Protein AF-0000000079325611 (afdb_homodimer)

InterPro domains:
  IPR036866 Ribonuclease Z/Hydroxyacylglutathione hydrolase-like [G3DSA:3.60.15.10] (3-268)
  IPR036866 Ribonuclease Z/Hydroxyacylglutathione hydrolase-like [SSF56281] (3-267)

Nearest PDB structures (foldseek):
  2fk6-assembly1_A-2  TM=8.334E-01  e=1.530E-16  Bacillus subtilis
  4gcw-assembly1_A  TM=8.464E-01  e=8.561E-16  Bacillus subtilis subsp. subtilis str. 168
  9ey0-assembly1_E  TM=7.560E-01  e=2.455E-13  Homo sapiens
  8z0p-assembly1_A  TM=7.859E-01  e=1.805E-13  Homo sapiens
  9ey2-assembly1_E  TM=7.520E-01  e=1.554E-12  Homo sapiens

Solvent-accessible surface area (backbone atoms only — not comparable to full-atom values): 26649 Å² total; per-residue (Å²): 105,43,33,37,43,29,50,14,28,16,29,74,83,35,54,81,55,40,23,30,20,34,27,54,27,51,71,80,39,32,36,32,37,33,26,6,33,12,46,61,48,58,25,40,31,52,77,67,71,48,57,68,64,34,47,40,36,36,35,40,44,38,45,44,45,32,27,35,48,10,42,56,49,54,51,49,53,44,38,53,29,42,76,68,72,62,40,76,81,47,37,37,37,38,26,37,62,70,45,51,52,40,53,54,53,44,41,66,56,27,48,60,67,80,53,58,68,33,57,74,73,42,38,34,78,41,74,46,52,70,68,37,68,48,76,57,94,92,17,56,34,35,29,31,59,62,72,52,89,86,52,77,33,32,26,37,31,34,40,45,96,89,67,46,32,38,23,39,54,46,80,38,57,89,54,78,92,51,40,90,62,47,49,62,25,48,32,35,41,37,30,21,33,40,49,61,92,42,36,88,78,68,38,34,65,86,70,52,32,24,22,26,38,53,38,23,36,49,35,44,75,29,52,37,47,28,40,38,41,33,36,18,66,47,91,53,59,93,51,40,45,60,54,42,44,57,49,16,52,75,54,22,90,55,49,71,43,52,67,52,61,69,36,72,47,77,64,128,105,41,33,36,43,30,50,13,29,17,29,75,84,35,53,80,55,39,24,31,20,34,27,54,28,51,69,80,38,31,36,32,39,32,27,6,33,13,46,60,49,59,26,40,31,52,76,68,70,48,58,68,63,33,46,41,36,34,35,40,44,37,45,43,44,31,26,37,49,10,42,55,49,53,51,49,52,44,39,52,29,42,78,67,72,61,40,76,80,50,37,37,36,39,26,38,63,70,43,51,52,40,52,54,52,46,40,65,56,27,48,62,67,80,52,58,68,33,55,74,74,43,37,35,78,41,75,46,50,69,69,36,69,48,75,56,94,90,18,57,32,34,28,32,58,63,73,51,91,85,53,76,34,34,24,37,31,34,40,47,96,88,66,48,33,37,22,38,53,46,80,38,56,90,53,77,90,50,41,89,62,48,49,61,25,46,32,35,40,37,30,21,33,42,48,59,93,42,34,88,78,69,39,34,64,86,68,50,34,25,21,26,37,52,36,23,38,49,37,45,75,29,53,35,47,28,38,39,40,33,35,16,67,47,90,54,57,93,50,40,42,61,55,41,43,56,49,15,52,76,55,21,88,56,49,70,44,51,66,54,62,70,37,72,46,78,64,127

pLDDT: mean 97.75, std 2.52, range [76.88, 98.94]

Radius of gyration: 23.73 Å; Cα contacts (8 Å, |Δi|>4): 1294; chains: 2; bounding box: 51×71×49 Å

Structure (mmCIF, N/CA/C/O backbone):
data_AF-0000000079325611-model_v1
#
loop_
_entity.id
_entity.type
_entity.pdbx_description
1 polymer 'MBL fold metallo-hydrolase'
#
loop_
_atom_site.group_PDB
_atom_site.id
_atom_site.type_symbol
_atom_site.label_atom_id
_atom_site.label_alt_id
_atom_site.label_comp_id
_atom_site.label_asym_id
_atom_site.label_entity_id
_atom_site.label_seq_id
_atom_site.pdbx_PDB_ins_code
_atom_site.Cartn_x
_atom_site.Cartn_y
_atom_site.Cartn_z
_atom_site.occupancy
_atom_site.B_iso_or_equiv
_atom_site.auth_seq_id
_atom_site.auth_comp_id
_atom_site.auth_asym_id
_atom_site.auth_atom_id
_atom_site.pdbx_PDB_model_num
ATOM 1 N N . MET A 1 1 ? 19.828 -23.766 -4.605 1 86.31 1 MET A N 1
ATOM 2 C CA . MET A 1 1 ? 18.625 -24.141 -3.867 1 86.31 1 MET A CA 1
ATOM 3 C C . MET A 1 1 ? 17.438 -23.266 -4.281 1 86.31 1 MET A C 1
ATOM 5 O O . MET A 1 1 ? 17.578 -22.047 -4.453 1 86.31 1 MET A O 1
ATOM 9 N N . GLU A 1 2 ? 16.328 -23.953 -4.566 1 96 2 GLU A N 1
ATOM 10 C CA . GLU A 1 2 ? 15.141 -23.219 -5.008 1 96 2 GLU A CA 1
ATOM 11 C C . GLU A 1 2 ? 14.078 -23.172 -3.914 1 96 2 GLU A C 1
ATOM 13 O O . GLU A 1 2 ? 13.852 -24.156 -3.219 1 96 2 GLU A O 1
ATOM 18 N N . LYS A 1 3 ? 13.609 -21.969 -3.645 1 97.88 3 LYS A N 1
ATOM 19 C CA . LYS A 1 3 ? 12.648 -21.781 -2.561 1 97.88 3 LYS A CA 1
ATOM 20 C C . LYS A 1 3 ? 11.57 -20.766 -2.947 1 97.88 3 LYS A C 1
ATOM 22 O O . LYS A 1 3 ? 11.727 -20.031 -3.924 1 97.88 3 LYS A O 1
ATOM 27 N N . ILE A 1 4 ? 10.516 -20.828 -2.211 1 98.75 4 ILE A N 1
ATOM 28 C CA . ILE A 1 4 ? 9.461 -19.828 -2.242 1 98.75 4 ILE A CA 1
ATOM 29 C C . ILE A 1 4 ? 9.531 -18.969 -0.981 1 98.75 4 ILE A C 1
ATOM 31 O O . ILE A 1 4 ? 9.508 -19.484 0.136 1 98.75 4 ILE A O 1
ATOM 35 N N . ASN A 1 5 ? 9.734 -17.672 -1.148 1 98.88 5 ASN A N 1
ATOM 36 C CA . ASN A 1 5 ? 9.57 -16.734 -0.042 1 98.88 5 ASN A CA 1
ATOM 37 C C . ASN A 1 5 ? 8.195 -16.078 -0.052 1 98.88 5 ASN A C 1
ATOM 39 O O . ASN A 1 5 ? 7.836 -15.383 -1.002 1 98.88 5 ASN A O 1
ATOM 43 N N . ILE A 1 6 ? 7.449 -16.328 1.009 1 98.94 6 ILE A N 1
ATOM 44 C CA . ILE A 1 6 ? 6.094 -15.797 1.073 1 98.94 6 ILE A CA 1
ATOM 45 C C . ILE A 1 6 ? 6.121 -14.383 1.635 1 98.94 6 ILE A C 1
ATOM 47 O O . ILE A 1 6 ? 6.469 -14.172 2.801 1 98.94 6 ILE A O 1
ATOM 51 N N . LEU A 1 7 ? 5.738 -13.422 0.814 1 98.94 7 LEU A N 1
ATOM 52 C CA . LEU A 1 7 ? 5.703 -12.039 1.276 1 98.94 7 LEU A CA 1
ATOM 53 C C . LEU A 1 7 ? 4.328 -11.688 1.834 1 98.94 7 LEU A C 1
ATOM 55 O O . LEU A 1 7 ? 4.215 -10.875 2.754 1 98.94 7 LEU A O 1
ATOM 59 N N . GLY A 1 8 ? 3.334 -12.211 1.27 1 98.88 8 GLY A N 1
ATOM 60 C CA . GLY A 1 8 ? 1.959 -12.023 1.707 1 98.88 8 GLY A CA 1
ATOM 61 C C . GLY A 1 8 ? 1.037 -13.148 1.28 1 98.88 8 GLY A C 1
ATOM 62 O O . GLY A 1 8 ? 1.23 -13.75 0.22 1 98.88 8 GLY A O 1
ATOM 63 N N . THR A 1 9 ? -0.028 -13.383 2.053 1 98.81 9 THR A N 1
ATOM 64 C CA . THR A 1 9 ? -0.877 -14.539 1.811 1 98.81 9 THR A CA 1
ATOM 65 C C . THR A 1 9 ? -2.346 -14.133 1.745 1 98.81 9 THR A C 1
ATOM 67 O O . THR A 1 9 ? -3.215 -14.961 1.47 1 98.81 9 THR A O 1
ATOM 70 N N . GLY A 1 10 ? -2.629 -12.867 1.957 1 98.69 10 GLY A N 1
ATOM 71 C CA . GLY A 1 10 ? -4.008 -12.469 2.189 1 98.69 10 GLY A CA 1
ATOM 72 C C . GLY A 1 10 ? -4.707 -11.977 0.935 1 98.69 10 GLY A C 1
ATOM 73 O O . GLY A 1 10 ? -4.051 -11.617 -0.047 1 98.69 10 GLY A O 1
ATOM 74 N N . SER A 1 11 ? -6.008 -11.992 1.026 1 98.31 11 SER A N 1
ATOM 75 C CA . SER A 1 11 ? -6.844 -11.398 -0.011 1 98.31 11 SER A CA 1
ATOM 76 C C . SER A 1 11 ? -6.902 -9.883 0.127 1 98.31 11 SER A C 1
ATOM 78 O O . SER A 1 11 ? -6.172 -9.297 0.932 1 98.31 11 SER A O 1
ATOM 80 N N . ALA A 1 12 ? -7.695 -9.234 -0.611 1 97.44 12 ALA A N 1
ATOM 81 C CA . ALA A 1 12 ? -7.641 -7.793 -0.824 1 97.44 12 ALA A CA 1
ATOM 82 C C . ALA A 1 12 ? -7.914 -7.035 0.472 1 97.44 12 ALA A C 1
ATOM 84 O O . ALA A 1 12 ? -7.242 -6.051 0.777 1 97.44 12 ALA A O 1
ATOM 85 N N . MET A 1 13 ? -8.812 -7.484 1.308 1 96.94 13 MET A N 1
ATOM 86 C CA . MET A 1 13 ? -9.297 -6.629 2.385 1 96.94 13 MET A CA 1
ATOM 87 C C . MET A 1 13 ? -8.773 -7.105 3.736 1 96.94 13 MET A C 1
ATOM 89 O O . MET A 1 13 ? -9.289 -6.707 4.781 1 96.94 13 MET A O 1
ATOM 93 N N . VAL A 1 14 ? -7.773 -7.965 3.715 1 98.38 14 VAL A N 1
ATOM 94 C CA . VAL A 1 14 ? -7.195 -8.438 4.969 1 98.38 14 VAL A CA 1
ATOM 95 C C . VAL A 1 14 ? -6.488 -7.285 5.676 1 98.38 14 VAL A C 1
ATOM 97 O O . VAL A 1 14 ? -6.008 -6.352 5.031 1 98.38 14 VAL A O 1
ATOM 100 N N . THR A 1 15 ? -6.391 -7.375 6.996 1 98.44 15 THR A N 1
ATOM 101 C CA . THR A 1 15 ? -5.73 -6.332 7.781 1 98.44 15 THR A CA 1
ATOM 102 C C . THR A 1 15 ? -4.699 -6.938 8.727 1 98.44 15 THR A C 1
ATOM 104 O O . THR A 1 15 ? -3.922 -6.215 9.352 1 98.44 15 THR A O 1
ATOM 107 N N . LYS A 1 16 ? -4.641 -8.281 8.805 1 98.38 16 LYS A N 1
ATOM 108 C CA . LYS A 1 16 ? -3.768 -8.914 9.789 1 98.38 16 LYS A CA 1
ATOM 109 C C . LYS A 1 16 ? -2.572 -9.586 9.117 1 98.38 16 LYS A C 1
ATOM 111 O O . LYS A 1 16 ? -1.649 -10.047 9.789 1 98.38 16 LYS A O 1
ATOM 116 N N . CYS A 1 17 ? -2.561 -9.672 7.891 1 98.56 17 CYS A N 1
ATOM 117 C CA . CYS A 1 17 ? -1.457 -10.109 7.043 1 98.56 17 CYS A CA 1
ATOM 118 C C . CYS A 1 17 ? -1.394 -9.289 5.762 1 98.56 17 CYS A C 1
ATOM 120 O O . CYS A 1 17 ? -2.186 -8.367 5.57 1 98.56 17 CYS A O 1
ATOM 122 N N . TYR A 1 18 ? -0.375 -9.484 5 1 98.75 18 TYR A N 1
ATOM 123 C CA . TYR A 1 18 ? -0.217 -8.703 3.781 1 98.75 18 TYR A CA 1
ATOM 124 C C . TYR A 1 18 ? -0.906 -9.383 2.604 1 98.75 18 TYR A C 1
ATOM 126 O O . TYR A 1 18 ? -1.279 -10.555 2.684 1 98.75 18 TYR A O 1
ATOM 134 N N . ASN A 1 19 ? -1.18 -8.633 1.495 1 98.81 19 ASN A N 1
ATOM 135 C CA . ASN A 1 19 ? -1.819 -9.164 0.297 1 98.81 19 ASN A CA 1
ATOM 136 C C . ASN A 1 19 ? -0.891 -10.102 -0.463 1 98.81 19 ASN A C 1
ATOM 138 O O . ASN A 1 19 ? 0.329 -10.055 -0.293 1 98.81 19 ASN A O 1
ATOM 142 N N . THR A 1 20 ? -1.423 -10.852 -1.298 1 98.38 20 THR A N 1
ATOM 143 C CA . THR A 1 20 ? -0.756 -11.977 -1.952 1 98.38 20 THR A CA 1
ATOM 144 C C . THR A 1 20 ? 0.424 -11.484 -2.789 1 98.38 20 THR A C 1
ATOM 146 O O . THR A 1 20 ? 0.248 -10.695 -3.719 1 98.38 20 THR A O 1
ATOM 149 N N . CYS A 1 21 ? 1.603 -12 -2.5 1 98.81 21 CYS A N 1
ATOM 150 C CA . CYS A 1 21 ? 2.826 -11.875 -3.283 1 98.81 21 CYS A CA 1
ATOM 151 C C . CYS A 1 21 ? 3.92 -12.781 -2.74 1 98.81 21 CYS A C 1
ATOM 153 O O . CYS A 1 21 ? 3.957 -13.07 -1.543 1 98.81 21 CYS A O 1
ATOM 155 N N . PHE A 1 22 ? 4.801 -13.305 -3.604 1 98.88 22 PHE A N 1
ATOM 156 C CA . PHE A 1 22 ? 5.879 -14.203 -3.209 1 98.88 22 PHE A CA 1
ATOM 157 C C . PHE A 1 22 ? 7 -14.188 -4.238 1 98.88 22 PHE A C 1
ATOM 159 O O . PHE A 1 22 ? 6.836 -13.641 -5.332 1 98.88 22 PHE A O 1
ATOM 166 N N . THR A 1 23 ? 8.156 -14.703 -3.869 1 98.88 23 THR A N 1
ATOM 167 C CA . THR A 1 23 ? 9.227 -14.891 -4.844 1 98.88 23 THR A CA 1
ATOM 168 C C . THR A 1 23 ? 9.477 -16.375 -5.086 1 98.88 23 THR A C 1
ATOM 170 O O . THR A 1 23 ? 9.383 -17.188 -4.16 1 98.88 23 THR A O 1
ATOM 173 N N . LEU A 1 24 ? 9.633 -16.75 -6.305 1 98.69 24 LEU A N 1
ATOM 174 C CA . LEU A 1 24 ? 10.328 -17.984 -6.668 1 98.69 24 LEU A CA 1
ATOM 175 C C . LEU A 1 24 ? 11.82 -17.719 -6.855 1 98.69 24 LEU A C 1
ATOM 177 O O . LEU A 1 24 ? 12.227 -17.016 -7.785 1 98.69 24 LEU A O 1
ATOM 181 N N . SER A 1 25 ? 12.586 -18.297 -5.957 1 98.19 25 SER A N 1
ATOM 182 C CA . SER A 1 25 ? 13.984 -17.891 -5.895 1 98.19 25 SER A CA 1
ATOM 183 C C . SER A 1 25 ? 14.922 -19.047 -6.242 1 98.19 25 SER A C 1
ATOM 185 O O . SER A 1 25 ? 14.586 -20.203 -6.02 1 98.19 25 SER A O 1
ATOM 187 N N . LYS A 1 26 ? 15.969 -18.703 -6.84 1 96.69 26 LYS A N 1
ATOM 188 C CA . LYS A 1 26 ? 17.109 -19.578 -7.102 1 96.69 26 LYS A CA 1
ATOM 189 C C . LYS A 1 26 ? 18.406 -18.938 -6.641 1 96.69 26 LYS A C 1
ATOM 191 O O . LYS A 1 26 ? 18.859 -17.938 -7.223 1 96.69 26 LYS A O 1
ATOM 196 N N . ASP A 1 27 ? 18.984 -19.531 -5.602 1 93.69 27 ASP A N 1
ATOM 197 C CA . ASP A 1 27 ? 20.172 -18.938 -4.996 1 93.69 27 ASP A CA 1
ATOM 198 C C . ASP A 1 27 ? 19.906 -17.5 -4.551 1 93.69 27 ASP A C 1
ATOM 200 O O . ASP A 1 27 ? 19 -17.25 -3.756 1 93.69 27 ASP A O 1
ATOM 204 N N . GLU A 1 28 ? 20.578 -16.547 -5.176 1 93.81 28 GLU A N 1
ATOM 205 C CA . GLU A 1 28 ? 20.438 -15.18 -4.699 1 93.81 28 GLU A CA 1
ATOM 206 C C . GLU A 1 28 ? 19.531 -14.359 -5.609 1 93.81 28 GLU A C 1
ATOM 208 O O . GLU A 1 28 ? 19.344 -13.164 -5.387 1 93.81 28 GLU A O 1
ATOM 213 N N . GLU A 1 29 ? 18.922 -14.984 -6.617 1 96.62 29 GLU A N 1
ATOM 214 C CA . GLU A 1 29 ? 18.062 -14.266 -7.555 1 96.62 29 GLU A CA 1
ATOM 215 C C . GLU A 1 29 ? 16.594 -14.586 -7.312 1 96.62 29 GLU A C 1
ATOM 217 O O . GLU A 1 29 ? 16.25 -15.711 -6.957 1 96.62 29 GLU A O 1
ATOM 222 N N . HIS A 1 30 ? 15.766 -13.594 -7.586 1 98.5 30 HIS A N 1
ATOM 223 C CA . HIS A 1 30 ? 14.359 -13.719 -7.215 1 98.5 30 HIS A CA 1
ATOM 224 C C . HIS A 1 30 ? 13.445 -13.352 -8.375 1 98.5 30 HIS A C 1
ATOM 226 O O . HIS A 1 30 ? 13.727 -12.406 -9.117 1 98.5 30 HIS A O 1
ATOM 232 N N . PHE A 1 31 ? 12.484 -14.188 -8.641 1 98.88 31 PHE A N 1
ATOM 233 C CA . PHE A 1 31 ? 11.336 -13.914 -9.5 1 98.88 31 PHE A CA 1
ATOM 234 C C . PHE A 1 31 ? 10.109 -13.57 -8.672 1 98.88 31 PHE A C 1
ATOM 236 O O . PHE A 1 31 ? 9.547 -14.43 -7.992 1 98.88 31 PHE A O 1
ATOM 243 N N . LEU A 1 32 ? 9.719 -12.258 -8.711 1 98.94 32 LEU A N 1
ATOM 244 C CA . LEU A 1 32 ? 8.625 -11.758 -7.883 1 98.94 32 LEU A CA 1
ATOM 245 C C . LEU A 1 32 ? 7.285 -11.961 -8.578 1 98.94 32 LEU A C 1
ATOM 247 O O . LEU A 1 32 ? 7.105 -11.539 -9.727 1 98.94 32 LEU A O 1
ATOM 251 N N . ILE A 1 33 ? 6.352 -12.648 -7.902 1 98.94 33 ILE A N 1
ATOM 252 C CA . ILE A 1 33 ? 5.004 -12.867 -8.414 1 98.94 33 ILE A CA 1
ATOM 253 C C . ILE A 1 33 ? 4.012 -11.984 -7.664 1 98.94 33 ILE A C 1
ATOM 255 O O . ILE A 1 33 ? 3.891 -12.078 -6.441 1 98.94 33 ILE A O 1
ATOM 259 N N . ASP A 1 34 ? 3.277 -11.133 -8.422 1 98.81 34 ASP A N 1
ATOM 260 C CA . ASP A 1 34 ? 2.426 -10.086 -7.863 1 98.81 34 ASP A CA 1
ATOM 261 C C . ASP A 1 34 ? 3.178 -9.266 -6.824 1 98.81 34 ASP A C 1
ATOM 263 O O . ASP A 1 34 ? 4.359 -9.508 -6.566 1 98.81 34 ASP A O 1
ATOM 267 N N . ALA A 1 35 ? 2.482 -8.164 -6.336 1 98.62 35 ALA A N 1
ATOM 268 C CA . ALA A 1 35 ? 3.254 -7.238 -5.508 1 98.62 35 ALA A CA 1
ATOM 269 C C . ALA A 1 35 ? 2.459 -6.809 -4.277 1 98.62 35 ALA A C 1
ATOM 271 O O . ALA A 1 35 ? 2.875 -5.906 -3.547 1 98.62 35 ALA A O 1
ATOM 272 N N . GLY A 1 36 ? 1.318 -7.371 -4.098 1 98.06 36 GLY A N 1
ATOM 273 C CA . GLY A 1 36 ? 0.5 -6.973 -2.961 1 98.06 36 GLY A CA 1
ATOM 274 C C . GLY A 1 36 ? -0.084 -5.578 -3.107 1 98.06 36 GLY A C 1
ATOM 275 O O . GLY A 1 36 ? -0.266 -5.09 -4.223 1 98.06 36 GLY A O 1
ATOM 276 N N . GLY A 1 37 ? -0.413 -4.965 -1.927 1 98.25 37 GLY A N 1
ATOM 277 C CA . GLY A 1 37 ? -1.297 -3.812 -1.966 1 98.25 37 GLY A CA 1
ATOM 278 C C . GLY A 1 37 ? -0.591 -2.508 -1.643 1 98.25 37 GLY A C 1
ATOM 279 O O . GLY A 1 37 ? -1.219 -1.447 -1.615 1 98.25 37 GLY A O 1
ATOM 280 N N . GLY A 1 38 ? 0.768 -2.564 -1.395 1 98.25 38 GLY A N 1
ATOM 281 C CA . GLY A 1 38 ? 1.378 -1.301 -1.012 1 98.25 38 GLY A CA 1
ATOM 282 C C . GLY A 1 38 ? 2.816 -1.448 -0.553 1 98.25 38 GLY A C 1
ATOM 283 O O . GLY A 1 38 ? 3.521 -2.361 -0.987 1 98.25 38 GLY A O 1
ATOM 284 N N . ASN A 1 39 ? 3.277 -0.491 0.28 1 98.56 39 ASN A N 1
ATOM 285 C CA . ASN A 1 39 ? 4.691 -0.331 0.598 1 98.56 39 ASN A CA 1
ATOM 286 C C . ASN A 1 39 ? 5.18 -1.426 1.542 1 98.56 39 ASN A C 1
ATOM 288 O O . ASN A 1 39 ? 6.387 -1.624 1.698 1 98.56 39 ASN A O 1
ATOM 292 N N . THR A 1 40 ? 4.262 -2.17 2.115 1 98.69 40 THR A N 1
ATOM 293 C CA . THR A 1 40 ? 4.645 -3.268 2.996 1 98.69 40 THR A CA 1
ATOM 294 C C . THR A 1 40 ? 5.48 -4.297 2.244 1 98.69 40 THR A C 1
ATOM 296 O O . THR A 1 40 ? 6.23 -5.062 2.855 1 98.69 40 THR A O 1
ATOM 299 N N . ILE A 1 41 ? 5.398 -4.328 0.954 1 98.88 41 ILE A N 1
ATOM 300 C CA . ILE A 1 41 ? 6.219 -5.246 0.171 1 98.88 41 ILE A CA 1
ATOM 301 C C . ILE A 1 41 ? 7.699 -4.988 0.45 1 98.88 41 ILE A C 1
ATOM 303 O O . ILE A 1 41 ? 8.492 -5.926 0.556 1 98.88 41 ILE A O 1
ATOM 307 N N . LEU A 1 42 ? 8.109 -3.711 0.593 1 98.81 42 LEU A N 1
ATOM 308 C CA . LEU A 1 42 ? 9.5 -3.385 0.888 1 98.81 42 LEU A CA 1
ATOM 309 C C . LEU A 1 42 ? 9.891 -3.871 2.279 1 98.81 42 LEU A C 1
ATOM 311 O O . LEU A 1 42 ? 10.984 -4.395 2.471 1 98.81 42 LEU A O 1
ATOM 315 N N . SER A 1 43 ? 8.961 -3.717 3.213 1 98.75 43 SER A N 1
ATOM 316 C CA . SER A 1 43 ? 9.195 -4.195 4.574 1 98.75 43 SER A CA 1
ATOM 317 C C . SER A 1 43 ? 9.398 -5.703 4.602 1 98.75 43 SER A C 1
ATOM 319 O O . SER A 1 43 ? 10.328 -6.199 5.246 1 98.75 43 SER A O 1
ATOM 321 N N . ASN A 1 44 ? 8.531 -6.414 3.91 1 98.88 44 ASN A N 1
ATOM 322 C CA . ASN A 1 44 ? 8.586 -7.871 3.947 1 98.88 44 ASN A CA 1
ATOM 323 C C . ASN A 1 44 ? 9.797 -8.398 3.182 1 98.88 44 ASN A C 1
ATOM 325 O O . ASN A 1 44 ? 10.383 -9.414 3.562 1 98.88 44 ASN A O 1
ATOM 329 N N . LEU A 1 45 ? 10.195 -7.727 2.064 1 98.88 45 LEU A N 1
ATOM 330 C CA . LEU A 1 45 ? 11.453 -8.062 1.402 1 98.88 45 LEU A CA 1
ATOM 331 C C . LEU A 1 45 ? 12.625 -7.922 2.363 1 98.88 45 LEU A C 1
ATOM 333 O O . LEU A 1 45 ? 13.477 -8.812 2.447 1 98.88 45 LEU A O 1
ATOM 337 N N . GLU A 1 46 ? 12.641 -6.828 3.07 1 98.69 46 GLU A N 1
ATOM 338 C CA . GLU A 1 46 ? 13.711 -6.582 4.035 1 98.69 46 GLU A CA 1
ATOM 339 C C . GLU A 1 46 ? 13.727 -7.648 5.125 1 98.69 46 GLU A C 1
ATOM 341 O O . GLU A 1 46 ? 14.781 -8.172 5.48 1 98.69 46 GLU A O 1
ATOM 346 N N . LYS A 1 47 ? 12.578 -8.016 5.66 1 98.75 47 LYS A N 1
ATOM 347 C CA . LYS A 1 47 ? 12.469 -9 6.73 1 98.75 47 LYS A CA 1
ATOM 348 C C . LYS A 1 47 ? 12.953 -10.367 6.266 1 98.75 47 LYS A C 1
ATOM 350 O O . LYS A 1 47 ? 13.461 -11.164 7.07 1 98.75 47 LYS A O 1
ATOM 355 N N . LEU A 1 48 ? 12.844 -10.609 4.984 1 98.56 48 LEU A N 1
ATOM 356 C CA . LEU A 1 48 ? 13.281 -11.883 4.422 1 98.56 48 LEU A CA 1
ATOM 357 C C . LEU A 1 48 ? 14.703 -11.781 3.887 1 98.56 48 LEU A C 1
ATOM 359 O O . LEU A 1 48 ? 15.203 -12.719 3.258 1 98.56 48 LEU A O 1
ATOM 363 N N . ASN A 1 49 ? 15.344 -10.617 4.051 1 98.06 49 ASN A N 1
ATOM 364 C CA . ASN A 1 49 ? 16.703 -10.344 3.594 1 98.06 49 ASN A CA 1
ATOM 365 C C . ASN A 1 49 ? 16.828 -10.477 2.078 1 98.06 49 ASN A C 1
ATOM 367 O O . ASN A 1 49 ? 17.781 -11.062 1.575 1 98.06 49 ASN A O 1
ATOM 371 N N . ILE A 1 50 ? 15.805 -10.07 1.435 1 98.5 50 ILE A N 1
ATOM 372 C CA . ILE A 1 50 ? 15.828 -10.023 -0.024 1 98.5 50 ILE A CA 1
ATOM 373 C C . ILE A 1 50 ? 16.094 -8.594 -0.491 1 98.5 50 ILE A C 1
ATOM 375 O O . ILE A 1 50 ? 15.273 -7.699 -0.265 1 98.5 50 ILE A O 1
ATOM 379 N N . SER A 1 51 ? 17.172 -8.383 -1.154 1 98.12 51 SER A N 1
ATOM 380 C CA . SER A 1 51 ? 17.531 -7.066 -1.66 1 98.12 51 SER A CA 1
ATOM 381 C C . SER A 1 51 ? 16.812 -6.758 -2.969 1 98.12 51 SER A C 1
ATOM 383 O O . SER A 1 51 ? 16.656 -7.637 -3.818 1 98.12 51 SER A O 1
ATOM 385 N N . ILE A 1 52 ? 16.453 -5.547 -3.137 1 98.38 52 ILE A N 1
ATOM 386 C CA . ILE A 1 52 ? 15.852 -5.066 -4.375 1 98.38 52 ILE A CA 1
ATOM 387 C C . ILE A 1 52 ? 16.797 -5.344 -5.547 1 98.38 52 ILE A C 1
ATOM 389 O O . ILE A 1 52 ? 16.328 -5.629 -6.66 1 98.38 52 ILE A O 1
ATOM 393 N N . ALA A 1 53 ? 18.078 -5.309 -5.273 1 98.12 53 ALA A N 1
ATOM 394 C CA . ALA A 1 53 ? 19.109 -5.477 -6.305 1 98.12 53 ALA A CA 1
ATOM 395 C C . ALA A 1 53 ? 19.094 -6.895 -6.867 1 98.12 53 ALA A C 1
ATOM 397 O O . ALA A 1 53 ? 19.672 -7.152 -7.926 1 98.12 53 ALA A O 1
ATOM 398 N N . GLN A 1 54 ? 18.422 -7.801 -6.18 1 98.06 54 GLN A N 1
ATOM 399 C CA . GLN A 1 54 ? 18.422 -9.203 -6.574 1 98.06 54 GLN A CA 1
ATOM 400 C C . GLN A 1 54 ? 17.094 -9.578 -7.23 1 98.06 54 GLN A C 1
ATOM 402 O O . GLN A 1 54 ? 16.828 -10.758 -7.504 1 98.06 54 GLN A O 1
ATOM 407 N N . ILE A 1 55 ? 16.234 -8.664 -7.465 1 98.75 55 ILE A N 1
ATOM 408 C CA . ILE A 1 55 ? 14.961 -8.867 -8.164 1 98.75 55 ILE A CA 1
ATOM 409 C C . ILE A 1 55 ? 15.055 -8.289 -9.578 1 98.75 55 ILE A C 1
ATOM 411 O O . ILE A 1 55 ? 15.008 -7.074 -9.766 1 98.75 55 ILE A O 1
ATOM 415 N N . HIS A 1 56 ? 15.148 -9.188 -10.539 1 98.75 56 HIS A N 1
ATOM 416 C CA . HIS A 1 56 ? 15.312 -8.742 -11.914 1 98.75 56 HIS A CA 1
ATOM 417 C C . HIS A 1 56 ? 14.102 -9.117 -12.766 1 98.75 56 HIS A C 1
ATOM 419 O O . HIS A 1 56 ? 14.008 -8.734 -13.93 1 98.75 56 HIS A O 1
ATOM 425 N N . ASN A 1 57 ? 13.211 -9.906 -12.18 1 98.88 57 ASN A N 1
ATOM 426 C CA . ASN A 1 57 ? 12 -10.352 -12.867 1 98.88 57 ASN A CA 1
ATOM 427 C C . ASN A 1 57 ? 10.773 -10.242 -11.961 1 98.88 57 ASN A C 1
ATOM 429 O O . ASN A 1 57 ? 10.812 -10.648 -10.805 1 98.88 57 ASN A O 1
ATOM 433 N N . MET A 1 58 ? 9.766 -9.656 -12.469 1 98.94 58 MET A N 1
ATOM 434 C CA . MET A 1 58 ? 8.484 -9.523 -11.773 1 98.94 58 MET A CA 1
ATOM 435 C C . MET A 1 58 ? 7.328 -9.883 -12.703 1 98.94 58 MET A C 1
ATOM 437 O O . MET A 1 58 ? 7.348 -9.547 -13.891 1 98.94 58 MET A O 1
ATOM 441 N N . PHE A 1 59 ? 6.371 -10.609 -12.195 1 98.94 59 PHE A N 1
ATOM 442 C CA . PHE A 1 59 ? 5.145 -10.945 -12.906 1 98.94 59 PHE A CA 1
ATOM 443 C C . PHE A 1 59 ? 3.928 -10.375 -12.188 1 98.94 59 PHE A C 1
ATOM 445 O O . PHE A 1 59 ? 3.791 -10.523 -10.977 1 98.94 59 PHE A O 1
ATOM 452 N N . ILE A 1 60 ? 3.086 -9.648 -12.906 1 98.88 60 ILE A N 1
ATOM 453 C CA . ILE A 1 60 ? 1.805 -9.18 -12.391 1 98.88 60 ILE A CA 1
ATOM 454 C C . ILE A 1 60 ? 0.668 -9.961 -13.047 1 98.88 60 ILE A C 1
ATOM 456 O O . ILE A 1 60 ? 0.468 -9.867 -14.266 1 98.88 60 ILE A O 1
ATOM 460 N N . SER A 1 61 ? -0.069 -10.656 -12.25 1 98.44 61 SER A N 1
ATOM 461 C CA . SER A 1 61 ? -1.087 -11.562 -12.766 1 98.44 61 SER A CA 1
ATOM 462 C C . SER A 1 61 ? -2.281 -10.797 -13.32 1 98.44 61 SER A C 1
ATOM 464 O O . SER A 1 61 ? -2.867 -11.195 -14.328 1 98.44 61 SER A O 1
ATOM 466 N N . HIS A 1 62 ? -2.729 -9.711 -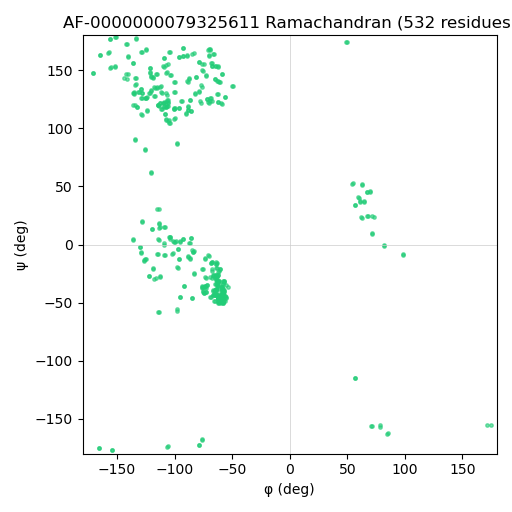12.633 1 97.81 62 HIS A N 1
ATOM 467 C CA . HIS A 1 62 ? -3.871 -8.922 -13.07 1 97.81 62 HIS A CA 1
ATOM 468 C C . HIS A 1 62 ? -3.934 -7.59 -12.32 1 97.81 62 HIS A C 1
ATOM 470 O O . HIS A 1 62 ? -3.064 -7.293 -11.5 1 97.81 62 HIS A O 1
ATOM 476 N N . ASN A 1 63 ? -4.984 -6.785 -12.539 1 97.75 63 ASN A N 1
ATOM 477 C CA . ASN A 1 63 ? -4.938 -5.363 -12.219 1 97.75 63 ASN A CA 1
ATOM 478 C C . ASN A 1 63 ? -5.562 -5.082 -10.852 1 97.75 63 ASN A C 1
ATOM 480 O O . ASN A 1 63 ? -5.488 -3.955 -10.352 1 97.75 63 ASN A O 1
ATOM 484 N N . HIS A 1 64 ? -6.109 -5.973 -10.133 1 97.94 64 HIS A N 1
ATOM 485 C CA . HIS A 1 64 ? -6.742 -5.652 -8.859 1 97.94 64 HIS A CA 1
ATOM 486 C C . HIS A 1 64 ? -5.746 -5.016 -7.895 1 97.94 64 HIS A C 1
ATOM 488 O O . HIS A 1 64 ? -4.566 -5.371 -7.891 1 97.94 64 HIS A O 1
ATOM 494 N N . ASN A 1 65 ? -6.258 -4.168 -7.133 1 98.56 65 ASN A N 1
ATOM 495 C CA . ASN A 1 65 ? -5.441 -3.314 -6.273 1 98.56 65 ASN A CA 1
ATOM 496 C C . ASN A 1 65 ? -4.543 -4.137 -5.355 1 98.56 65 ASN A C 1
ATOM 498 O O . ASN A 1 65 ? -3.432 -3.717 -5.027 1 98.56 65 ASN A O 1
ATOM 502 N N . ASP A 1 66 ? -4.949 -5.316 -4.93 1 98.44 66 ASP A N 1
ATOM 503 C CA . ASP A 1 66 ? -4.195 -6.125 -3.975 1 98.44 66 ASP A CA 1
ATOM 504 C C . ASP A 1 66 ? -3.143 -6.973 -4.684 1 98.44 66 ASP A C 1
ATOM 506 O O . ASP A 1 66 ? -2.457 -7.777 -4.051 1 98.44 66 ASP A O 1
ATOM 510 N N . HIS A 1 67 ? -2.932 -6.836 -5.969 1 98.62 67 HIS A N 1
ATOM 511 C CA . HIS A 1 67 ? -1.918 -7.57 -6.715 1 98.62 67 HIS A CA 1
ATOM 512 C C . HIS A 1 67 ? -0.952 -6.621 -7.414 1 98.62 67 HIS A C 1
ATOM 514 O O . HIS A 1 67 ? 0.204 -6.973 -7.66 1 98.62 67 HIS A O 1
ATOM 520 N N . ILE A 1 68 ? -1.41 -5.402 -7.738 1 98.81 68 ILE A N 1
ATOM 521 C CA . ILE A 1 68 ? -0.646 -4.617 -8.695 1 98.81 68 ILE A CA 1
ATOM 522 C C . ILE A 1 68 ? -0.047 -3.395 -8.008 1 98.81 68 ILE A C 1
ATOM 524 O O . ILE A 1 68 ? 1.012 -2.904 -8.406 1 98.81 68 ILE A O 1
ATOM 528 N N . LEU A 1 69 ? -0.612 -2.854 -6.949 1 98.88 69 LEU A N 1
ATOM 529 C CA . LEU A 1 69 ? -0.238 -1.534 -6.457 1 98.88 69 LEU A CA 1
ATOM 530 C C . LEU A 1 69 ? 1.127 -1.574 -5.777 1 98.88 69 LEU A C 1
ATOM 532 O O . LEU A 1 69 ? 1.846 -0.573 -5.758 1 98.88 69 LEU A O 1
ATOM 536 N N . GLY A 1 70 ? 1.45 -2.715 -5.25 1 98.81 70 GLY A N 1
ATOM 537 C CA . GLY A 1 70 ? 2.789 -2.852 -4.699 1 98.81 70 GLY A CA 1
ATOM 538 C C . GLY A 1 70 ? 3.879 -2.73 -5.75 1 98.81 70 GLY A C 1
ATOM 539 O O . GLY A 1 70 ? 5.039 -2.473 -5.422 1 98.81 70 GLY A O 1
ATOM 540 N N . SER A 1 71 ? 3.562 -2.918 -7.023 1 98.94 71 SER A N 1
ATOM 541 C CA . SER A 1 71 ? 4.559 -2.836 -8.086 1 98.94 71 SER A CA 1
ATOM 542 C C . SER A 1 71 ? 5.152 -1.435 -8.18 1 98.94 71 SER A C 1
ATOM 544 O O . SER A 1 71 ? 6.32 -1.273 -8.547 1 98.94 71 SER A O 1
ATOM 546 N N . VAL A 1 72 ? 4.371 -0.401 -7.855 1 98.94 72 VAL A N 1
ATOM 547 C CA . VAL A 1 72 ? 4.844 0.98 -7.879 1 98.94 72 VAL A CA 1
ATOM 548 C C . VAL A 1 72 ? 6.043 1.133 -6.949 1 98.94 72 VAL A C 1
ATOM 550 O O . VAL A 1 72 ? 7.016 1.81 -7.289 1 98.94 72 VAL A O 1
ATOM 553 N N . TRP A 1 73 ? 5.996 0.492 -5.879 1 98.88 73 TRP A N 1
ATOM 554 C CA . TRP A 1 73 ? 7.035 0.59 -4.859 1 98.88 73 TRP A CA 1
ATOM 555 C C . TRP A 1 73 ? 8.289 -0.167 -5.285 1 98.88 73 TRP A C 1
ATOM 557 O O . TRP A 1 73 ? 9.406 0.307 -5.078 1 98.88 73 TRP A O 1
ATOM 567 N N . VAL A 1 74 ? 8.086 -1.359 -5.867 1 98.94 74 VAL A N 1
ATOM 568 C CA . VAL A 1 74 ? 9.211 -2.133 -6.383 1 98.94 74 VAL A CA 1
ATOM 569 C C . VAL A 1 74 ? 9.906 -1.357 -7.496 1 98.94 74 VAL A C 1
ATOM 571 O O . VAL A 1 74 ? 11.133 -1.214 -7.492 1 98.94 74 VAL A O 1
ATOM 574 N N . ILE A 1 75 ? 9.125 -0.833 -8.375 1 98.94 75 ILE A N 1
ATOM 575 C CA . ILE A 1 75 ? 9.648 -0.074 -9.508 1 98.94 75 ILE A CA 1
ATOM 576 C C . ILE A 1 75 ? 10.43 1.135 -9 1 98.94 75 ILE A C 1
ATOM 578 O O . ILE A 1 75 ? 11.547 1.397 -9.453 1 98.94 75 ILE A O 1
ATOM 582 N N . ARG A 1 76 ? 9.852 1.862 -8.086 1 98.94 76 ARG A N 1
ATOM 583 C CA . ARG A 1 76 ? 10.531 3.033 -7.531 1 98.94 76 ARG A CA 1
ATOM 584 C C . ARG A 1 76 ? 11.852 2.645 -6.883 1 98.94 76 ARG A C 1
ATOM 586 O O . ARG A 1 76 ? 12.867 3.32 -7.07 1 98.94 76 ARG A O 1
ATOM 593 N N . ALA A 1 77 ? 11.828 1.593 -6.109 1 98.81 77 ALA A N 1
ATOM 594 C CA . ALA A 1 77 ? 13.031 1.144 -5.422 1 98.81 77 ALA A CA 1
ATOM 595 C C . ALA A 1 77 ? 14.117 0.747 -6.418 1 98.81 77 ALA A C 1
ATOM 597 O O . ALA A 1 77 ? 15.281 1.108 -6.25 1 98.81 77 ALA A O 1
ATOM 598 N N . VAL A 1 78 ? 13.758 0.018 -7.426 1 98.88 78 VAL A N 1
ATOM 599 C CA . VAL A 1 78 ? 14.695 -0.392 -8.469 1 98.88 78 VAL A CA 1
ATOM 600 C C . VAL A 1 78 ? 15.242 0.84 -9.18 1 98.88 78 VAL A C 1
ATOM 602 O O . VAL A 1 78 ? 16.453 0.972 -9.367 1 98.88 78 VAL A O 1
ATOM 605 N N . ALA A 1 79 ? 14.344 1.717 -9.586 1 98.88 79 ALA A N 1
ATOM 606 C CA . ALA A 1 79 ? 14.742 2.928 -10.297 1 98.88 79 ALA A CA 1
ATOM 607 C C . ALA A 1 79 ? 15.742 3.742 -9.477 1 98.88 79 ALA A C 1
ATOM 609 O O . ALA A 1 79 ? 16.75 4.203 -10.008 1 98.88 79 ALA A O 1
ATOM 610 N N . GLN A 1 80 ? 15.414 3.939 -8.234 1 98.25 80 GLN A N 1
ATOM 611 C CA . GLN A 1 80 ? 16.328 4.664 -7.352 1 98.25 80 GLN A CA 1
ATOM 612 C C . GLN A 1 80 ? 17.688 3.982 -7.285 1 98.25 80 GLN A C 1
ATOM 614 O O . GLN A 1 80 ? 18.719 4.652 -7.309 1 98.25 80 GLN A O 1
ATOM 619 N N . SER A 1 81 ? 17.688 2.66 -7.188 1 98.56 81 SER A N 1
ATOM 620 C CA . SER A 1 81 ? 18.938 1.898 -7.121 1 98.56 81 SER A CA 1
ATOM 621 C C . SER A 1 81 ? 19.734 2.031 -8.414 1 98.56 81 SER A C 1
ATOM 623 O O . SER A 1 81 ? 20.953 2.094 -8.383 1 98.56 81 SER A O 1
ATOM 625 N N . ILE A 1 82 ? 19.047 2.014 -9.523 1 98.75 82 ILE A N 1
ATOM 626 C CA . ILE A 1 82 ? 19.688 2.205 -10.812 1 98.75 82 ILE A CA 1
ATOM 627 C C . ILE A 1 82 ? 20.375 3.57 -10.852 1 98.75 82 ILE A C 1
ATOM 629 O O . ILE A 1 82 ? 21.562 3.672 -11.188 1 98.75 82 ILE A O 1
ATOM 633 N N . LEU A 1 83 ? 19.656 4.598 -10.484 1 98 83 LEU A N 1
ATOM 634 C CA . LEU A 1 83 ? 20.172 5.965 -10.539 1 98 83 LEU A CA 1
ATOM 635 C C . LEU A 1 83 ? 21.344 6.141 -9.578 1 98 83 LEU A C 1
ATOM 637 O O . LEU A 1 83 ? 22.219 6.98 -9.812 1 98 83 LEU A O 1
ATOM 641 N N . ASN A 1 84 ? 21.375 5.32 -8.523 1 97.19 84 ASN A N 1
ATOM 642 C CA . ASN A 1 84 ? 22.453 5.395 -7.543 1 97.19 84 ASN A CA 1
ATOM 643 C C . ASN A 1 84 ? 23.578 4.438 -7.891 1 97.19 84 ASN A C 1
ATOM 645 O O . ASN A 1 84 ? 24.484 4.223 -7.082 1 97.19 84 ASN A O 1
ATOM 649 N N . ASP A 1 85 ? 23.547 3.75 -8.984 1 97.88 85 ASP A N 1
ATOM 650 C CA . ASP A 1 85 ? 24.547 2.807 -9.469 1 97.88 85 ASP A CA 1
ATOM 651 C C . ASP A 1 85 ? 24.672 1.605 -8.539 1 97.88 85 ASP A C 1
ATOM 653 O O . ASP A 1 85 ? 25.766 1.129 -8.273 1 97.88 85 ASP A O 1
ATOM 657 N N . LYS A 1 86 ? 23.594 1.22 -8.039 1 98.12 86 LYS A N 1
ATOM 658 C CA . LYS A 1 86 ? 23.594 0.097 -7.102 1 98.12 86 LYS A CA 1
ATOM 659 C C . LYS A 1 86 ? 22.734 -1.052 -7.629 1 98.12 86 LYS A C 1
ATOM 661 O O . LYS A 1 86 ? 22.328 -1.936 -6.871 1 98.12 86 LYS A O 1
ATOM 666 N N . TYR A 1 87 ? 22.359 -1.037 -8.82 1 98.5 87 TYR A N 1
ATOM 667 C CA . TYR A 1 87 ? 21.547 -2.045 -9.492 1 98.5 87 TYR A CA 1
ATOM 668 C C . TYR A 1 87 ? 22.141 -2.436 -10.836 1 98.5 87 TYR A C 1
ATOM 670 O O . TYR A 1 87 ? 22.266 -1.6 -11.734 1 98.5 87 TYR A O 1
ATOM 678 N N . THR A 1 88 ? 22.484 -3.707 -10.906 1 97.94 88 THR A N 1
ATOM 679 C CA . THR A 1 88 ? 23.031 -4.23 -12.148 1 97.94 88 THR A CA 1
ATOM 680 C C . THR A 1 88 ? 21.969 -4.973 -12.953 1 97.94 88 THR A C 1
ATOM 682 O O . THR A 1 88 ? 21.188 -5.734 -12.391 1 97.94 88 THR A O 1
ATOM 685 N N . GLY A 1 89 ? 22.016 -4.777 -14.219 1 97.69 89 GLY A N 1
ATOM 686 C CA . GLY A 1 89 ? 21.016 -5.398 -15.078 1 97.69 89 GLY A CA 1
ATOM 687 C C . GLY A 1 89 ? 19.734 -4.598 -15.195 1 97.69 89 GLY A C 1
ATOM 688 O O . GLY A 1 89 ? 19.75 -3.373 -15.047 1 97.69 89 GLY A O 1
ATOM 689 N N . ASN A 1 90 ? 18.641 -5.258 -15.672 1 98.75 90 ASN A N 1
ATOM 690 C CA . ASN A 1 90 ? 17.344 -4.629 -15.891 1 98.75 90 ASN A CA 1
ATOM 691 C C . ASN A 1 90 ? 16.234 -5.305 -15.07 1 98.75 90 ASN A C 1
ATOM 693 O O . ASN A 1 90 ? 16.406 -6.441 -14.625 1 98.75 90 ASN A O 1
ATOM 697 N N . LEU A 1 91 ? 15.266 -4.574 -14.75 1 98.94 91 LEU A N 1
ATOM 698 C CA . LEU A 1 91 ? 14.031 -5.16 -14.227 1 98.94 91 LEU A CA 1
ATOM 699 C C . LEU A 1 91 ? 13.078 -5.516 -15.367 1 98.94 91 LEU A C 1
ATOM 701 O O . LEU A 1 91 ? 12.648 -4.641 -16.125 1 98.94 91 LEU A O 1
ATOM 705 N N . ASN A 1 92 ? 12.805 -6.797 -15.523 1 98.94 92 ASN A N 1
ATOM 706 C CA . ASN A 1 92 ? 11.805 -7.273 -16.469 1 98.94 92 ASN A CA 1
ATOM 707 C C . ASN A 1 92 ? 10.445 -7.461 -15.805 1 98.94 92 ASN A C 1
ATOM 709 O O . ASN A 1 92 ? 10.336 -8.18 -14.805 1 98.94 92 ASN A O 1
ATOM 713 N N . ILE A 1 93 ? 9.484 -6.805 -16.359 1 98.94 93 ILE A N 1
ATOM 714 C CA . ILE A 1 93 ? 8.117 -6.93 -15.844 1 98.94 93 ILE A CA 1
ATOM 715 C C . ILE A 1 93 ? 7.254 -7.664 -16.875 1 98.94 93 ILE A C 1
ATOM 717 O O . ILE A 1 93 ? 7.07 -7.184 -17.984 1 98.94 93 ILE A O 1
ATOM 721 N N . TYR A 1 94 ? 6.762 -8.812 -16.5 1 98.94 94 TYR A N 1
ATOM 722 C CA . TYR A 1 94 ? 5.891 -9.617 -17.344 1 98.94 94 TYR A CA 1
ATOM 723 C C . TYR A 1 94 ? 4.43 -9.438 -16.953 1 98.94 94 TYR A C 1
ATOM 725 O O . TYR A 1 94 ? 4.043 -9.742 -15.828 1 98.94 94 TYR A O 1
ATOM 733 N N . CYS A 1 95 ? 3.645 -8.953 -17.781 1 98.62 95 CYS A N 1
ATOM 734 C CA . CYS A 1 95 ? 2.219 -8.773 -17.531 1 98.62 95 CYS A CA 1
ATOM 735 C C . CYS A 1 95 ? 1.466 -8.516 -18.828 1 98.62 95 CYS A C 1
ATOM 737 O O . CYS A 1 95 ? 2.08 -8.297 -19.875 1 98.62 95 CYS A O 1
ATOM 739 N N . HIS A 1 96 ? 0.172 -8.672 -18.797 1 97.75 96 HIS A N 1
ATOM 740 C CA . HIS A 1 96 ? -0.652 -8.398 -19.969 1 97.75 96 HIS A CA 1
ATOM 741 C C . HIS A 1 96 ? -0.639 -6.914 -20.312 1 97.75 96 HIS A C 1
ATOM 743 O O . HIS A 1 96 ? -0.31 -6.078 -19.469 1 97.75 96 HIS A O 1
ATOM 749 N N . GLU A 1 97 ? -1.076 -6.559 -21.531 1 97.81 97 GLU A N 1
ATOM 750 C CA . GLU A 1 97 ? -1.033 -5.195 -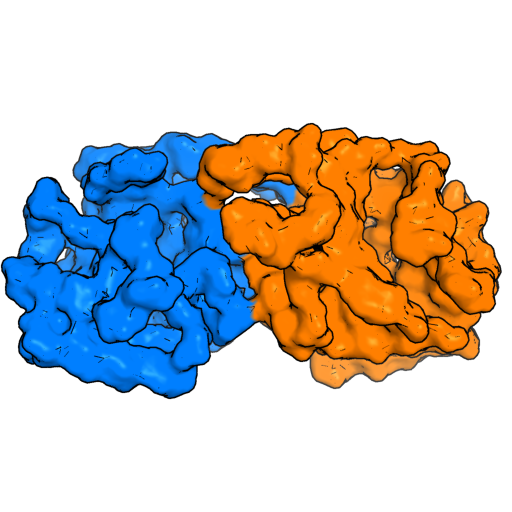22.047 1 97.81 97 GLU A CA 1
ATOM 751 C C . GLU A 1 97 ? -1.826 -4.242 -21.156 1 97.81 97 GLU A C 1
ATOM 753 O O . GLU A 1 97 ? -1.417 -3.1 -20.938 1 97.81 97 GLU A O 1
ATOM 758 N N . THR A 1 98 ? -2.963 -4.676 -20.656 1 97.25 98 THR A N 1
ATOM 759 C CA . THR A 1 98 ? -3.789 -3.814 -19.812 1 97.25 98 THR A CA 1
ATOM 760 C C . THR A 1 98 ? -3.068 -3.477 -18.516 1 97.25 98 THR A C 1
ATOM 762 O O . THR A 1 98 ? -3.229 -2.377 -17.984 1 97.25 98 THR A O 1
ATOM 765 N N . SER A 1 99 ? -2.266 -4.414 -17.984 1 98.44 99 SER A N 1
ATOM 766 C CA . SER A 1 99 ? -1.488 -4.164 -16.781 1 98.44 99 SER A CA 1
ATOM 767 C C . SER A 1 99 ? -0.31 -3.236 -17.062 1 98.44 99 SER A C 1
ATOM 769 O O . SER A 1 99 ? 0.076 -2.436 -16.219 1 98.44 99 SER A O 1
ATOM 771 N N . ILE A 1 100 ? 0.271 -3.391 -18.234 1 98.81 100 ILE A N 1
ATOM 772 C CA . ILE A 1 100 ? 1.328 -2.465 -18.641 1 98.81 100 ILE A CA 1
ATOM 773 C C . ILE A 1 100 ? 0.792 -1.036 -18.625 1 98.81 100 ILE A C 1
ATOM 775 O O . ILE A 1 100 ? 1.396 -0.14 -18.031 1 98.81 100 ILE A O 1
ATOM 779 N N . THR A 1 101 ? -0.362 -0.875 -19.25 1 98.81 101 THR A N 1
ATOM 780 C CA . THR A 1 101 ? -0.996 0.438 -19.297 1 98.81 101 THR A CA 1
ATOM 781 C C . THR A 1 101 ? -1.291 0.954 -17.891 1 98.81 101 THR A C 1
ATOM 783 O O . THR A 1 101 ? -1.034 2.121 -17.594 1 98.81 101 THR A O 1
ATOM 786 N N . ALA A 1 102 ? -1.8 0.085 -17.094 1 98.81 102 ALA A N 1
ATOM 787 C CA . ALA A 1 102 ? -2.131 0.467 -15.727 1 98.81 102 ALA A CA 1
ATOM 788 C C . ALA A 1 102 ? -0.886 0.911 -14.961 1 98.81 102 ALA A C 1
ATOM 790 O O . ALA A 1 102 ? -0.861 1.997 -14.383 1 98.81 102 ALA A O 1
ATOM 791 N N . ILE A 1 103 ? 0.166 0.088 -15 1 98.94 103 ILE A N 1
ATOM 792 C CA . ILE A 1 103 ? 1.384 0.37 -14.242 1 98.94 103 ILE A CA 1
ATOM 793 C C . ILE A 1 103 ? 2.002 1.678 -14.734 1 98.94 103 ILE A C 1
ATOM 795 O O . ILE A 1 103 ? 2.355 2.543 -13.93 1 98.94 103 ILE A O 1
ATOM 799 N N . ARG A 1 104 ? 2.102 1.862 -16.031 1 98.88 104 ARG A N 1
ATOM 800 C CA . ARG A 1 104 ? 2.672 3.082 -16.594 1 98.88 104 ARG A CA 1
ATOM 801 C C . ARG A 1 104 ? 1.874 4.309 -16.172 1 98.88 104 ARG A C 1
ATOM 803 O O . ARG A 1 104 ? 2.451 5.316 -15.758 1 98.88 104 ARG A O 1
ATOM 810 N N . SER A 1 105 ? 0.574 4.188 -16.281 1 98.88 105 SER A N 1
ATOM 811 C CA . SER A 1 105 ? -0.288 5.316 -15.945 1 98.88 105 SER A CA 1
ATOM 812 C C . SER A 1 105 ? -0.198 5.645 -14.453 1 98.88 105 SER A C 1
ATOM 814 O O . SER A 1 105 ? 0.013 6.801 -14.086 1 98.88 105 SER A O 1
ATOM 816 N N . ILE A 1 106 ? -0.321 4.656 -13.648 1 98.94 106 ILE A N 1
ATOM 817 C CA . ILE A 1 106 ? -0.274 4.879 -12.211 1 98.94 106 ILE A CA 1
ATOM 818 C C . ILE A 1 106 ? 1.059 5.52 -11.828 1 98.94 106 ILE A C 1
ATOM 820 O O . ILE A 1 106 ? 1.09 6.531 -11.125 1 98.94 106 ILE A O 1
ATOM 824 N N . CYS A 1 107 ? 2.135 4.938 -12.312 1 98.94 107 CYS A N 1
ATOM 825 C CA . CYS A 1 107 ? 3.457 5.469 -12.008 1 98.94 107 CYS A CA 1
ATOM 826 C C . CYS A 1 107 ? 3.592 6.914 -12.477 1 98.94 107 CYS A C 1
ATOM 828 O O . CYS A 1 107 ? 4.211 7.738 -11.805 1 98.94 107 CYS A O 1
ATOM 830 N N . SER A 1 108 ? 3.016 7.262 -13.586 1 98.81 108 SER A N 1
ATOM 831 C CA . SER A 1 108 ? 3.135 8.609 -14.125 1 98.81 108 SER A CA 1
ATOM 832 C C . SER A 1 108 ? 2.449 9.633 -13.219 1 98.81 108 SER A C 1
ATOM 834 O O . SER A 1 108 ? 2.826 10.805 -13.203 1 98.81 108 SER A O 1
ATOM 836 N N . PHE A 1 109 ? 1.463 9.18 -12.477 1 98.56 109 PHE A N 1
ATOM 837 C CA . PHE A 1 109 ? 0.732 10.078 -11.594 1 98.56 109 PHE A CA 1
ATOM 838 C C . PHE A 1 109 ? 1.475 10.266 -10.281 1 98.56 109 PHE A C 1
ATOM 840 O O . PHE A 1 109 ? 1.362 11.32 -9.641 1 98.56 109 PHE A O 1
ATOM 847 N N . VAL A 1 110 ? 2.338 9.234 -9.883 1 98.56 110 VAL A N 1
ATOM 848 C CA . VAL A 1 110 ? 2.67 9.266 -8.461 1 98.56 110 VAL A CA 1
ATOM 849 C C . VAL A 1 110 ? 4.188 9.25 -8.281 1 98.56 110 VAL A C 1
ATOM 851 O O . VAL A 1 110 ? 4.691 9.492 -7.184 1 98.56 110 VAL A O 1
ATOM 854 N N . LEU A 1 111 ? 4.914 8.938 -9.359 1 98.44 111 LEU A N 1
ATOM 855 C CA . LEU A 1 111 ? 6.367 8.891 -9.258 1 98.44 111 LEU A CA 1
ATOM 856 C C . LEU A 1 111 ? 7 10.086 -9.961 1 98.44 111 LEU A C 1
ATOM 858 O O . LEU A 1 111 ? 6.395 10.68 -10.852 1 98.44 111 LEU A O 1
ATOM 862 N N . GLN A 1 112 ? 8.18 10.453 -9.547 1 96.88 112 GLN A N 1
ATOM 863 C CA . GLN A 1 112 ? 8.938 11.539 -10.164 1 96.88 112 GLN A CA 1
ATOM 864 C C . GLN A 1 112 ? 9.383 11.172 -11.578 1 96.88 112 GLN A C 1
ATOM 866 O O . GLN A 1 112 ? 9.633 10 -11.867 1 96.88 112 GLN A O 1
ATOM 871 N N . LYS A 1 113 ? 9.633 12.141 -12.406 1 96.94 113 LYS A N 1
ATOM 872 C CA . LYS A 1 113 ? 9.961 11.977 -13.82 1 96.94 113 LYS A CA 1
ATOM 873 C C . LYS A 1 113 ? 11.273 11.211 -13.992 1 96.94 113 LYS A C 1
ATOM 875 O O . LYS A 1 113 ? 11.438 10.461 -14.953 1 96.94 113 LYS A O 1
ATOM 880 N N . LYS A 1 114 ? 12.18 11.414 -13.094 1 97.31 114 LYS A N 1
ATOM 881 C CA . LYS A 1 114 ? 13.492 10.781 -13.211 1 97.31 114 LYS A CA 1
ATOM 882 C C . LYS A 1 114 ? 13.367 9.258 -13.188 1 97.31 114 LYS A C 1
ATOM 884 O O . LYS A 1 114 ? 14.172 8.555 -13.805 1 97.31 114 LYS A O 1
ATOM 889 N N . PHE A 1 115 ? 12.383 8.742 -12.477 1 98.62 115 PHE A N 1
ATOM 890 C CA . PHE A 1 115 ? 12.156 7.301 -12.438 1 98.62 115 PHE A CA 1
ATOM 891 C C . PHE A 1 115 ? 11.492 6.82 -13.727 1 98.62 115 PHE A C 1
ATOM 893 O O . PHE A 1 115 ? 11.844 5.766 -14.25 1 98.62 115 PHE A O 1
ATOM 900 N N . LEU A 1 116 ? 10.602 7.602 -14.273 1 98.75 116 LEU A N 1
ATOM 901 C CA . LEU A 1 116 ? 9.828 7.25 -15.461 1 98.75 116 LEU A CA 1
ATOM 902 C C . LEU A 1 116 ? 10.727 7.176 -16.688 1 98.75 116 LEU A C 1
ATOM 904 O O . LEU A 1 116 ? 10.461 6.402 -17.609 1 98.75 116 LEU A O 1
ATOM 908 N N . LYS A 1 117 ? 11.773 7.953 -16.641 1 98.69 117 LYS A N 1
ATOM 909 C CA . LYS A 1 117 ? 12.703 7.988 -17.766 1 98.69 117 LYS A CA 1
ATOM 910 C C . LYS A 1 117 ? 13.383 6.637 -17.969 1 98.69 117 LYS A C 1
ATOM 912 O O . LYS A 1 117 ? 13.945 6.363 -19.031 1 98.69 117 LYS A O 1
ATOM 917 N N . LEU A 1 118 ? 13.32 5.785 -16.969 1 98.81 118 LEU A N 1
ATOM 918 C CA . LEU A 1 118 ? 13.992 4.492 -17.031 1 98.81 118 LEU A CA 1
ATOM 919 C C . LEU A 1 118 ? 13.109 3.449 -17.703 1 98.81 118 LEU A C 1
ATOM 921 O O . LEU A 1 118 ? 13.57 2.355 -18.031 1 98.81 118 LEU A O 1
ATOM 925 N N . PHE A 1 119 ? 11.812 3.762 -17.922 1 98.88 119 PHE A N 1
ATOM 926 C CA . PHE A 1 119 ? 10.898 2.836 -18.562 1 98.88 119 PHE A CA 1
ATOM 927 C C . PHE A 1 119 ? 11.352 2.541 -20 1 98.88 119 PHE A C 1
ATOM 929 O O . PHE A 1 119 ? 11.688 3.459 -20.75 1 98.88 119 PHE A O 1
ATOM 936 N N . ASP A 1 120 ? 11.414 1.284 -20.297 1 98.62 120 ASP A N 1
ATOM 937 C CA . ASP A 1 120 ? 11.781 0.746 -21.609 1 98.62 120 ASP A CA 1
ATOM 938 C C . ASP A 1 120 ? 13.266 0.947 -21.891 1 98.62 120 ASP A C 1
ATOM 940 O O . ASP A 1 120 ? 13.703 0.855 -23.047 1 98.62 120 ASP A O 1
ATOM 944 N N . ILE A 1 121 ? 14.047 1.348 -20.969 1 98.69 121 ILE A N 1
ATOM 945 C CA . ILE A 1 121 ? 15.5 1.436 -21.031 1 98.69 121 ILE A CA 1
ATOM 946 C C . ILE A 1 121 ? 16.125 0.449 -20.047 1 98.69 121 ILE A C 1
ATOM 948 O O . ILE A 1 121 ? 16.828 -0.48 -20.453 1 98.69 121 ILE A O 1
ATOM 952 N N . ARG A 1 122 ? 15.766 0.598 -18.703 1 98.81 122 ARG A N 1
ATOM 953 C CA . ARG A 1 122 ? 16.281 -0.284 -17.672 1 98.81 122 ARG A CA 1
ATOM 954 C C . ARG A 1 122 ? 15.164 -1.038 -16.969 1 98.81 122 ARG A C 1
ATOM 956 O O . ARG A 1 122 ? 15.406 -2.029 -16.281 1 98.81 122 ARG A O 1
ATOM 963 N N . ILE A 1 123 ? 13.953 -0.567 -17.031 1 98.94 123 ILE A N 1
ATOM 964 C CA . ILE A 1 123 ? 12.734 -1.235 -16.609 1 98.94 123 ILE A CA 1
ATOM 965 C C . ILE A 1 123 ? 11.922 -1.657 -17.828 1 98.94 123 ILE A C 1
ATOM 967 O O . ILE A 1 123 ? 11.312 -0.818 -18.5 1 98.94 123 ILE A O 1
ATOM 971 N N . ILE A 1 124 ? 11.898 -2.885 -18.078 1 98.94 124 ILE A N 1
ATOM 972 C CA . ILE A 1 124 ? 11.445 -3.393 -19.375 1 98.94 124 ILE A CA 1
ATOM 973 C C . ILE A 1 124 ? 10.109 -4.109 -19.203 1 98.94 124 ILE A C 1
ATOM 975 O O . ILE A 1 124 ? 10.008 -5.07 -18.438 1 98.94 124 ILE A O 1
ATOM 979 N N . PHE A 1 125 ? 9.109 -3.646 -19.906 1 98.88 125 PHE A N 1
ATOM 980 C CA . PHE A 1 125 ? 7.805 -4.289 -19.906 1 98.88 125 PHE A CA 1
ATOM 981 C C . PHE A 1 125 ? 7.73 -5.367 -20.984 1 98.88 125 PHE A C 1
ATOM 983 O O . PHE A 1 125 ? 7.98 -5.098 -22.156 1 98.88 125 PHE A O 1
ATOM 990 N N . ASN A 1 126 ? 7.52 -6.551 -20.547 1 98.81 126 ASN A N 1
ATOM 991 C CA . ASN A 1 126 ? 7.316 -7.688 -21.438 1 98.81 126 ASN A CA 1
ATOM 992 C C . ASN A 1 126 ? 5.844 -8.094 -21.5 1 98.81 126 ASN A C 1
ATOM 994 O O . ASN A 1 126 ? 5.332 -8.727 -20.578 1 98.81 126 ASN A O 1
ATOM 998 N N . GLU A 1 127 ? 5.23 -7.73 -22.625 1 98.75 127 GLU A N 1
ATOM 999 C CA . GLU A 1 127 ? 3.826 -8.078 -22.797 1 98.75 127 GLU A CA 1
ATOM 1000 C C . GLU A 1 127 ? 3.648 -9.586 -22.969 1 98.75 127 GLU A C 1
ATOM 1002 O O . GLU A 1 127 ? 4.289 -10.195 -23.828 1 98.75 127 GLU A O 1
ATOM 1007 N N . ILE A 1 128 ? 2.793 -10.102 -22.125 1 98.56 128 ILE A N 1
ATOM 1008 C CA . ILE A 1 128 ? 2.561 -11.539 -22.25 1 98.56 128 ILE A CA 1
ATOM 1009 C C . ILE A 1 128 ? 1.163 -11.789 -22.812 1 98.56 128 ILE A C 1
ATOM 1011 O O . ILE A 1 128 ? 0.272 -10.945 -22.672 1 98.56 128 ILE A O 1
ATOM 1015 N N . GLU A 1 129 ? 0.991 -12.891 -23.469 1 97.75 129 GLU A N 1
ATOM 1016 C CA . GLU A 1 129 ? -0.274 -13.43 -23.953 1 97.75 129 GLU A CA 1
ATOM 1017 C C . GLU A 1 129 ? -0.407 -14.914 -23.625 1 97.75 129 GLU A C 1
ATOM 1019 O O . GLU A 1 129 ? 0.493 -15.5 -23.016 1 97.75 129 GLU A O 1
ATOM 1024 N N . ASN A 1 130 ? -1.523 -15.461 -23.969 1 97.62 130 ASN A N 1
ATOM 1025 C CA . ASN A 1 130 ? -1.721 -16.875 -23.719 1 97.62 130 ASN A CA 1
ATOM 1026 C C . ASN A 1 130 ? -0.628 -17.719 -24.375 1 97.62 130 ASN A C 1
ATOM 1028 O O . ASN A 1 130 ? -0.332 -17.547 -25.562 1 97.62 130 ASN A O 1
ATOM 1032 N N . ASN A 1 131 ? -0.015 -18.531 -23.609 1 97.81 131 ASN A N 1
ATOM 1033 C CA . ASN A 1 131 ? 1.012 -19.469 -24.031 1 97.81 131 ASN A CA 1
ATOM 1034 C C . ASN A 1 131 ? 2.324 -18.766 -24.359 1 97.81 131 ASN A C 1
ATOM 1036 O O . ASN A 1 131 ? 3.109 -19.25 -25.172 1 97.81 131 ASN A O 1
ATOM 1040 N N . TYR A 1 132 ? 2.52 -17.641 -23.812 1 98.38 132 TYR A N 1
ATOM 1041 C CA . TYR A 1 132 ? 3.803 -16.953 -23.938 1 98.38 132 TYR A CA 1
ATOM 1042 C C . TYR A 1 132 ? 4.879 -17.672 -23.125 1 98.38 132 TYR A C 1
ATOM 1044 O O . TYR A 1 132 ? 4.734 -17.875 -21.922 1 98.38 132 TYR A O 1
ATOM 1052 N N . THR A 1 133 ? 6 -18.094 -23.797 1 98.69 133 THR A N 1
ATOM 1053 C CA . THR A 1 133 ? 7.066 -18.844 -23.141 1 98.69 133 THR A CA 1
ATOM 1054 C C . THR A 1 133 ? 8.383 -18.062 -23.188 1 98.69 133 THR A C 1
ATOM 1056 O O . THR A 1 133 ? 8.719 -17.469 -24.203 1 98.69 133 THR A O 1
ATOM 1059 N N . THR A 1 134 ? 9.047 -18.047 -22.094 1 98.56 134 THR A N 1
ATOM 1060 C CA . THR A 1 134 ? 10.344 -17.391 -21.984 1 98.56 134 THR A CA 1
ATOM 1061 C C . THR A 1 134 ? 11.203 -18.062 -20.922 1 98.56 134 THR A C 1
ATOM 1063 O O . THR A 1 134 ? 10.805 -19.078 -20.344 1 98.56 134 THR A O 1
ATOM 1066 N N . THR A 1 135 ? 12.438 -17.547 -20.75 1 98.44 135 THR A N 1
ATOM 1067 C CA . THR A 1 135 ? 13.367 -18.078 -19.75 1 98.44 135 THR A CA 1
ATOM 1068 C C . THR A 1 135 ? 13.531 -17.078 -18.609 1 98.44 135 THR A C 1
ATOM 1070 O O . THR A 1 135 ? 13.906 -15.93 -18.828 1 98.44 135 THR A O 1
ATOM 1073 N N . ILE A 1 136 ? 13.242 -17.5 -17.406 1 98.25 136 ILE A N 1
ATOM 1074 C CA . ILE A 1 136 ? 13.422 -16.719 -16.188 1 98.25 136 ILE A CA 1
ATOM 1075 C C . ILE A 1 136 ? 14.203 -17.531 -15.156 1 98.25 136 ILE A C 1
ATOM 1077 O O . ILE A 1 136 ? 13.812 -18.656 -14.812 1 98.25 136 ILE A O 1
ATOM 1081 N N . LEU A 1 137 ? 15.297 -17 -14.633 1 97.25 137 LEU A N 1
ATOM 1082 C CA . LEU A 1 137 ? 16.172 -17.688 -13.688 1 97.25 137 LEU A CA 1
ATOM 1083 C C . LEU A 1 137 ? 16.672 -19 -14.266 1 97.25 137 LEU A C 1
ATOM 1085 O O . LEU A 1 137 ? 16.719 -20.016 -13.562 1 97.25 137 LEU A O 1
ATOM 1089 N N . ASN A 1 138 ? 16.875 -19 -15.516 1 95.75 138 ASN A N 1
ATOM 1090 C CA . ASN A 1 138 ? 17.375 -20.156 -16.25 1 95.75 138 ASN A CA 1
ATOM 1091 C C . ASN A 1 138 ? 16.375 -21.297 -16.266 1 95.75 138 ASN A C 1
ATOM 1093 O O . ASN A 1 138 ? 16.766 -22.469 -16.312 1 95.75 138 ASN A O 1
ATOM 1097 N N . ARG A 1 139 ? 15.078 -20.922 -16.094 1 96.56 139 ARG A N 1
ATOM 1098 C CA . ARG A 1 139 ? 13.961 -21.875 -16.172 1 96.56 139 ARG A CA 1
ATOM 1099 C C . ARG A 1 139 ? 13.008 -21.5 -17.297 1 96.56 139 ARG A C 1
ATOM 1101 O O . ARG A 1 139 ? 12.742 -20.328 -17.547 1 96.56 139 ARG A O 1
ATOM 1108 N N . THR A 1 140 ? 12.508 -22.578 -17.922 1 98.12 140 THR A N 1
ATOM 1109 C CA . THR A 1 140 ? 11.406 -22.312 -18.859 1 98.12 140 THR A CA 1
ATOM 1110 C C . THR A 1 140 ? 10.133 -21.953 -18.094 1 98.12 140 THR A C 1
ATOM 1112 O O . THR A 1 140 ? 9.719 -22.656 -17.188 1 98.12 140 THR A O 1
ATOM 1115 N N . THR A 1 141 ? 9.578 -20.812 -18.438 1 98.75 141 THR A N 1
ATOM 1116 C CA . THR A 1 141 ? 8.328 -20.344 -17.844 1 98.75 141 THR A CA 1
ATOM 1117 C C . THR A 1 141 ? 7.305 -20.031 -18.938 1 98.75 141 THR A C 1
ATOM 1119 O O . THR A 1 141 ? 7.613 -19.328 -19.906 1 98.75 141 THR A O 1
ATOM 1122 N N . THR A 1 142 ? 6.141 -20.625 -18.812 1 98.88 142 THR A N 1
ATOM 1123 C CA . THR A 1 142 ? 5.043 -20.375 -19.75 1 98.88 142 THR A CA 1
ATOM 1124 C C . THR A 1 142 ? 3.883 -19.688 -19.047 1 98.88 142 THR A C 1
ATOM 1126 O O . THR A 1 142 ? 3.32 -20.219 -18.078 1 98.88 142 THR A O 1
ATOM 1129 N N . PHE A 1 143 ? 3.578 -18.5 -19.547 1 98.81 143 PHE A N 1
ATOM 1130 C CA . PHE A 1 143 ? 2.414 -17.781 -19.047 1 98.81 143 PHE A CA 1
ATOM 1131 C C . PHE A 1 143 ? 1.16 -18.172 -19.812 1 98.81 143 PHE A C 1
ATOM 1133 O O . PHE A 1 143 ? 1.212 -18.375 -21.031 1 98.81 143 PHE A O 1
ATOM 1140 N N . PHE A 1 144 ? 0.019 -18.266 -19.125 1 98.5 144 PHE A N 1
ATOM 1141 C CA . PHE A 1 144 ? -1.213 -18.641 -19.797 1 98.5 144 PHE A CA 1
ATOM 1142 C C . PHE A 1 144 ? -2.398 -17.844 -19.266 1 98.5 144 PHE A C 1
ATOM 1144 O O . PHE A 1 144 ? -2.41 -17.453 -18.094 1 98.5 144 PHE A O 1
ATOM 1151 N N . ASP A 1 145 ? -3.359 -17.547 -20.141 1 97.31 145 ASP A N 1
ATOM 1152 C CA . ASP A 1 145 ? -4.637 -16.953 -19.766 1 97.31 145 ASP A CA 1
ATOM 1153 C C . ASP A 1 145 ? -5.48 -17.938 -18.953 1 97.31 145 ASP A C 1
ATOM 1155 O O . ASP A 1 145 ? -5.746 -19.062 -19.391 1 97.31 145 ASP A O 1
ATOM 1159 N N . ILE A 1 146 ? -5.883 -17.547 -17.766 1 96 146 ILE A N 1
ATOM 1160 C CA . ILE A 1 146 ? -6.648 -18.484 -16.953 1 96 146 ILE A CA 1
ATOM 1161 C C . ILE A 1 146 ? -8.125 -18.422 -17.344 1 96 146 ILE A C 1
ATOM 1163 O O . ILE A 1 146 ? -8.945 -19.156 -16.781 1 96 146 ILE A O 1
ATOM 1167 N N . HIS A 1 147 ? -8.547 -17.484 -18.219 1 93.62 147 HIS A N 1
ATOM 1168 C CA . HIS A 1 147 ? -9.867 -17.328 -18.797 1 93.62 147 HIS A CA 1
ATOM 1169 C C . HIS A 1 147 ? -10.891 -16.875 -17.75 1 93.62 147 HIS A C 1
ATOM 1171 O O . HIS A 1 147 ? -11.961 -17.469 -17.641 1 93.62 147 HIS A O 1
ATOM 1177 N N . SER A 1 148 ? -10.406 -15.891 -17 1 88.31 148 SER A N 1
ATOM 1178 C CA . SER A 1 148 ? -11.32 -15.242 -16.062 1 88.31 148 SER A CA 1
ATOM 1179 C C . SER A 1 148 ? -12.438 -14.516 -16.797 1 88.31 148 SER A C 1
ATOM 1181 O O . SER A 1 148 ? -12.219 -13.953 -17.875 1 88.31 148 SER A O 1
ATOM 1183 N N . THR A 1 149 ? -13.641 -14.57 -16.219 1 77.69 149 THR A N 1
ATOM 1184 C CA . THR A 1 149 ? -14.773 -13.875 -16.812 1 77.69 149 THR A CA 1
ATOM 1185 C C . THR A 1 149 ? -14.859 -12.438 -16.297 1 77.69 149 THR A C 1
ATOM 1187 O O . THR A 1 149 ? -15.648 -11.641 -16.797 1 77.69 149 THR A O 1
ATOM 1190 N N . LYS A 1 150 ? -14.188 -12.047 -15.367 1 76.88 150 LYS A N 1
ATOM 1191 C CA . LYS A 1 150 ? -14.258 -10.734 -14.727 1 76.88 150 LYS A CA 1
ATOM 1192 C C . LYS A 1 150 ? -13.18 -9.797 -15.266 1 76.88 150 LYS A C 1
ATOM 1194 O O . LYS A 1 150 ? -13.484 -8.688 -15.711 1 76.88 150 LYS A O 1
ATOM 1199 N N . ASP A 1 151 ? -11.922 -10.266 -15.172 1 85.88 151 ASP A N 1
ATOM 1200 C CA . ASP A 1 151 ? -10.75 -9.516 -15.594 1 85.88 151 ASP A CA 1
ATOM 1201 C C . ASP A 1 151 ? -9.695 -10.438 -16.203 1 85.88 151 ASP A C 1
ATOM 1203 O O . ASP A 1 151 ? -9.555 -11.586 -15.789 1 85.88 151 ASP A O 1
ATOM 1207 N N . LEU A 1 152 ? -9.117 -9.883 -17.156 1 91.31 152 LEU A N 1
ATOM 1208 C CA . LEU A 1 152 ? -8.039 -10.664 -17.75 1 91.31 152 LEU A CA 1
ATOM 1209 C C . LEU A 1 152 ? -6.957 -10.969 -16.719 1 91.31 152 LEU A C 1
ATOM 1211 O O . LEU A 1 152 ? -6.445 -10.062 -16.062 1 91.31 152 LEU A O 1
ATOM 1215 N N . GLN A 1 153 ? -6.688 -12.234 -16.5 1 95.5 153 GLN A N 1
ATOM 1216 C CA . GLN A 1 153 ? -5.715 -12.734 -15.531 1 95.5 153 GLN A CA 1
ATOM 1217 C C . GLN A 1 153 ? -4.848 -13.828 -16.141 1 95.5 153 GLN A C 1
ATOM 1219 O O . GLN A 1 153 ? -5.332 -14.648 -16.922 1 95.5 153 GLN A O 1
ATOM 1224 N N . HIS A 1 154 ? -3.65 -13.828 -15.781 1 98 154 HIS A N 1
ATOM 1225 C CA . HIS A 1 154 ? -2.734 -14.859 -16.25 1 98 154 HIS A CA 1
ATOM 1226 C C . HIS A 1 154 ? -2.148 -15.648 -15.094 1 98 154 HIS A C 1
ATOM 1228 O O . HIS A 1 154 ? -1.963 -15.109 -14 1 98 154 HIS A O 1
ATOM 1234 N N . GLY A 1 155 ? -1.918 -16.969 -15.273 1 98.38 155 GLY A N 1
ATOM 1235 C CA . GLY A 1 155 ? -1.045 -17.812 -14.477 1 98.38 155 GLY A CA 1
ATOM 1236 C C . GLY A 1 155 ? 0.252 -18.172 -15.18 1 98.38 155 GLY A C 1
ATOM 1237 O O . GLY A 1 155 ? 0.586 -17.578 -16.219 1 98.38 155 GLY A O 1
ATOM 1238 N N . PHE A 1 156 ? 1.049 -19.078 -14.547 1 98.81 156 PHE A N 1
ATOM 1239 C CA . PHE A 1 156 ? 2.242 -19.547 -15.242 1 98.81 156 PHE A CA 1
ATOM 1240 C C . PHE A 1 156 ? 2.615 -20.953 -14.781 1 98.81 156 PHE A C 1
ATOM 1242 O O . PHE A 1 156 ? 2.188 -21.391 -13.711 1 98.81 156 PHE A O 1
ATOM 1249 N N . LYS A 1 157 ? 3.264 -21.672 -15.633 1 98.81 157 LYS A N 1
ATOM 1250 C CA . LYS A 1 157 ? 3.945 -22.938 -15.344 1 98.81 157 LYS A CA 1
ATOM 1251 C C . LYS A 1 157 ? 5.453 -22.797 -15.547 1 98.81 157 LYS A C 1
ATOM 1253 O O . LYS A 1 157 ? 5.902 -22.188 -16.516 1 98.81 157 LYS A O 1
ATOM 1258 N N . THR A 1 158 ? 6.211 -23.312 -14.609 1 98.69 158 THR A N 1
ATOM 1259 C CA . THR A 1 158 ? 7.66 -23.281 -14.758 1 98.69 158 THR A CA 1
ATOM 1260 C C . THR A 1 158 ? 8.273 -24.625 -14.367 1 98.69 158 THR A C 1
ATOM 1262 O O . THR A 1 158 ? 7.621 -25.453 -13.719 1 98.69 158 THR A O 1
ATOM 1265 N N . ILE A 1 159 ? 9.445 -24.875 -14.898 1 98.19 159 ILE A N 1
ATOM 1266 C CA . ILE A 1 159 ? 10.211 -26.078 -14.562 1 98.19 159 ILE A CA 1
ATOM 1267 C C . ILE A 1 159 ? 11.43 -25.703 -13.727 1 98.19 159 ILE A C 1
ATOM 1269 O O . ILE A 1 159 ? 12.305 -24.953 -14.188 1 98.19 159 ILE A O 1
ATOM 1273 N N . LEU A 1 160 ? 11.492 -26.203 -12.547 1 97.44 160 LEU A N 1
ATOM 1274 C CA . LEU A 1 160 ? 12.578 -25.906 -11.609 1 97.44 160 LEU A CA 1
ATOM 1275 C C . LEU A 1 160 ? 13.875 -26.547 -12.07 1 97.44 160 LEU A C 1
ATOM 1277 O O . LEU A 1 160 ? 13.875 -27.391 -12.977 1 97.44 160 LEU A O 1
ATOM 1281 N N . SER A 1 161 ? 14.984 -26.141 -11.414 1 94.94 161 SER A N 1
ATOM 1282 C CA . SER A 1 161 ? 16.297 -26.641 -11.797 1 94.94 161 SER A CA 1
ATOM 1283 C C . SER A 1 161 ? 16.422 -28.125 -11.516 1 94.94 161 SER A C 1
ATOM 1285 O O . SER A 1 161 ? 17.156 -28.844 -12.203 1 94.94 161 SER A O 1
ATOM 1287 N N . ASN A 1 162 ? 15.711 -28.625 -10.578 1 95.06 162 ASN A N 1
ATOM 1288 C CA . ASN A 1 162 ? 15.773 -30.047 -10.234 1 95.06 162 ASN A CA 1
ATOM 1289 C C . ASN A 1 162 ? 14.805 -30.875 -11.086 1 95.06 162 ASN A C 1
ATOM 1291 O O . ASN A 1 162 ? 14.609 -32.062 -10.828 1 95.06 162 ASN A O 1
ATOM 1295 N N . GLY A 1 163 ? 14.102 -30.234 -11.977 1 96.25 163 GLY A N 1
ATOM 1296 C CA . GLY A 1 163 ? 13.242 -30.922 -12.914 1 96.25 163 GLY A CA 1
ATOM 1297 C C . GLY A 1 163 ? 11.781 -30.938 -12.5 1 96.25 163 GLY A C 1
ATOM 1298 O O . GLY A 1 163 ? 10.906 -31.297 -13.289 1 96.25 163 GLY A O 1
ATOM 1299 N N . LYS A 1 164 ? 11.484 -30.5 -11.305 1 97.5 164 LYS A N 1
ATOM 1300 C CA . LYS A 1 164 ? 10.109 -30.469 -10.82 1 97.5 164 LYS A CA 1
ATOM 1301 C C . LYS A 1 164 ? 9.328 -29.312 -11.438 1 97.5 164 LYS A C 1
ATOM 1303 O O . LYS A 1 164 ? 9.898 -28.25 -11.711 1 97.5 164 LYS A O 1
ATOM 1308 N N . SER A 1 165 ? 8.062 -29.516 -11.578 1 98.12 165 SER A N 1
ATOM 1309 C CA . SER A 1 165 ? 7.199 -28.516 -12.188 1 98.12 165 SER A CA 1
ATOM 1310 C C . SER A 1 165 ? 6.379 -27.781 -11.133 1 98.12 165 SER A C 1
ATOM 1312 O O . SER A 1 165 ? 6.035 -28.359 -10.094 1 98.12 165 SER A O 1
ATOM 1314 N N . LEU A 1 166 ? 6.133 -26.5 -11.398 1 98.69 166 LEU A N 1
ATOM 1315 C CA . LEU A 1 166 ? 5.324 -25.656 -10.531 1 98.69 166 LEU A CA 1
ATOM 1316 C C . LEU A 1 166 ? 4.348 -24.812 -11.352 1 98.69 166 LEU A C 1
ATOM 1318 O O . LEU A 1 166 ? 4.727 -24.219 -12.359 1 98.69 166 LEU A O 1
ATOM 1322 N N . THR A 1 167 ? 3.049 -24.797 -10.984 1 98.81 167 THR A N 1
ATOM 1323 C CA . THR A 1 167 ? 2.037 -23.984 -11.648 1 98.81 167 THR A CA 1
ATOM 1324 C C . THR A 1 167 ? 1.384 -23.016 -10.672 1 98.81 167 THR A C 1
ATOM 1326 O O . THR A 1 167 ? 1.064 -23.391 -9.539 1 98.81 167 THR A O 1
ATOM 1329 N N . PHE A 1 168 ? 1.283 -21.812 -11.07 1 98.81 168 PHE A N 1
ATOM 1330 C CA . PHE A 1 168 ? 0.551 -20.766 -10.383 1 98.81 168 PHE A CA 1
ATOM 1331 C C . PHE A 1 168 ? -0.744 -20.438 -11.117 1 98.81 168 PHE A C 1
ATOM 1333 O O . PHE A 1 168 ? -0.718 -20 -12.273 1 98.81 168 PHE A O 1
ATOM 1340 N N . LEU A 1 169 ? -1.912 -20.5 -10.461 1 97.62 169 LEU A N 1
ATOM 1341 C CA . LEU A 1 169 ? -3.203 -20.453 -11.141 1 97.62 169 LEU A CA 1
ATOM 1342 C C . LEU A 1 169 ? -3.826 -19.062 -11.031 1 97.62 169 LEU A C 1
ATOM 1344 O O . LEU A 1 169 ? -4.961 -18.859 -11.469 1 97.62 169 LEU A O 1
ATOM 1348 N N . GLY A 1 170 ? -3.125 -18.109 -10.43 1 94.81 170 GLY A N 1
ATOM 1349 C CA . GLY A 1 170 ? -3.746 -16.812 -10.234 1 94.81 170 GLY A CA 1
ATOM 1350 C C . GLY A 1 170 ? -4.715 -16.781 -9.062 1 94.81 170 GLY A C 1
ATOM 1351 O O . GLY A 1 170 ? -4.539 -17.516 -8.094 1 94.81 170 GLY A O 1
ATOM 1352 N N . ASP A 1 171 ? -5.656 -15.906 -9.047 1 93.06 171 ASP A N 1
ATOM 1353 C CA . ASP A 1 171 ? -6.477 -15.703 -7.859 1 93.06 171 ASP A CA 1
ATOM 1354 C C . ASP A 1 171 ? -7.93 -16.078 -8.125 1 93.06 171 ASP A C 1
ATOM 1356 O O . ASP A 1 171 ? -8.852 -15.406 -7.66 1 93.06 171 ASP A O 1
ATOM 1360 N N . GLU A 1 172 ? -8.18 -17.062 -9.031 1 94.75 172 GLU A N 1
ATOM 1361 C CA . GLU A 1 172 ? -9.508 -17.594 -9.305 1 94.75 172 GLU A CA 1
ATOM 1362 C C . GLU A 1 172 ? -9.531 -19.109 -9.219 1 94.75 172 GLU A C 1
ATOM 1364 O O . GLU A 1 172 ? -8.477 -19.75 -9.203 1 94.75 172 GLU A O 1
ATOM 1369 N N . PRO A 1 173 ? -10.719 -19.641 -9.164 1 93.75 173 PRO A N 1
ATOM 1370 C CA . PRO A 1 173 ? -10.812 -21.109 -9.148 1 93.75 173 PRO A CA 1
ATOM 1371 C C . PRO A 1 173 ? -10.242 -21.75 -10.414 1 93.75 173 PRO A C 1
ATOM 1373 O O . PRO A 1 173 ? -10.258 -21.141 -11.484 1 93.75 173 PRO A O 1
ATOM 1376 N N . TYR A 1 174 ? -9.805 -22.938 -10.242 1 96.31 174 TYR A N 1
ATOM 1377 C CA . TYR A 1 174 ? -9.32 -23.734 -11.359 1 96.31 174 TYR A CA 1
ATOM 1378 C C . TYR A 1 174 ? -10.43 -23.969 -12.391 1 96.31 174 TYR A C 1
ATOM 1380 O O . TYR A 1 174 ? -11.586 -24.156 -12.023 1 96.31 174 TYR A O 1
ATOM 1388 N N . ARG A 1 175 ? -10.023 -23.891 -13.68 1 95 175 ARG A N 1
ATOM 1389 C CA . ARG A 1 175 ? -10.898 -24.219 -14.812 1 95 175 ARG A CA 1
ATOM 1390 C C . ARG A 1 175 ? -10.305 -25.328 -15.656 1 95 175 ARG A C 1
ATOM 1392 O O . ARG A 1 175 ? -9.094 -25.359 -15.891 1 95 175 ARG A O 1
ATOM 1399 N N . GLU A 1 176 ? -11.141 -26.094 -16.219 1 95.12 176 GLU A N 1
ATOM 1400 C CA . GLU A 1 176 ? -10.719 -27.281 -16.953 1 95.12 176 GLU A CA 1
ATOM 1401 C C . GLU A 1 176 ? -9.898 -26.906 -18.188 1 95.12 176 GLU A C 1
ATOM 1403 O O . GLU A 1 176 ? -9 -27.656 -18.594 1 95.12 176 GLU A O 1
ATOM 1408 N N . ASN A 1 177 ? -10.109 -25.828 -18.734 1 93.75 177 ASN A N 1
ATOM 1409 C CA . ASN A 1 177 ? -9.469 -25.438 -19.984 1 93.75 177 ASN A CA 1
ATOM 1410 C C . ASN A 1 177 ? -7.977 -25.156 -19.781 1 93.75 177 ASN A C 1
ATOM 1412 O O . ASN A 1 177 ? -7.23 -25.031 -20.75 1 93.75 177 ASN A O 1
ATOM 1416 N N . ILE A 1 178 ? -7.539 -25.094 -18.516 1 96.06 178 ILE A N 1
ATOM 1417 C CA . ILE A 1 178 ? -6.117 -24.844 -18.312 1 96.06 178 ILE A CA 1
ATOM 1418 C C . ILE A 1 178 ? -5.465 -26.078 -17.688 1 96.06 178 ILE A C 1
ATOM 1420 O O . ILE A 1 178 ? -4.398 -25.984 -17.078 1 96.06 178 ILE A O 1
ATOM 1424 N N . LYS A 1 179 ? -6.145 -27.219 -17.797 1 97.81 179 LYS A N 1
ATOM 1425 C CA . LYS A 1 179 ? -5.672 -28.5 -17.266 1 97.81 179 LYS A CA 1
ATOM 1426 C C . LYS A 1 179 ? -4.277 -28.828 -17.781 1 97.81 179 LYS A C 1
ATOM 1428 O O . LYS A 1 179 ? -3.451 -29.391 -17.047 1 97.81 179 LYS A O 1
ATOM 1433 N N . ILE A 1 180 ? -3.986 -28.5 -18.984 1 97.12 180 ILE A N 1
ATOM 1434 C CA . ILE A 1 180 ? -2.738 -28.859 -19.656 1 97.12 180 ILE A CA 1
ATOM 1435 C C . ILE A 1 180 ? -1.56 -28.234 -18.906 1 97.12 180 ILE A C 1
ATOM 1437 O O . ILE A 1 180 ? -0.444 -28.766 -18.953 1 97.12 180 ILE A O 1
ATOM 1441 N N . TYR A 1 181 ? -1.8 -27.156 -18.141 1 97.69 181 TYR A N 1
ATOM 1442 C CA . TYR A 1 181 ? -0.722 -26.484 -17.438 1 97.69 181 TYR A CA 1
ATOM 1443 C C . TYR A 1 181 ? -0.621 -26.953 -16 1 97.69 181 TYR A C 1
ATOM 1445 O O . TYR A 1 181 ? 0.343 -26.641 -15.297 1 97.69 181 TYR A O 1
ATOM 1453 N N . SER A 1 182 ? -1.614 -27.672 -15.516 1 97.62 182 SER A N 1
ATOM 1454 C CA . SER A 1 182 ? -1.719 -27.844 -14.07 1 97.62 182 SER A CA 1
ATOM 1455 C C . SER A 1 182 ? -1.778 -29.328 -13.688 1 97.62 182 SER A C 1
ATOM 1457 O O . SER A 1 182 ? -1.608 -29.672 -12.516 1 97.62 182 SER A O 1
ATOM 1459 N N . GLU A 1 183 ? -1.986 -30.219 -14.633 1 98.44 183 GLU A N 1
ATOM 1460 C CA . GLU A 1 183 ? -2.105 -31.641 -14.32 1 98.44 183 GLU A CA 1
ATOM 1461 C C . GLU A 1 183 ? -0.739 -32.25 -14.047 1 98.44 183 GLU A C 1
ATOM 1463 O O . GLU A 1 183 ? 0.231 -31.984 -14.758 1 98.44 183 GLU A O 1
ATOM 1468 N N . ASN A 1 184 ? -0.667 -33.094 -13.008 1 98.31 184 ASN A N 1
ATOM 1469 C CA . ASN A 1 184 ? 0.496 -33.906 -12.648 1 98.31 184 ASN A CA 1
ATOM 1470 C C . ASN A 1 184 ? 1.698 -33.031 -12.305 1 98.31 184 ASN A C 1
ATOM 1472 O O . ASN A 1 184 ? 2.844 -33.406 -12.523 1 98.31 184 ASN A O 1
ATOM 1476 N N . VAL A 1 185 ? 1.458 -31.797 -11.914 1 98.44 185 VAL A N 1
ATOM 1477 C CA . VAL A 1 185 ? 2.582 -30.953 -11.531 1 98.44 185 VAL A CA 1
ATOM 1478 C C . VAL A 1 185 ? 3.037 -31.297 -10.117 1 98.44 185 VAL A C 1
ATOM 1480 O O . VAL A 1 185 ? 2.27 -31.859 -9.328 1 98.44 185 VAL A O 1
ATOM 1483 N N . ASP A 1 186 ? 4.301 -30.969 -9.82 1 98.5 186 ASP A N 1
ATOM 1484 C CA . ASP A 1 186 ? 4.867 -31.25 -8.508 1 98.5 186 ASP A CA 1
ATOM 1485 C C . ASP A 1 186 ? 4.355 -30.266 -7.457 1 98.5 186 ASP A C 1
ATOM 1487 O O . ASP A 1 186 ? 4.105 -30.641 -6.312 1 98.5 186 ASP A O 1
ATOM 1491 N N . TYR A 1 187 ? 4.238 -28.969 -7.789 1 98.75 187 TYR A N 1
ATOM 1492 C CA . TYR A 1 187 ? 3.717 -27.922 -6.918 1 98.75 187 TYR A CA 1
ATOM 1493 C C . TYR A 1 187 ? 2.611 -27.125 -7.609 1 98.75 187 TYR A C 1
ATOM 1495 O O . TYR A 1 187 ? 2.771 -26.703 -8.758 1 98.75 187 TYR A O 1
ATOM 1503 N N . LEU A 1 188 ? 1.516 -26.969 -6.938 1 98.75 188 LEU A N 1
ATOM 1504 C CA . LEU A 1 188 ? 0.396 -26.188 -7.453 1 98.75 188 LEU A CA 1
ATOM 1505 C C . LEU A 1 188 ? 0.015 -25.078 -6.477 1 98.75 188 LEU A C 1
ATOM 1507 O O . LEU A 1 188 ? -0.38 -25.359 -5.34 1 98.75 188 LEU A O 1
ATOM 1511 N N . PHE A 1 189 ? 0.185 -23.828 -6.934 1 98.81 189 PHE A N 1
ATOM 1512 C CA . PHE A 1 189 ? -0.447 -22.734 -6.207 1 98.81 189 PHE A CA 1
ATOM 1513 C C . PHE A 1 189 ? -1.936 -22.656 -6.527 1 98.81 189 PHE A C 1
ATOM 1515 O O . PHE A 1 189 ? -2.318 -22.531 -7.691 1 98.81 189 PHE A O 1
ATOM 1522 N N . HIS A 1 190 ? -2.744 -22.719 -5.551 1 98.75 190 HIS A N 1
ATOM 1523 C CA . HIS A 1 190 ? -4.191 -22.609 -5.699 1 98.75 190 HIS A CA 1
ATOM 1524 C C . HIS A 1 190 ? -4.785 -21.703 -4.637 1 98.75 190 HIS A C 1
ATOM 1526 O O . HIS A 1 190 ? -4.66 -21.969 -3.439 1 98.75 190 HIS A O 1
ATOM 1532 N N . GLU A 1 191 ? -5.453 -20.594 -5.105 1 98.31 191 GLU A N 1
ATOM 1533 C CA . GLU A 1 191 ? -6.062 -19.703 -4.125 1 98.31 191 GLU A CA 1
ATOM 1534 C C . GLU A 1 191 ? -7.152 -20.422 -3.332 1 98.31 191 GLU A C 1
ATOM 1536 O O . GLU A 1 191 ? -7.852 -21.281 -3.869 1 98.31 191 GLU A O 1
ATOM 1541 N N . ALA A 1 192 ? -7.219 -20.141 -2.07 1 98.62 192 ALA A N 1
ATOM 1542 C CA . ALA A 1 192 ? -8.227 -20.641 -1.136 1 98.62 192 ALA A CA 1
ATOM 1543 C C . ALA A 1 192 ? -8.758 -19.516 -0.253 1 98.62 192 ALA A C 1
ATOM 1545 O O . ALA A 1 192 ? -8.312 -19.344 0.885 1 98.62 192 ALA A O 1
ATOM 1546 N N . PHE A 1 193 ? -9.75 -18.906 -0.702 1 98.56 193 PHE A N 1
ATOM 1547 C CA . PHE A 1 193 ? -10.258 -17.656 -0.165 1 98.56 193 PHE A CA 1
ATOM 1548 C C . PHE A 1 193 ? -10.734 -17.828 1.27 1 98.56 193 PHE A C 1
ATOM 1550 O O . PHE A 1 193 ? -10.5 -16.969 2.121 1 98.56 193 PHE A O 1
ATOM 1557 N N . CYS A 1 194 ? -11.422 -18.891 1.532 1 98.69 194 CYS A N 1
ATOM 1558 C CA . CYS A 1 194 ? -11.945 -19.203 2.855 1 98.69 194 CYS A CA 1
ATOM 1559 C C . CYS A 1 194 ? -12.18 -20.703 3.002 1 98.69 194 CYS A C 1
ATOM 1561 O O . CYS A 1 194 ? -11.891 -21.484 2.086 1 98.69 194 CYS A O 1
ATOM 1563 N N . LEU A 1 195 ? -12.594 -21.109 4.195 1 98.75 195 LEU A N 1
ATOM 1564 C CA . LEU A 1 195 ? -13.031 -22.469 4.434 1 98.75 195 LEU A CA 1
ATOM 1565 C C . LEU A 1 195 ? -14.391 -22.734 3.795 1 98.75 195 LEU A C 1
ATOM 1567 O O . LEU A 1 195 ? -15.25 -21.844 3.77 1 98.75 195 LEU A O 1
ATOM 1571 N N . TYR A 1 196 ? -14.555 -23.938 3.324 1 98.75 196 TYR A N 1
ATOM 1572 C CA . TYR A 1 196 ? -15.875 -24.328 2.832 1 98.75 196 TYR A CA 1
ATOM 1573 C C . TYR A 1 196 ? -16.938 -24.156 3.914 1 98.75 196 TYR A C 1
ATOM 1575 O O . TYR A 1 196 ? -18.047 -23.703 3.633 1 98.75 196 TYR A O 1
ATOM 1583 N N . SER A 1 197 ? -16.609 -24.484 5.105 1 98.31 197 SER A N 1
ATOM 1584 C CA . SER A 1 197 ? -17.531 -24.391 6.227 1 98.31 197 SER A CA 1
ATOM 1585 C C . SER A 1 197 ? -17.938 -22.953 6.48 1 98.31 197 SER A C 1
ATOM 1587 O O . SER A 1 197 ? -18.906 -22.688 7.203 1 98.31 197 SER A O 1
ATOM 1589 N N . GLN A 1 198 ? -17.219 -21.984 5.938 1 98.31 198 GLN A N 1
ATOM 1590 C CA . GLN A 1 198 ? -17.5 -20.578 6.168 1 98.31 198 GLN A CA 1
ATOM 1591 C C . GLN A 1 198 ? -17.984 -19.891 4.891 1 98.31 198 GLN A C 1
ATOM 1593 O O . GLN A 1 198 ? -18 -18.672 4.805 1 98.31 198 GLN A O 1
ATOM 1598 N N . ARG A 1 199 ? -18.359 -20.625 3.9 1 98.38 199 ARG A N 1
ATOM 1599 C CA . ARG A 1 199 ? -18.672 -20.109 2.574 1 98.38 199 ARG A CA 1
ATOM 1600 C C . ARG A 1 199 ? -19.891 -19.188 2.629 1 98.38 199 ARG A C 1
ATOM 1602 O O . ARG A 1 199 ? -20.016 -18.266 1.821 1 98.38 199 ARG A O 1
ATOM 1609 N N . GLU A 1 200 ? -20.797 -19.391 3.605 1 98.06 200 GLU A N 1
ATOM 1610 C CA . GLU A 1 200 ? -21.984 -18.531 3.721 1 98.06 200 GLU A CA 1
ATOM 1611 C C . GLU A 1 200 ? -21.625 -17.172 4.309 1 98.06 200 GLU A C 1
ATOM 1613 O O . GLU A 1 200 ? -22.375 -16.203 4.145 1 98.06 200 GLU A O 1
ATOM 1618 N N . ILE A 1 201 ? -20.531 -17.156 4.977 1 97.06 201 ILE A N 1
ATOM 1619 C CA . ILE A 1 201 ? -20.078 -15.914 5.594 1 97.06 201 ILE A CA 1
ATOM 1620 C C . ILE A 1 201 ? -19.297 -15.094 4.57 1 97.06 201 ILE A C 1
ATOM 1622 O O . ILE A 1 201 ? -19.578 -13.906 4.375 1 97.06 201 ILE A O 1
ATOM 1626 N N . PHE A 1 202 ? -18.391 -15.75 3.836 1 97.5 202 PHE A N 1
ATOM 1627 C CA . PHE A 1 202 ? -17.438 -15.023 3.002 1 97.5 202 PHE A CA 1
ATOM 1628 C C . PHE A 1 202 ? -17.922 -14.953 1.559 1 97.5 202 PHE A C 1
ATOM 1630 O O . PHE A 1 202 ? -17.406 -14.164 0.762 1 97.5 202 PHE A O 1
ATOM 1637 N N . LYS A 1 203 ? -18.828 -15.852 1.188 1 97.12 203 LYS A N 1
ATOM 1638 C CA . LYS A 1 203 ? -19.453 -15.898 -0.135 1 97.12 203 LYS A CA 1
ATOM 1639 C C . LYS A 1 203 ? -18.391 -15.961 -1.232 1 97.12 203 LYS A C 1
ATOM 1641 O O . LYS A 1 203 ? -18.422 -15.172 -2.176 1 97.12 203 LYS A O 1
ATOM 1646 N N . PRO A 1 204 ? -17.453 -16.938 -1.125 1 97.75 204 PRO A N 1
ATOM 1647 C CA . PRO A 1 204 ? -16.328 -17 -2.072 1 97.75 204 PRO A CA 1
ATOM 1648 C C . PRO A 1 204 ? -16.797 -17.141 -3.52 1 97.75 204 PRO A C 1
ATOM 1650 O O . PRO A 1 204 ? -16.203 -16.547 -4.422 1 97.75 204 PRO A O 1
ATOM 1653 N N . TYR A 1 205 ? -17.859 -17.828 -3.738 1 96.69 205 TYR A N 1
ATOM 1654 C CA . TYR A 1 205 ? -18.297 -18.141 -5.094 1 96.69 205 TYR A CA 1
ATOM 1655 C C . TYR A 1 205 ? -18.875 -16.906 -5.777 1 96.69 205 TYR A C 1
ATOM 1657 O O . TYR A 1 205 ? -18.656 -16.688 -6.977 1 96.69 205 TYR A O 1
ATOM 1665 N N . GLU A 1 206 ? -19.578 -16.062 -5.062 1 94.5 206 GLU A N 1
ATOM 1666 C CA . GLU A 1 206 ? -20.078 -14.797 -5.598 1 94.5 206 GLU A CA 1
ATOM 1667 C C . GLU A 1 206 ? -18.922 -13.883 -6.023 1 94.5 206 GLU A C 1
ATOM 1669 O O . GLU A 1 206 ? -19.078 -13.078 -6.941 1 94.5 206 GLU A O 1
ATOM 1674 N N . LYS A 1 207 ? -17.859 -14.117 -5.379 1 93.38 207 LYS A N 1
ATOM 1675 C CA . LYS A 1 207 ? -16.672 -13.297 -5.641 1 93.38 207 LYS A CA 1
ATOM 1676 C C . LYS A 1 207 ? -15.711 -14 -6.586 1 93.38 207 LYS A C 1
ATOM 1678 O O . LYS A 1 207 ? -14.594 -13.531 -6.805 1 93.38 207 LYS A O 1
ATOM 1683 N N . HIS A 1 208 ? -16.047 -15.141 -7.07 1 94.75 208 HIS A N 1
ATOM 1684 C CA . HIS A 1 208 ? -15.258 -15.914 -8.023 1 94.75 208 HIS A CA 1
ATOM 1685 C C . HIS A 1 208 ? -13.961 -16.406 -7.391 1 94.75 208 HIS A C 1
ATOM 1687 O O . HIS A 1 208 ? -12.891 -16.281 -7.988 1 94.75 208 HIS A O 1
ATOM 1693 N N . HIS A 1 209 ? -14.125 -16.922 -6.172 1 97.12 209 HIS A N 1
ATOM 1694 C CA . HIS A 1 209 ? -13.008 -17.547 -5.473 1 97.12 209 HIS A CA 1
ATOM 1695 C C . HIS A 1 209 ? -13.344 -18.969 -5.043 1 97.12 209 HIS A C 1
ATOM 1697 O O . HIS A 1 209 ? -14.492 -19.406 -5.172 1 97.12 209 HIS A O 1
ATOM 1703 N N . ALA A 1 210 ? -12.391 -19.719 -4.621 1 97.94 210 ALA A N 1
ATOM 1704 C CA . ALA A 1 210 ? -12.531 -21.094 -4.168 1 97.94 210 ALA A CA 1
ATOM 1705 C C . ALA A 1 210 ? -12.328 -21.203 -2.662 1 97.94 210 ALA A C 1
ATOM 1707 O O . ALA A 1 210 ? -11.789 -20.297 -2.035 1 97.94 210 ALA A O 1
ATOM 1708 N N . THR A 1 211 ? -12.82 -22.297 -2.107 1 98.69 211 THR A N 1
ATOM 1709 C CA . THR A 1 211 ? -12.539 -22.656 -0.72 1 98.69 211 THR A CA 1
ATOM 1710 C C . THR A 1 211 ? -11.328 -23.578 -0.633 1 98.69 211 THR A C 1
ATOM 1712 O O . THR A 1 211 ? -10.852 -24.078 -1.652 1 98.69 211 THR A O 1
ATOM 1715 N N . ALA A 1 212 ? -10.852 -23.766 0.62 1 98.81 212 ALA A N 1
ATOM 1716 C CA . ALA A 1 212 ? -9.773 -24.719 0.824 1 98.81 212 ALA A CA 1
ATOM 1717 C C . ALA A 1 212 ? -10.18 -26.109 0.326 1 98.81 212 ALA A C 1
ATOM 1719 O O . ALA A 1 212 ? -9.383 -26.797 -0.315 1 98.81 212 ALA A O 1
ATOM 1720 N N . LYS A 1 213 ? -11.352 -26.5 0.56 1 98.75 213 LYS A N 1
ATOM 1721 C CA . LYS A 1 213 ? -11.883 -27.781 0.104 1 98.75 213 LYS A CA 1
ATOM 1722 C C . LYS A 1 213 ? -11.859 -27.875 -1.419 1 98.75 213 LYS A C 1
ATOM 1724 O O . LYS A 1 213 ? -11.422 -28.875 -1.98 1 98.75 213 LYS A O 1
ATOM 1729 N N . ASP A 1 214 ? -12.352 -26.828 -2.047 1 98.75 214 ASP A N 1
ATOM 1730 C CA . ASP A 1 214 ? -12.359 -26.781 -3.506 1 98.75 214 ASP A CA 1
ATOM 1731 C C . ASP A 1 214 ? -10.953 -26.922 -4.074 1 98.75 214 ASP A C 1
ATOM 1733 O O . ASP A 1 214 ? -10.727 -27.719 -4.992 1 98.75 214 ASP A O 1
ATOM 1737 N N . ALA A 1 215 ? -10.039 -26.141 -3.551 1 98.75 215 ALA A N 1
ATOM 1738 C CA . ALA A 1 215 ? -8.664 -26.141 -4.023 1 98.75 215 ALA A CA 1
ATOM 1739 C C . ALA A 1 215 ? -8.031 -27.516 -3.912 1 98.75 215 ALA A C 1
ATOM 1741 O O . ALA A 1 215 ? -7.367 -27.984 -4.84 1 98.75 215 ALA A O 1
ATOM 1742 N N . CYS A 1 216 ? -8.281 -28.156 -2.832 1 98.81 216 CYS A N 1
ATOM 1743 C CA . CYS A 1 216 ? -7.688 -29.469 -2.586 1 98.81 216 CYS A CA 1
ATOM 1744 C C . CYS A 1 216 ? -8.375 -30.547 -3.416 1 98.81 216 CYS A C 1
ATOM 1746 O O . CYS A 1 216 ? -7.734 -31.5 -3.85 1 98.81 216 CYS A O 1
ATOM 1748 N N . ARG A 1 217 ? -9.664 -30.406 -3.586 1 98.75 217 ARG A N 1
ATOM 1749 C CA . ARG A 1 217 ? -10.352 -31.312 -4.508 1 98.75 217 ARG A CA 1
ATOM 1750 C C . ARG A 1 217 ? -9.773 -31.203 -5.91 1 98.75 217 ARG A C 1
ATOM 1752 O O . ARG A 1 217 ? -9.547 -32.219 -6.57 1 98.75 217 ARG A O 1
ATOM 1759 N N . ASN A 1 218 ? -9.586 -29.984 -6.348 1 98.62 218 ASN A N 1
ATOM 1760 C CA . ASN A 1 218 ? -8.953 -29.766 -7.645 1 98.62 218 ASN A CA 1
ATOM 1761 C C . ASN A 1 218 ? -7.555 -30.359 -7.695 1 98.62 218 ASN A C 1
ATOM 1763 O O . ASN A 1 218 ? -7.168 -30.953 -8.703 1 98.62 218 ASN A O 1
ATOM 1767 N N . ALA A 1 219 ? -6.801 -30.156 -6.609 1 98.69 219 ALA A N 1
ATOM 1768 C CA . ALA A 1 219 ? -5.453 -30.734 -6.531 1 98.69 219 ALA A CA 1
ATOM 1769 C C . ALA A 1 219 ? -5.484 -32.25 -6.719 1 98.69 219 ALA A C 1
ATOM 1771 O O . ALA A 1 219 ? -4.648 -32.812 -7.434 1 98.69 219 ALA A O 1
ATOM 1772 N N . LYS A 1 220 ? -6.43 -32.875 -6.066 1 98.62 220 LYS A N 1
ATOM 1773 C CA . LYS A 1 220 ? -6.605 -34.344 -6.207 1 98.62 220 LYS A CA 1
ATOM 1774 C C . LYS A 1 220 ? -6.906 -34.719 -7.652 1 98.62 220 LYS A C 1
ATOM 1776 O O . LYS A 1 220 ? -6.273 -35.594 -8.211 1 98.62 220 LYS A O 1
ATOM 1781 N N . GLU A 1 221 ? -7.832 -34 -8.227 1 98.19 221 GLU A N 1
ATOM 1782 C CA . GLU A 1 221 ? -8.242 -34.281 -9.602 1 98.19 221 GLU A CA 1
ATOM 1783 C C . GLU A 1 221 ? -7.086 -34.094 -10.578 1 98.19 221 GLU A C 1
ATOM 1785 O O . GLU A 1 221 ? -6.961 -34.812 -11.562 1 98.19 221 GLU A O 1
ATOM 1790 N N . LEU A 1 222 ? -6.262 -33.125 -10.289 1 98.56 222 LEU A N 1
ATOM 1791 C CA . LEU A 1 222 ? -5.141 -32.781 -11.156 1 98.56 222 LEU A CA 1
ATOM 1792 C C . LEU A 1 222 ? -3.938 -33.688 -10.875 1 98.56 222 LEU A C 1
ATOM 1794 O O . LEU A 1 222 ? -2.918 -33.594 -11.562 1 98.56 222 LEU A O 1
ATOM 1798 N N . LYS A 1 223 ? -4.031 -34.531 -9.875 1 98.25 223 LYS A N 1
ATOM 1799 C CA . LYS A 1 223 ? -2.994 -35.469 -9.508 1 98.25 223 LYS A CA 1
ATOM 1800 C C . LYS A 1 223 ? -1.689 -34.781 -9.148 1 98.25 223 LYS A C 1
ATOM 1802 O O . LYS A 1 223 ? -0.618 -35.156 -9.625 1 98.25 223 LYS A O 1
ATOM 1807 N N . VAL A 1 224 ? -1.857 -33.625 -8.414 1 97.62 224 VAL A N 1
ATOM 1808 C CA . VAL A 1 224 ? -0.651 -32.938 -8 1 97.62 224 VAL A CA 1
ATOM 1809 C C . VAL A 1 224 ? -0.093 -33.562 -6.727 1 97.62 224 VAL A C 1
ATOM 1811 O O . VAL A 1 224 ? -0.784 -34.312 -6.047 1 97.62 224 VAL A O 1
ATOM 1814 N N . LYS A 1 225 ? 1.171 -33.25 -6.41 1 97.19 225 LYS A N 1
ATOM 1815 C CA . LYS A 1 225 ? 1.817 -33.812 -5.227 1 97.19 225 LYS A CA 1
ATOM 1816 C C . LYS A 1 225 ? 1.713 -32.875 -4.043 1 97.19 225 LYS A C 1
ATOM 1818 O O . LYS A 1 225 ? 1.462 -33.281 -2.914 1 97.19 225 LYS A O 1
ATOM 1823 N N . ASN A 1 226 ? 1.99 -31.594 -4.312 1 98.56 226 ASN A N 1
ATOM 1824 C CA . ASN A 1 226 ? 1.963 -30.547 -3.305 1 98.56 226 ASN A CA 1
ATOM 1825 C C . ASN A 1 226 ? 1.039 -29.391 -3.715 1 98.56 226 ASN A C 1
ATOM 1827 O O . ASN A 1 226 ? 1.168 -28.859 -4.812 1 98.56 226 ASN A O 1
ATOM 1831 N N . VAL A 1 227 ? 0.105 -29.047 -2.865 1 98.81 227 VAL A N 1
ATOM 1832 C CA . VAL A 1 227 ? -0.703 -27.859 -3.121 1 98.81 227 VAL A CA 1
ATOM 1833 C C . VAL A 1 227 ? -0.351 -26.781 -2.111 1 98.81 227 VAL A C 1
ATOM 1835 O O . VAL A 1 227 ? -0.194 -27.047 -0.92 1 98.81 227 VAL A O 1
ATOM 1838 N N . ILE A 1 228 ? -0.094 -25.562 -2.596 1 98.88 228 ILE A N 1
ATOM 1839 C CA . ILE A 1 228 ? 0.203 -24.406 -1.774 1 98.88 228 ILE A CA 1
ATOM 1840 C C . ILE A 1 228 ? -0.984 -23.438 -1.795 1 98.88 228 ILE A C 1
ATOM 1842 O O . ILE A 1 228 ? -1.286 -22.844 -2.828 1 98.88 228 ILE A O 1
ATOM 1846 N N . LEU A 1 229 ? -1.626 -23.328 -0.64 1 98.88 229 LEU A N 1
ATOM 1847 C CA . LEU A 1 229 ? -2.795 -22.453 -0.512 1 98.88 229 LEU A CA 1
ATOM 1848 C C . LEU A 1 229 ? -2.381 -21.031 -0.136 1 98.88 229 LEU A C 1
ATOM 1850 O O . LEU A 1 229 ? -1.446 -20.844 0.644 1 98.88 229 LEU A O 1
ATOM 1854 N N . TYR A 1 230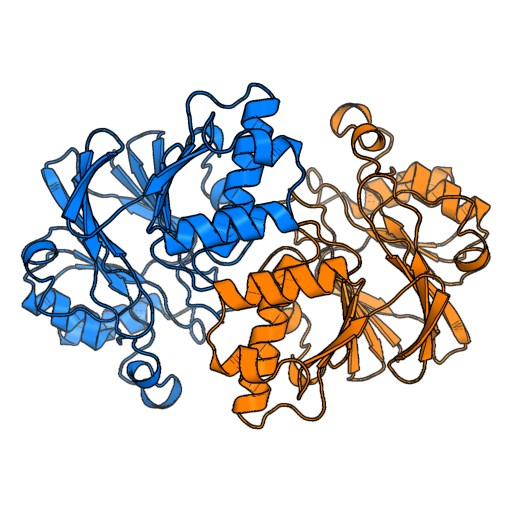 ? -3.062 -20.031 -0.745 1 98.5 230 TYR A N 1
ATOM 1855 C CA . TYR A 1 230 ? -2.811 -18.625 -0.484 1 98.5 230 TYR A CA 1
ATOM 1856 C C . TYR A 1 230 ? -4.051 -17.781 -0.763 1 98.5 230 TYR A C 1
ATOM 1858 O O . TYR A 1 230 ? -5.125 -18.328 -1.044 1 98.5 230 TYR A O 1
ATOM 1866 N N . HIS A 1 231 ? -3.961 -16.375 -0.63 1 98.62 231 HIS A N 1
ATOM 1867 C CA . HIS A 1 231 ? -5.016 -15.422 -0.951 1 98.62 231 HIS A CA 1
ATOM 1868 C C . HIS A 1 231 ? -6.238 -15.633 -0.059 1 98.62 231 HIS A C 1
ATOM 1870 O O . HIS A 1 231 ? -7.352 -15.805 -0.556 1 98.62 231 HIS A O 1
ATOM 1876 N N . THR A 1 232 ? -6.039 -15.664 1.19 1 98.56 232 THR A N 1
ATOM 1877 C CA . THR A 1 232 ? -7.051 -16.094 2.154 1 98.56 232 THR A CA 1
ATOM 1878 C C . THR A 1 232 ? -7.641 -14.883 2.879 1 98.56 232 THR A C 1
ATOM 1880 O O . THR A 1 232 ? -7.102 -13.781 2.805 1 98.56 232 THR A O 1
ATOM 1883 N N . GLU A 1 233 ? -8.773 -15.125 3.561 1 98.12 233 GLU A N 1
ATOM 1884 C CA . GLU A 1 233 ? -9.242 -14.234 4.609 1 98.12 233 GLU A CA 1
ATOM 1885 C C . GLU A 1 233 ? -8.336 -14.289 5.836 1 98.12 233 GLU A C 1
ATOM 1887 O O . GLU A 1 233 ? -7.406 -15.094 5.887 1 98.12 233 GLU A O 1
ATOM 1892 N N . ASP A 1 234 ? -8.523 -13.367 6.742 1 98.31 234 ASP A N 1
ATOM 1893 C CA . ASP A 1 234 ? -7.586 -13.297 7.855 1 98.31 234 ASP A CA 1
ATOM 1894 C C . ASP A 1 234 ? -8.32 -13.281 9.195 1 98.31 234 ASP A C 1
ATOM 1896 O O . ASP A 1 234 ? -7.77 -12.828 10.203 1 98.31 234 ASP A O 1
ATOM 1900 N N . LYS A 1 235 ? -9.594 -13.719 9.25 1 96.44 235 LYS A N 1
ATOM 1901 C CA . LYS A 1 235 ? -10.398 -13.641 10.477 1 96.44 235 LYS A CA 1
ATOM 1902 C C . LYS A 1 235 ? -9.805 -14.516 11.57 1 96.44 235 LYS A C 1
ATOM 1904 O O . LYS A 1 235 ? -9.828 -14.148 12.75 1 96.44 235 LYS A O 1
ATOM 1909 N N . ASN A 1 236 ? -9.312 -15.734 11.219 1 94.62 236 ASN A N 1
ATOM 1910 C CA . ASN A 1 236 ? -8.688 -16.625 12.18 1 94.62 236 ASN A CA 1
ATOM 1911 C C . ASN A 1 236 ? -7.246 -16.953 11.797 1 94.62 236 ASN A C 1
ATOM 1913 O O . ASN A 1 236 ? -6.871 -18.125 11.695 1 94.62 236 ASN A O 1
ATOM 1917 N N . LEU A 1 237 ? -6.445 -15.891 11.766 1 97.69 237 LEU A N 1
ATOM 1918 C CA . LEU A 1 237 ? -5.094 -16.016 11.227 1 97.69 237 LEU A CA 1
ATOM 1919 C C . LEU A 1 237 ? -4.266 -16.984 12.07 1 97.69 237 LEU A C 1
ATOM 1921 O O . LEU A 1 237 ? -3.502 -17.781 11.531 1 97.69 237 LEU A O 1
ATOM 1925 N N . GLU A 1 238 ? -4.43 -16.953 13.375 1 97.44 238 GLU A N 1
ATOM 1926 C CA . GLU A 1 238 ? -3.641 -17.766 14.297 1 97.44 238 GLU A CA 1
ATOM 1927 C C . GLU A 1 238 ? -3.865 -19.25 14.055 1 97.44 238 GLU A C 1
ATOM 1929 O O . GLU A 1 238 ? -2.959 -20.062 14.258 1 97.44 238 GLU A O 1
ATOM 1934 N N . HIS A 1 239 ? -5.07 -19.625 13.617 1 98.12 239 HIS A N 1
ATOM 1935 C CA . HIS A 1 239 ? -5.41 -21.031 13.438 1 98.12 239 HIS A CA 1
ATOM 1936 C C . HIS A 1 239 ? -5.645 -21.344 11.969 1 98.12 239 HIS A C 1
ATOM 1938 O O . HIS A 1 239 ? -6.047 -22.469 11.625 1 98.12 239 HIS A O 1
ATOM 1944 N N . ARG A 1 240 ? -5.434 -20.406 11.125 1 98.5 240 ARG A N 1
ATOM 1945 C CA . ARG A 1 240 ? -5.746 -20.531 9.703 1 98.5 240 ARG A CA 1
ATOM 1946 C C . ARG A 1 240 ? -5.059 -21.75 9.102 1 98.5 240 ARG A C 1
ATOM 1948 O O . ARG A 1 240 ? -5.684 -22.531 8.375 1 98.5 240 ARG A O 1
ATOM 1955 N N . LYS A 1 241 ? -3.785 -21.984 9.367 1 98.56 241 LYS A N 1
ATOM 1956 C CA . LYS A 1 241 ? -3.01 -23.078 8.805 1 98.56 241 LYS A CA 1
ATOM 1957 C C . LYS A 1 241 ? -3.646 -24.422 9.133 1 98.56 241 LYS A C 1
ATOM 1959 O O . LYS A 1 241 ? -3.904 -25.234 8.234 1 98.56 241 LYS A O 1
ATOM 1964 N N . ASP A 1 242 ? -3.945 -24.625 10.359 1 98.75 242 ASP A N 1
ATOM 1965 C CA . ASP A 1 242 ? -4.516 -25.906 10.805 1 98.75 242 ASP A CA 1
ATOM 1966 C C . ASP A 1 242 ? -5.906 -26.109 10.211 1 98.75 242 ASP A C 1
ATOM 1968 O O . ASP A 1 242 ? -6.23 -27.219 9.758 1 98.75 242 ASP A O 1
ATOM 1972 N N . LEU A 1 243 ? -6.703 -25.047 10.234 1 98.81 243 LEU A N 1
ATOM 1973 C CA . LEU A 1 243 ? -8.078 -25.141 9.766 1 98.81 243 LEU A CA 1
ATOM 1974 C C . LEU A 1 243 ? -8.125 -25.438 8.266 1 98.81 243 LEU A C 1
ATOM 1976 O O . LEU A 1 243 ? -8.883 -26.297 7.816 1 98.81 243 LEU A O 1
ATOM 1980 N N . TYR A 1 244 ? -7.297 -24.766 7.527 1 98.81 244 TYR A N 1
ATOM 1981 C CA . TYR A 1 244 ? -7.277 -24.953 6.078 1 98.81 244 TYR A CA 1
ATOM 1982 C C . TYR A 1 244 ? -6.734 -26.328 5.707 1 98.81 244 TYR A C 1
ATOM 1984 O O . TYR A 1 244 ? -7.281 -27 4.828 1 98.81 244 TYR A O 1
ATOM 1992 N N . ILE A 1 245 ? -5.664 -26.75 6.32 1 98.88 245 ILE A N 1
ATOM 1993 C CA . ILE A 1 245 ? -5.078 -28.047 6.031 1 98.88 245 ILE A CA 1
ATOM 1994 C C . ILE A 1 245 ? -6.062 -29.156 6.41 1 98.88 245 ILE A C 1
ATOM 1996 O O . ILE A 1 245 ? -6.258 -30.109 5.652 1 98.88 245 ILE A O 1
ATOM 2000 N N . ALA A 1 246 ? -6.703 -29.016 7.578 1 98.81 246 ALA A N 1
ATOM 2001 C CA . ALA A 1 246 ? -7.664 -30.031 8.016 1 98.81 246 ALA A CA 1
ATOM 2002 C C . ALA A 1 246 ? -8.805 -30.172 7.012 1 98.81 246 ALA A C 1
ATOM 2004 O O . ALA A 1 246 ? -9.195 -31.297 6.668 1 98.81 246 ALA A O 1
ATOM 2005 N N . GLU A 1 247 ? -9.336 -29.094 6.574 1 98.81 247 GLU A N 1
ATOM 2006 C CA . GLU A 1 247 ? -10.414 -29.156 5.59 1 98.81 247 GLU A CA 1
ATOM 2007 C C . GLU A 1 247 ? -9.914 -29.719 4.262 1 98.81 247 GLU A C 1
ATOM 2009 O O . GLU A 1 247 ? -10.617 -30.5 3.617 1 98.81 247 GLU A O 1
ATOM 2014 N N . GLY A 1 248 ? -8.766 -29.281 3.859 1 98.69 248 GLY A N 1
ATOM 2015 C CA . GLY A 1 248 ? -8.195 -29.797 2.625 1 98.69 248 GLY A CA 1
ATOM 2016 C C . GLY A 1 248 ? -7.984 -31.297 2.637 1 98.69 248 GLY A C 1
ATOM 2017 O O . GLY A 1 248 ? -8.203 -31.969 1.625 1 98.69 248 GLY A O 1
ATOM 2018 N N . LYS A 1 249 ? -7.617 -31.844 3.742 1 98.56 249 LYS A N 1
ATOM 2019 C CA . LYS A 1 249 ? -7.293 -33.25 3.887 1 98.56 249 LYS A CA 1
ATOM 2020 C C . LYS A 1 249 ? -8.539 -34.125 3.719 1 98.56 249 LYS A C 1
ATOM 2022 O O . LYS A 1 249 ? -8.43 -35.344 3.498 1 98.56 249 LYS A O 1
ATOM 2027 N N . GLU A 1 250 ? -9.633 -33.562 3.789 1 98.38 250 GLU A N 1
ATOM 2028 C CA . GLU A 1 250 ? -10.859 -34.312 3.518 1 98.38 250 GLU A CA 1
ATOM 2029 C C . GLU A 1 250 ? -10.953 -34.719 2.049 1 98.38 250 GLU A C 1
ATOM 2031 O O . GLU A 1 250 ? -11.664 -35.656 1.7 1 98.38 250 GLU A O 1
ATOM 2036 N N . GLU A 1 251 ? -10.242 -34.031 1.23 1 98.38 251 GLU A N 1
ATOM 2037 C CA . GLU A 1 251 ? -10.391 -34.219 -0.209 1 98.38 251 GLU A CA 1
ATOM 2038 C C . GLU A 1 251 ? -9.086 -34.719 -0.834 1 98.38 251 GLU A C 1
ATOM 2040 O O . GLU A 1 251 ? -9.102 -35.344 -1.895 1 98.38 251 GLU A O 1
ATOM 2045 N N . PHE A 1 252 ? -8.047 -34.344 -0.245 1 98.5 252 PHE A N 1
ATOM 2046 C CA . PHE A 1 252 ? -6.738 -34.5 -0.879 1 98.5 252 PHE A CA 1
ATOM 2047 C C . PHE A 1 252 ? -5.758 -35.188 0.049 1 98.5 252 PHE A C 1
ATOM 2049 O O . PHE A 1 252 ? -5.617 -34.812 1.215 1 98.5 252 PHE A O 1
ATOM 2056 N N . ASP A 1 253 ? -4.988 -36.219 -0.474 1 97.44 253 ASP A N 1
ATOM 2057 C CA . ASP A 1 253 ? -4.098 -37.031 0.344 1 97.44 253 ASP A CA 1
ATOM 2058 C C . ASP A 1 253 ? -2.643 -36.594 0.183 1 97.44 253 ASP A C 1
ATOM 2060 O O . ASP A 1 253 ? -1.751 -37.094 0.853 1 97.44 253 ASP A O 1
ATOM 2064 N N . GLY A 1 254 ? -2.377 -35.656 -0.778 1 97.94 254 GLY A N 1
ATOM 2065 C CA . GLY A 1 254 ? -1.025 -35.125 -0.944 1 97.94 254 GLY A CA 1
ATOM 2066 C C . GLY A 1 254 ? -0.636 -34.125 0.117 1 97.94 254 GLY A C 1
ATOM 2067 O O . GLY A 1 254 ? -1.262 -34.062 1.177 1 97.94 254 GLY A O 1
ATOM 2068 N N . ASN A 1 255 ? 0.453 -33.438 -0.092 1 98.5 255 ASN A N 1
ATOM 2069 C CA . ASN A 1 255 ? 0.949 -32.438 0.848 1 98.5 255 ASN A CA 1
ATOM 2070 C C . ASN A 1 255 ? 0.242 -31.094 0.667 1 98.5 255 ASN A C 1
ATOM 2072 O O . ASN A 1 255 ? 0.124 -30.594 -0.454 1 98.5 255 ASN A O 1
ATOM 2076 N N . ILE A 1 256 ? -0.236 -30.562 1.754 1 98.88 256 ILE A N 1
ATOM 2077 C CA . ILE A 1 256 ? -0.926 -29.281 1.721 1 98.88 256 ILE A CA 1
ATOM 2078 C C . ILE A 1 256 ? -0.115 -28.234 2.488 1 98.88 256 ILE A C 1
ATOM 2080 O O . ILE A 1 256 ? 0.181 -28.422 3.672 1 98.88 256 ILE A O 1
ATOM 2084 N N . TYR A 1 257 ? 0.306 -27.156 1.82 1 98.81 257 TYR A N 1
ATOM 2085 C CA . TYR A 1 257 ? 0.94 -26 2.459 1 98.81 257 TYR A CA 1
ATOM 2086 C C . TYR A 1 257 ? -0.058 -24.875 2.656 1 98.81 257 TYR A C 1
ATOM 2088 O O . TYR A 1 257 ? -0.834 -24.562 1.752 1 98.81 257 TYR A O 1
ATOM 2096 N N . MET A 1 258 ? -0.137 -24.328 3.783 1 98.75 258 MET A N 1
ATOM 2097 C CA . MET A 1 258 ? -0.805 -23.078 4.113 1 98.75 258 MET A CA 1
ATOM 2098 C C . MET A 1 258 ? 0.15 -22.125 4.824 1 98.75 258 MET A C 1
ATOM 2100 O O . MET A 1 258 ? 0.08 -21.953 6.043 1 98.75 258 MET A O 1
ATOM 2104 N N . PRO A 1 259 ? 0.972 -21.406 4.059 1 98.75 259 PRO A N 1
ATOM 2105 C CA . PRO A 1 259 ? 2.006 -20.594 4.688 1 98.75 259 PRO A CA 1
ATOM 2106 C C . PRO A 1 259 ? 1.445 -19.312 5.316 1 98.75 259 PRO A C 1
ATOM 2108 O O . PRO A 1 259 ? 0.361 -18.859 4.941 1 98.75 259 PRO A O 1
ATOM 2111 N N . ASP A 1 260 ? 2.168 -18.828 6.281 1 98.69 260 ASP A N 1
ATOM 2112 C CA . ASP A 1 260 ? 1.991 -17.484 6.785 1 98.69 260 ASP A CA 1
ATOM 2113 C C . ASP A 1 260 ? 2.926 -16.5 6.074 1 98.69 260 ASP A C 1
ATOM 2115 O O . ASP A 1 260 ? 3.859 -16.922 5.387 1 98.69 260 ASP A O 1
ATOM 2119 N N . ASP A 1 261 ? 2.598 -15.227 6.195 1 98.81 261 ASP A N 1
ATOM 2120 C CA . ASP A 1 261 ? 3.564 -14.242 5.727 1 98.81 261 ASP A CA 1
ATOM 2121 C C . ASP A 1 261 ? 4.953 -14.516 6.293 1 98.81 261 ASP A C 1
ATOM 2123 O O . ASP A 1 261 ? 5.09 -14.883 7.461 1 98.81 261 ASP A O 1
ATOM 2127 N N . LEU A 1 262 ? 5.977 -14.398 5.391 1 98.88 262 LEU A N 1
ATOM 2128 C CA . LEU A 1 262 ? 7.398 -14.453 5.715 1 98.88 262 LEU A CA 1
ATOM 2129 C C . LEU A 1 262 ? 7.875 -15.898 5.844 1 98.88 262 LEU A C 1
ATOM 2131 O O . LEU A 1 262 ? 9.055 -16.141 6.113 1 98.88 262 LEU A O 1
ATOM 2135 N N . ASP A 1 263 ? 6.969 -16.875 5.684 1 98.81 263 ASP A N 1
ATOM 2136 C CA . ASP A 1 263 ? 7.41 -18.266 5.617 1 98.81 263 ASP A CA 1
ATOM 2137 C C . ASP A 1 263 ? 8.289 -18.5 4.387 1 98.81 263 ASP A C 1
ATOM 2139 O O . ASP A 1 263 ? 8.195 -17.766 3.398 1 98.81 263 ASP A O 1
ATOM 2143 N N . VAL A 1 264 ? 9.109 -19.453 4.504 1 98.69 264 VAL A N 1
ATOM 2144 C CA . VAL A 1 264 ? 9.938 -19.922 3.398 1 98.69 264 VAL A CA 1
ATOM 2145 C C . VAL A 1 264 ? 9.672 -21.391 3.137 1 98.69 264 VAL A C 1
ATOM 2147 O O . VAL A 1 264 ? 9.648 -22.203 4.07 1 98.69 264 VAL A O 1
ATOM 2150 N N . ILE A 1 265 ? 9.414 -21.781 1.876 1 98.5 265 ILE A N 1
ATOM 2151 C CA . ILE A 1 265 ? 9.203 -23.156 1.472 1 98.5 265 ILE A CA 1
ATOM 2152 C C . ILE A 1 265 ? 10.344 -23.625 0.577 1 98.5 265 ILE A C 1
ATOM 2154 O O . ILE A 1 265 ? 10.57 -23.062 -0.497 1 98.5 265 ILE A O 1
ATOM 2158 N N . ASP A 1 266 ? 11.039 -24.688 0.975 1 97.69 266 ASP A N 1
ATOM 2159 C CA . ASP A 1 266 ? 12.078 -25.281 0.139 1 97.69 266 ASP A CA 1
ATOM 2160 C C . ASP A 1 266 ? 11.469 -26.156 -0.952 1 97.69 266 ASP A C 1
ATOM 2162 O O . ASP A 1 266 ? 10.578 -26.969 -0.681 1 97.69 266 ASP A O 1
ATOM 2166 N N . LEU A 1 267 ? 11.938 -25.922 -2.104 1 96.62 267 LEU A N 1
ATOM 2167 C CA . LEU A 1 267 ? 11.469 -26.734 -3.225 1 96.62 267 LEU A CA 1
ATOM 2168 C C . LEU A 1 267 ? 12.438 -27.859 -3.531 1 96.62 267 LEU A C 1
ATOM 2170 O O . LEU A 1 267 ? 13.406 -27.672 -4.27 1 96.62 267 LEU A O 1
ATOM 2174 N N . ILE A 1 268 ? 12.305 -29.016 -2.877 1 88.94 268 ILE A N 1
ATOM 2175 C CA . ILE A 1 268 ? 13.242 -30.125 -2.949 1 88.94 268 ILE A CA 1
ATOM 2176 C C . ILE A 1 268 ? 12.609 -31.281 -3.732 1 88.94 268 ILE A C 1
ATOM 2178 O O . ILE A 1 268 ? 11.391 -31.438 -3.736 1 88.94 268 ILE A O 1
ATOM 2182 N N . MET B 1 1 ? -14.211 15.539 22.562 1 86.31 1 MET B N 1
ATOM 2183 C CA . MET B 1 1 ? -12.758 15.523 22.703 1 86.31 1 MET B CA 1
ATOM 2184 C C . MET B 1 1 ? -12.086 15.422 21.344 1 86.31 1 MET B C 1
ATOM 2186 O O . MET B 1 1 ? -12.539 14.672 20.469 1 86.31 1 MET B O 1
ATOM 2190 N N . GLU B 1 2 ? -11.102 16.297 21.141 1 96 2 GLU B N 1
ATOM 2191 C CA . GLU B 1 2 ? -10.422 16.312 19.844 1 96 2 GLU B CA 1
ATOM 2192 C C . GLU B 1 2 ? -9.008 15.734 19.969 1 96 2 GLU B C 1
ATOM 2194 O O . GLU B 1 2 ? -8.305 15.992 20.938 1 96 2 GLU B O 1
ATOM 2199 N N . LYS B 1 3 ? -8.719 14.805 19.062 1 97.88 3 LYS B N 1
ATOM 2200 C CA . LYS B 1 3 ? -7.434 14.117 19.109 1 97.88 3 LYS B CA 1
ATOM 2201 C C . LYS B 1 3 ? -6.867 13.898 17.719 1 97.88 3 LYS B C 1
ATOM 2203 O O . LYS B 1 3 ? -7.59 14.031 16.719 1 97.88 3 LYS B O 1
ATOM 2208 N N . ILE B 1 4 ? -5.605 13.656 17.703 1 98.75 4 ILE B N 1
ATOM 2209 C CA . ILE B 1 4 ? -4.898 13.188 16.516 1 98.75 4 ILE B CA 1
ATOM 2210 C C . ILE B 1 4 ? -4.562 11.711 16.656 1 98.75 4 ILE B C 1
ATOM 2212 O O . ILE B 1 4 ? -3.936 11.297 17.641 1 98.75 4 ILE B O 1
ATOM 2216 N N . ASN B 1 5 ? -5.066 10.875 15.758 1 98.88 5 ASN B N 1
ATOM 2217 C CA . ASN B 1 5 ? -4.613 9.492 15.656 1 98.88 5 ASN B CA 1
ATOM 2218 C C . ASN B 1 5 ? -3.543 9.328 14.586 1 98.88 5 ASN B C 1
ATOM 2220 O O . ASN B 1 5 ? -3.801 9.562 13.398 1 98.88 5 ASN B O 1
ATOM 2224 N N . ILE B 1 6 ? -2.371 8.922 15.023 1 98.94 6 ILE B N 1
ATOM 2225 C CA . ILE B 1 6 ? -1.266 8.781 14.086 1 98.94 6 ILE B CA 1
ATOM 2226 C C . ILE B 1 6 ? -1.322 7.398 13.43 1 98.94 6 ILE B C 1
ATOM 2228 O O . ILE B 1 6 ? -1.143 6.379 14.102 1 98.94 6 ILE B O 1
ATOM 2232 N N . LEU B 1 7 ? -1.544 7.383 12.133 1 98.94 7 LEU B N 1
ATOM 2233 C CA . LEU B 1 7 ? -1.581 6.109 11.414 1 98.94 7 LEU B CA 1
ATOM 2234 C C . LEU B 1 7 ? -0.203 5.754 10.867 1 98.94 7 LEU B C 1
ATOM 2236 O O . LEU B 1 7 ? 0.146 4.574 10.773 1 98.94 7 LEU B O 1
ATOM 2240 N N . GLY B 1 8 ? 0.512 6.707 10.461 1 98.88 8 GLY B N 1
ATOM 2241 C CA . GLY B 1 8 ? 1.867 6.551 9.961 1 98.88 8 GLY B CA 1
ATOM 2242 C C . GLY B 1 8 ? 2.703 7.809 10.086 1 98.88 8 GLY B C 1
ATOM 2243 O O . GLY B 1 8 ? 2.176 8.922 10 1 98.88 8 GLY B O 1
ATOM 2244 N N . THR B 1 9 ? 4.023 7.652 10.203 1 98.81 9 THR B N 1
ATOM 2245 C CA . THR B 1 9 ? 4.883 8.797 10.5 1 98.81 9 THR B CA 1
ATOM 2246 C C . THR B 1 9 ? 6.051 8.852 9.523 1 98.81 9 THR B C 1
ATOM 2248 O O . THR B 1 9 ? 6.844 9.797 9.555 1 98.81 9 THR B O 1
ATOM 2251 N N . GLY B 1 10 ? 6.148 7.887 8.633 1 98.69 10 GLY B N 1
ATOM 2252 C CA . GLY B 1 10 ? 7.375 7.727 7.867 1 98.69 10 GLY B CA 1
ATOM 2253 C C . GLY B 1 10 ? 7.316 8.391 6.504 1 98.69 10 GLY B C 1
ATOM 2254 O O . GLY B 1 10 ? 6.234 8.695 6 1 98.69 10 GLY B O 1
ATOM 2255 N N . SER B 1 11 ? 8.484 8.594 5.98 1 98.31 11 SER B N 1
ATOM 2256 C CA . SER B 1 11 ? 8.625 9.07 4.605 1 98.31 11 SER B CA 1
ATOM 2257 C C . SER B 1 11 ? 8.43 7.938 3.607 1 98.31 11 SER B C 1
ATOM 2259 O O . SER B 1 11 ? 8.023 6.832 3.982 1 98.31 11 SER B O 1
ATOM 2261 N N . ALA B 1 12 ? 8.664 8.164 2.387 1 97.5 12 ALA B N 1
ATOM 2262 C CA . ALA B 1 12 ? 8.234 7.301 1.291 1 97.5 12 ALA B CA 1
ATOM 2263 C C . ALA B 1 12 ? 8.906 5.93 1.374 1 97.5 12 ALA B C 1
ATOM 2265 O O . ALA B 1 12 ? 8.25 4.902 1.175 1 97.5 12 ALA B O 1
ATOM 2266 N N . MET B 1 13 ? 10.141 5.832 1.748 1 97 13 MET B N 1
ATOM 2267 C CA . MET B 1 13 ? 10.875 4.586 1.545 1 97 13 MET B CA 1
ATOM 2268 C C . MET B 1 13 ? 11.125 3.879 2.873 1 97 13 MET B C 1
ATOM 2270 O O . MET B 1 13 ? 11.969 2.982 2.955 1 97 13 MET B O 1
ATOM 2274 N N . VAL B 1 14 ? 10.422 4.293 3.9 1 98.38 14 VAL B N 1
ATOM 2275 C CA . VAL B 1 14 ? 10.578 3.637 5.195 1 98.38 14 VAL B CA 1
ATOM 2276 C C . VAL B 1 14 ? 10.047 2.207 5.117 1 98.38 14 VAL B C 1
ATOM 2278 O O . VAL B 1 14 ? 9.156 1.908 4.316 1 98.38 14 VAL B O 1
ATOM 2281 N N . THR B 1 15 ? 10.578 1.339 5.965 1 98.44 15 THR B N 1
ATOM 2282 C CA . THR B 1 15 ? 10.156 -0.057 5.98 1 98.44 15 THR B CA 1
ATOM 2283 C C . THR B 1 15 ? 9.805 -0.502 7.398 1 98.44 15 THR B C 1
ATOM 2285 O O . THR B 1 15 ? 9.273 -1.598 7.598 1 98.44 15 THR B O 1
ATOM 2288 N N . LYS B 1 16 ? 10.062 0.359 8.398 1 98.38 16 LYS B N 1
ATOM 2289 C CA . LYS B 1 16 ? 9.867 -0.059 9.781 1 98.38 16 LYS B CA 1
ATOM 2290 C C . LYS B 1 16 ? 8.656 0.628 10.406 1 98.38 16 LYS B C 1
ATOM 2292 O O . LYS B 1 16 ? 8.25 0.287 11.516 1 98.38 16 LYS B O 1
ATOM 2297 N N . CYS B 1 17 ? 8.117 1.532 9.789 1 98.56 17 CYS B N 1
ATOM 2298 C CA . CYS B 1 17 ? 6.863 2.203 10.109 1 98.56 17 CYS B CA 1
ATOM 2299 C C . CYS B 1 17 ? 6.066 2.508 8.844 1 98.56 17 CYS B C 1
ATOM 2301 O O . CYS B 1 17 ? 6.492 2.158 7.742 1 98.56 17 CYS B O 1
ATOM 2303 N N . TYR B 1 18 ? 4.879 2.967 9.008 1 98.75 18 TYR B N 1
ATOM 2304 C CA . TYR B 1 18 ? 4.043 3.24 7.844 1 98.75 18 TYR B CA 1
ATOM 2305 C C . TYR B 1 18 ? 4.254 4.664 7.34 1 98.75 18 TYR B C 1
ATOM 2307 O O . TYR B 1 18 ? 4.859 5.488 8.031 1 98.75 18 TYR B O 1
ATOM 2315 N N . ASN B 1 19 ? 3.844 4.98 6.086 1 98.81 19 ASN B N 1
ATOM 2316 C CA . ASN B 1 19 ? 3.967 6.309 5.492 1 98.81 19 ASN B CA 1
ATOM 2317 C C . ASN B 1 19 ? 3.012 7.305 6.145 1 98.81 19 ASN B C 1
ATOM 2319 O O . ASN B 1 19 ? 2.014 6.906 6.75 1 98.81 19 ASN B O 1
ATOM 2323 N N . THR B 1 20 ? 3.252 8.5 5.965 1 98.38 20 THR B N 1
ATOM 2324 C CA . THR B 1 20 ? 2.598 9.594 6.676 1 98.38 20 THR B CA 1
ATOM 2325 C C . THR B 1 20 ? 1.098 9.602 6.387 1 98.38 20 THR B C 1
ATOM 2327 O O . THR B 1 20 ? 0.682 9.742 5.238 1 98.38 20 THR B O 1
ATOM 2330 N N . CYS B 1 21 ? 0.295 9.516 7.426 1 98.81 21 CYS B N 1
ATOM 2331 C CA . CYS B 1 21 ? -1.147 9.727 7.441 1 98.81 21 CYS B CA 1
ATOM 2332 C C . CYS B 1 21 ? -1.681 9.758 8.867 1 98.81 21 CYS B C 1
ATOM 2334 O O . CYS B 1 21 ? -1.122 9.117 9.758 1 98.81 21 CYS B O 1
ATOM 2336 N N . PHE B 1 22 ? -2.74 10.547 9.133 1 98.88 22 PHE B N 1
ATOM 2337 C CA . PHE B 1 22 ? -3.324 10.672 10.461 1 98.88 22 PHE B CA 1
ATOM 2338 C C . PHE B 1 22 ? -4.77 11.148 10.375 1 98.88 22 PHE B C 1
ATOM 2340 O O . PHE B 1 22 ? -5.227 11.57 9.312 1 98.88 22 PHE B O 1
ATOM 2347 N N . THR B 1 23 ? -5.508 11.023 11.461 1 98.88 23 THR B N 1
ATOM 2348 C CA . THR B 1 23 ? -6.84 11.617 11.523 1 98.88 23 THR B CA 1
ATOM 2349 C C . THR B 1 23 ? -6.875 12.758 12.531 1 98.88 23 THR B C 1
ATOM 2351 O O . THR B 1 23 ? -6.219 12.703 13.57 1 98.88 23 THR B O 1
ATOM 2354 N N . LEU B 1 24 ? -7.484 13.828 12.164 1 98.69 24 LEU B N 1
ATOM 2355 C CA . LEU B 1 24 ? -8.008 14.797 13.125 1 98.69 24 LEU B CA 1
ATOM 2356 C C . LEU B 1 24 ? -9.445 14.461 13.516 1 98.69 24 LEU B C 1
ATOM 2358 O O . LEU B 1 24 ? -10.352 14.547 12.688 1 98.69 24 LEU B O 1
ATOM 2362 N N . SER B 1 25 ? -9.594 14.07 14.766 1 98.19 25 SER B N 1
ATOM 2363 C CA . SER B 1 25 ? -10.867 13.461 15.141 1 98.19 25 SER B CA 1
ATOM 2364 C C . SER B 1 25 ? -11.609 14.312 16.156 1 98.19 25 SER B C 1
ATOM 2366 O O . SER B 1 25 ? -10.984 15.023 16.953 1 98.19 25 SER B O 1
ATOM 2368 N N . LYS B 1 26 ? -12.852 14.281 16.062 1 96.69 26 LYS B N 1
ATOM 2369 C CA . LYS B 1 26 ? -13.789 14.844 17.031 1 96.69 26 LYS B CA 1
ATOM 2370 C C . LYS B 1 26 ? -14.844 13.812 17.422 1 96.69 26 LYS B C 1
ATOM 2372 O O . LYS B 1 26 ? -15.695 13.445 16.609 1 96.69 26 LYS B O 1
ATOM 2377 N N . ASP B 1 27 ? -14.75 13.398 18.688 1 93.69 27 ASP B N 1
ATOM 2378 C CA . ASP B 1 27 ? -15.633 12.336 19.156 1 93.69 27 ASP B CA 1
ATOM 2379 C C . ASP B 1 27 ? -15.484 11.078 18.297 1 93.69 27 ASP B C 1
ATOM 2381 O O . ASP B 1 27 ? -14.391 10.531 18.156 1 93.69 27 ASP B O 1
ATOM 2385 N N . GLU B 1 28 ? -16.547 10.719 17.578 1 93.75 28 GLU B N 1
ATOM 2386 C CA . GLU B 1 28 ? -16.484 9.461 16.828 1 93.75 28 GLU B CA 1
ATOM 2387 C C . GLU B 1 28 ? -16.281 9.703 15.344 1 93.75 28 GLU B C 1
ATOM 2389 O O . GLU B 1 28 ? -16.266 8.758 14.547 1 93.75 28 GLU B O 1
ATOM 2394 N N . GLU B 1 29 ? -16.062 10.961 14.945 1 96.62 29 GLU B N 1
ATOM 2395 C CA . GLU B 1 29 ? -15.883 11.289 13.531 1 96.62 29 GLU B CA 1
ATOM 2396 C C . GLU B 1 29 ? -14.43 11.633 13.227 1 96.62 29 GLU B C 1
ATOM 2398 O O . GLU B 1 29 ? -13.742 12.242 14.047 1 96.62 29 GLU B O 1
ATOM 2403 N N . HIS B 1 30 ? -14.016 11.297 12.008 1 98.5 30 HIS B N 1
ATOM 2404 C CA . HIS B 1 30 ? -12.602 11.406 11.68 1 98.5 30 HIS B CA 1
ATOM 2405 C C . HIS B 1 30 ? -12.398 12.141 10.359 1 98.5 30 HIS B C 1
ATOM 2407 O O . HIS B 1 30 ? -13.164 11.945 9.406 1 98.5 30 HIS B O 1
ATOM 2413 N N . PHE B 1 31 ? -11.523 13.094 10.359 1 98.88 31 PHE B N 1
ATOM 2414 C CA . PHE B 1 31 ? -10.969 13.734 9.172 1 98.88 31 PHE B CA 1
ATOM 2415 C C . PHE B 1 31 ? -9.586 13.172 8.852 1 98.88 31 PHE B C 1
ATOM 2417 O O . PHE B 1 31 ? -8.625 13.414 9.578 1 98.88 31 PHE B O 1
ATOM 2424 N N . LEU B 1 32 ? -9.531 12.359 7.738 1 98.94 32 LEU B N 1
ATOM 2425 C CA . LEU B 1 32 ? -8.297 11.664 7.371 1 98.94 32 LEU B CA 1
ATOM 2426 C C . LEU B 1 32 ? -7.406 12.555 6.516 1 98.94 32 LEU B C 1
ATOM 2428 O O . LEU B 1 32 ? -7.848 13.094 5.492 1 98.94 32 LEU B O 1
ATOM 2432 N N . ILE B 1 33 ? -6.156 12.75 6.957 1 98.94 33 ILE B N 1
ATOM 2433 C CA . ILE B 1 33 ? -5.168 13.531 6.219 1 98.94 33 ILE B CA 1
ATOM 2434 C C . ILE B 1 33 ? -4.141 12.594 5.582 1 98.94 33 ILE B C 1
ATOM 2436 O O . ILE B 1 33 ? -3.465 11.836 6.281 1 98.94 33 ILE B O 1
ATOM 2440 N N . ASP B 1 34 ? -4.02 12.664 4.234 1 98.81 34 ASP B N 1
ATOM 2441 C CA . ASP B 1 34 ? -3.24 11.719 3.438 1 98.81 34 ASP B CA 1
ATOM 2442 C C . ASP B 1 34 ? -3.59 10.281 3.795 1 98.81 34 ASP B C 1
ATOM 2444 O O . ASP B 1 34 ? -4.445 10.039 4.648 1 98.81 34 ASP B O 1
ATOM 2448 N N . ALA B 1 35 ? -2.984 9.32 2.992 1 98.69 35 ALA B N 1
ATOM 2449 C CA . ALA B 1 35 ? -3.465 7.953 3.168 1 98.69 35 ALA B CA 1
ATOM 2450 C C . ALA B 1 35 ? -2.305 6.965 3.205 1 98.69 35 ALA B C 1
ATOM 2452 O O . ALA B 1 35 ? -2.516 5.75 3.211 1 98.69 35 ALA B O 1
ATOM 2453 N N . GLY B 1 36 ? -1.112 7.461 3.16 1 98.12 36 GLY B N 1
ATOM 2454 C CA . GLY B 1 36 ? 0.033 6.566 3.148 1 98.12 36 GLY B CA 1
ATOM 2455 C C . GLY B 1 36 ? 0.19 5.816 1.839 1 98.12 36 GLY B C 1
ATOM 2456 O O . GLY B 1 36 ? -0.256 6.285 0.791 1 98.12 36 GLY B O 1
ATOM 2457 N N . GLY B 1 37 ? 0.882 4.645 1.935 1 98.25 37 GLY B N 1
ATOM 2458 C CA . GLY B 1 37 ? 1.399 4.047 0.713 1 98.25 37 GLY B CA 1
ATOM 2459 C C . GLY B 1 37 ? 0.664 2.781 0.31 1 98.25 37 GLY B C 1
ATOM 2460 O O . GLY B 1 37 ? 0.968 2.186 -0.725 1 98.25 37 GLY B O 1
ATOM 2461 N N . GLY B 1 38 ? -0.36 2.35 1.127 1 98.31 38 GLY B N 1
ATOM 2462 C CA . GLY B 1 38 ? -0.967 1.083 0.748 1 98.31 38 GLY B CA 1
ATOM 2463 C C . GLY B 1 38 ? -1.995 0.59 1.748 1 98.31 38 GLY B C 1
ATOM 2464 O O . GLY B 1 38 ? -2.625 1.39 2.443 1 98.31 38 GLY B O 1
ATOM 2465 N N . ASN B 1 39 ? -2.217 -0.738 1.76 1 98.62 39 ASN B N 1
ATOM 2466 C CA . ASN B 1 39 ? -3.34 -1.344 2.467 1 98.62 39 ASN B CA 1
ATOM 2467 C C . ASN B 1 39 ? -3.123 -1.336 3.977 1 98.62 39 ASN B C 1
ATOM 2469 O O . ASN B 1 39 ? -4.062 -1.545 4.746 1 98.62 39 ASN B O 1
ATOM 2473 N N . THR B 1 40 ? -1.919 -1.032 4.402 1 98.69 40 THR B N 1
ATOM 2474 C CA . THR B 1 40 ? -1.634 -0.958 5.832 1 98.69 40 THR B CA 1
ATOM 2475 C C . THR B 1 40 ? -2.492 0.112 6.5 1 98.69 40 THR B C 1
ATOM 2477 O O . THR B 1 40 ? -2.713 0.07 7.711 1 98.69 40 THR B O 1
ATOM 2480 N N . ILE B 1 41 ? -3 1.041 5.754 1 98.88 41 ILE B N 1
ATOM 2481 C CA . ILE B 1 41 ? -3.881 2.057 6.32 1 98.88 41 ILE B CA 1
ATOM 2482 C C . ILE B 1 41 ? -5.094 1.387 6.969 1 98.88 41 ILE B C 1
ATOM 2484 O O . ILE B 1 41 ? -5.547 1.807 8.039 1 98.88 41 ILE B O 1
ATOM 2488 N N . LEU B 1 42 ? -5.637 0.322 6.344 1 98.81 42 LEU B N 1
ATOM 2489 C CA . LEU B 1 42 ? -6.777 -0.388 6.91 1 98.81 42 LEU B CA 1
ATOM 2490 C C . LEU B 1 42 ? -6.391 -1.093 8.211 1 98.81 42 LEU B C 1
ATOM 2492 O O . LEU B 1 42 ? -7.156 -1.084 9.172 1 98.81 42 LEU B O 1
ATOM 2496 N N . SER B 1 43 ? -5.199 -1.659 8.211 1 98.75 43 SER B N 1
ATOM 2497 C CA . SER B 1 43 ? -4.688 -2.316 9.406 1 98.75 43 SER B CA 1
ATOM 2498 C C . SER B 1 43 ? -4.555 -1.332 10.562 1 98.75 43 SER B C 1
ATOM 2500 O O . SER B 1 43 ? -4.977 -1.624 11.688 1 98.75 43 SER B O 1
ATOM 2502 N N . ASN B 1 44 ? -3.971 -0.184 10.281 1 98.88 44 ASN B N 1
ATOM 2503 C CA . ASN B 1 44 ? -3.717 0.788 11.336 1 98.88 44 ASN B CA 1
ATOM 2504 C C . ASN B 1 44 ? -5.008 1.443 11.82 1 98.88 44 ASN B C 1
ATOM 2506 O O . ASN B 1 44 ? -5.141 1.764 13 1 98.88 44 ASN B O 1
ATOM 2510 N N . LEU B 1 45 ? -5.988 1.667 10.898 1 98.88 45 LEU B N 1
ATOM 2511 C CA . LEU B 1 45 ? -7.312 2.105 11.32 1 98.88 45 LEU B CA 1
ATOM 2512 C C . LEU B 1 45 ? -7.934 1.105 12.289 1 98.88 45 LEU B C 1
ATOM 2514 O O . LEU B 1 45 ? -8.461 1.493 13.336 1 98.88 45 LEU B O 1
ATOM 2518 N N . GLU B 1 46 ? -7.844 -0.14 11.938 1 98.69 46 GLU B N 1
ATOM 2519 C CA . GLU B 1 46 ? -8.391 -1.192 12.789 1 98.69 46 GLU B CA 1
ATOM 2520 C C . GLU B 1 46 ? -7.695 -1.213 14.148 1 98.69 46 GLU B C 1
ATOM 2522 O O . GLU B 1 46 ? -8.359 -1.311 15.188 1 98.69 46 GLU B O 1
ATOM 2527 N N . LYS B 1 47 ? -6.387 -1.103 14.188 1 98.75 47 LYS B N 1
ATOM 2528 C CA . LYS B 1 47 ? -5.617 -1.137 15.43 1 98.75 47 LYS B CA 1
ATOM 2529 C C . LYS B 1 47 ? -5.984 0.035 16.328 1 98.75 47 LYS B C 1
ATOM 2531 O O . LYS B 1 47 ? -5.906 -0.076 17.562 1 98.75 47 LYS B O 1
ATOM 2536 N N . LEU B 1 48 ? -6.414 1.114 15.734 1 98.56 48 LEU B N 1
ATOM 2537 C CA . LEU B 1 48 ? -6.793 2.299 16.5 1 98.56 48 LEU B CA 1
ATOM 2538 C C . LEU B 1 48 ? -8.297 2.316 16.766 1 98.56 48 LEU B C 1
ATOM 2540 O O . LEU B 1 48 ? -8.828 3.303 17.281 1 98.56 48 LEU B O 1
ATOM 2544 N N . ASN B 1 49 ? -9.008 1.264 16.328 1 98.06 49 ASN B N 1
ATOM 2545 C CA . ASN B 1 49 ? -10.445 1.12 16.484 1 98.06 49 ASN B CA 1
ATOM 2546 C C . ASN B 1 49 ? -11.203 2.24 15.781 1 98.06 49 ASN B C 1
ATOM 2548 O O . ASN B 1 49 ? -12.148 2.805 16.328 1 98.06 49 ASN B O 1
ATOM 2552 N N . ILE B 1 50 ? -10.695 2.611 14.688 1 98.5 50 ILE B N 1
ATOM 2553 C CA . ILE B 1 50 ? -11.383 3.586 13.844 1 98.5 50 ILE B CA 1
ATOM 2554 C C . ILE B 1 50 ? -12.102 2.867 12.703 1 98.5 50 ILE B C 1
ATOM 2556 O O . ILE B 1 50 ? -11.461 2.26 11.844 1 98.5 50 ILE B O 1
ATOM 2560 N N . SER B 1 51 ? -13.375 2.965 12.672 1 98.12 51 SER B N 1
ATOM 2561 C CA . SER B 1 51 ? -14.18 2.324 11.633 1 98.12 51 SER B CA 1
ATOM 2562 C C . SER B 1 51 ? -14.203 3.16 10.359 1 98.12 51 SER B C 1
ATOM 2564 O O . SER B 1 51 ? -14.281 4.387 10.414 1 98.12 51 SER B O 1
ATOM 2566 N N . ILE B 1 52 ? -14.211 2.506 9.266 1 98.44 52 ILE B N 1
ATOM 2567 C CA . ILE B 1 52 ? -14.336 3.146 7.965 1 98.44 52 ILE B CA 1
ATOM 2568 C C . ILE B 1 52 ? -15.625 3.963 7.914 1 98.44 52 ILE B C 1
ATOM 2570 O O . ILE B 1 52 ? -15.672 5.02 7.281 1 98.44 52 ILE B O 1
ATOM 2574 N N . ALA B 1 53 ? -16.641 3.498 8.625 1 98.12 53 ALA B N 1
ATOM 2575 C CA . ALA B 1 53 ? -17.969 4.121 8.617 1 98.12 53 ALA B CA 1
ATOM 2576 C C . ALA B 1 53 ? -17.922 5.492 9.281 1 98.12 53 ALA B C 1
ATOM 2578 O O . ALA B 1 53 ? -18.859 6.289 9.125 1 98.12 53 ALA B O 1
ATOM 2579 N N . GLN B 1 54 ? -16.859 5.77 9.992 1 98.06 54 GLN B N 1
ATOM 2580 C CA . GLN B 1 54 ? -16.75 7.02 10.742 1 98.06 54 GLN B CA 1
ATOM 2581 C C . GLN B 1 54 ? -15.812 8 10.039 1 98.06 54 GLN B C 1
ATOM 2583 O O . GLN B 1 54 ? -15.492 9.055 10.586 1 98.06 54 GLN B O 1
ATOM 2588 N N . ILE B 1 55 ? -15.352 7.691 8.883 1 98.75 55 ILE B N 1
ATOM 2589 C CA . ILE B 1 55 ? -14.531 8.578 8.062 1 98.75 55 ILE B CA 1
ATOM 2590 C C . ILE B 1 55 ? -15.367 9.141 6.918 1 98.75 55 ILE B C 1
ATOM 2592 O O . ILE B 1 55 ? -15.664 8.438 5.949 1 98.75 55 ILE B O 1
ATOM 2596 N N . HIS B 1 56 ? -15.688 10.422 7.047 1 98.69 56 HIS B N 1
ATOM 2597 C CA . HIS B 1 56 ? -16.547 11.031 6.035 1 98.69 56 HIS B CA 1
ATOM 2598 C C . HIS B 1 56 ? -15.797 12.117 5.27 1 98.69 56 HIS B C 1
ATOM 2600 O O . HIS B 1 56 ? -16.328 12.68 4.309 1 98.69 56 HIS B O 1
ATOM 2606 N N . ASN B 1 57 ? -14.602 12.445 5.738 1 98.88 57 ASN B N 1
ATOM 2607 C CA . ASN B 1 57 ? -13.766 13.469 5.113 1 98.88 57 ASN B CA 1
ATOM 2608 C C . ASN B 1 57 ? -12.32 13.008 4.988 1 98.88 57 ASN B C 1
ATOM 2610 O O . ASN B 1 57 ? -11.742 12.477 5.941 1 98.88 57 ASN B O 1
ATOM 2614 N N . MET B 1 58 ? -11.773 13.156 3.842 1 98.94 58 MET B N 1
ATOM 2615 C CA . MET B 1 58 ? -10.375 12.844 3.562 1 98.94 58 MET B CA 1
ATOM 2616 C C . MET B 1 58 ? -9.719 13.961 2.768 1 98.94 58 MET B C 1
ATOM 2618 O O . MET B 1 58 ? -10.336 14.539 1.874 1 98.94 58 MET B O 1
ATOM 2622 N N . PHE B 1 59 ? -8.516 14.312 3.131 1 98.94 59 PHE B N 1
ATOM 2623 C CA . PHE B 1 59 ? -7.703 15.281 2.414 1 98.94 59 PHE B CA 1
ATOM 2624 C C . PHE B 1 59 ? -6.434 14.633 1.873 1 98.94 59 PHE B C 1
ATOM 2626 O O . PHE B 1 59 ? -5.738 13.922 2.6 1 98.94 59 PHE B O 1
ATOM 2633 N N . ILE B 1 60 ? -6.172 14.789 0.582 1 98.88 60 ILE B N 1
ATOM 2634 C CA . ILE B 1 60 ? -4.914 14.359 -0.028 1 98.88 60 ILE B CA 1
ATOM 2635 C C . ILE B 1 60 ? -4.066 15.586 -0.37 1 98.88 60 ILE B C 1
ATOM 2637 O O . ILE B 1 60 ? -4.457 16.406 -1.204 1 98.88 60 ILE B O 1
ATOM 2641 N N . SER B 1 61 ? -2.924 15.664 0.239 1 98.44 61 SER B N 1
ATOM 2642 C CA . SER B 1 61 ? -2.09 16.859 0.119 1 98.44 61 SER B CA 1
ATOM 2643 C C . SER B 1 61 ? -1.453 16.953 -1.264 1 98.44 61 SER B C 1
ATOM 2645 O O . SER B 1 61 ? -1.32 18.047 -1.82 1 98.44 61 SER B O 1
ATOM 2647 N N . HIS B 1 62 ? -0.967 15.812 -1.826 1 97.88 62 HIS B N 1
ATOM 2648 C CA . HIS B 1 62 ? -0.329 15.789 -3.139 1 97.88 62 HIS B CA 1
ATOM 2649 C C . HIS B 1 62 ? -0.202 14.367 -3.666 1 97.88 62 HIS B C 1
ATOM 2651 O O . HIS B 1 62 ? -0.649 13.414 -3.018 1 97.88 62 HIS B O 1
ATOM 2657 N N . ASN B 1 63 ? 0.453 14.172 -4.816 1 97.81 63 ASN B N 1
ATOM 2658 C CA . ASN B 1 63 ? 0.277 12.953 -5.598 1 97.81 63 ASN B CA 1
ATOM 2659 C C . ASN B 1 63 ? 1.376 11.938 -5.305 1 97.81 63 ASN B C 1
ATOM 2661 O O . ASN B 1 63 ? 1.311 10.797 -5.766 1 97.81 63 ASN B O 1
ATOM 2665 N N . HIS B 1 64 ? 2.354 12.164 -4.531 1 97.94 64 HIS B N 1
ATOM 2666 C CA . HIS B 1 64 ? 3.412 11.188 -4.32 1 97.94 64 HIS B CA 1
ATOM 2667 C C . HIS B 1 64 ? 2.852 9.875 -3.775 1 97.94 64 HIS B C 1
ATOM 2669 O O . HIS B 1 64 ? 1.896 9.883 -2.996 1 97.94 64 HIS B O 1
ATOM 2675 N N . ASN B 1 65 ? 3.477 8.859 -4.164 1 98.62 65 ASN B N 1
ATOM 2676 C CA . ASN B 1 65 ? 2.98 7.512 -3.908 1 98.62 65 ASN B CA 1
ATOM 2677 C C . ASN B 1 65 ? 2.777 7.262 -2.416 1 98.62 65 ASN B C 1
ATOM 2679 O O . ASN B 1 65 ? 1.878 6.52 -2.023 1 98.62 65 ASN B O 1
ATOM 2683 N N . ASP B 1 66 ? 3.559 7.867 -1.535 1 98.44 66 ASP B N 1
ATOM 2684 C CA . ASP B 1 66 ? 3.494 7.613 -0.1 1 98.44 66 ASP B CA 1
ATOM 2685 C C . ASP B 1 66 ? 2.426 8.484 0.563 1 98.44 66 ASP B C 1
ATOM 2687 O O . ASP B 1 66 ? 2.275 8.461 1.787 1 98.44 66 ASP B O 1
ATOM 2691 N N . HIS B 1 67 ? 1.637 9.242 -0.162 1 98.62 67 HIS B N 1
ATOM 2692 C CA . HIS B 1 67 ? 0.562 10.062 0.385 1 98.62 67 HIS B CA 1
ATOM 2693 C C . HIS B 1 67 ? -0.782 9.688 -0.233 1 98.62 67 HIS B C 1
ATOM 2695 O O . HIS B 1 67 ? -1.828 9.859 0.398 1 98.62 67 HIS B O 1
ATOM 2701 N N . ILE B 1 68 ? -0.777 9.164 -1.464 1 98.81 68 ILE B N 1
ATOM 2702 C CA . ILE B 1 68 ? -2.031 9.133 -2.207 1 98.81 68 ILE B CA 1
ATOM 2703 C C . ILE B 1 68 ? -2.48 7.684 -2.396 1 98.81 68 ILE B C 1
ATOM 2705 O O . ILE B 1 68 ? -3.68 7.406 -2.484 1 98.81 68 ILE B O 1
ATOM 2709 N N . LEU B 1 69 ? -1.618 6.699 -2.439 1 98.88 69 LEU B N 1
ATOM 2710 C CA . LEU B 1 69 ? -1.982 5.367 -2.904 1 98.88 69 LEU B CA 1
ATOM 2711 C C . LEU B 1 69 ? -2.857 4.656 -1.878 1 98.88 69 LEU B C 1
ATOM 2713 O O . LEU B 1 69 ? -3.68 3.807 -2.238 1 98.88 69 LEU B O 1
ATOM 2717 N N . GLY B 1 70 ? -2.666 5.012 -0.646 1 98.81 70 GLY B N 1
ATOM 2718 C CA . GLY B 1 70 ? -3.555 4.461 0.364 1 98.81 70 GLY B CA 1
ATOM 2719 C C . GLY B 1 70 ? -5 4.883 0.179 1 98.81 70 GLY B C 1
ATOM 2720 O O . GLY B 1 70 ? -5.91 4.242 0.709 1 98.81 70 GLY B O 1
ATOM 2721 N N . SER B 1 71 ? -5.266 5.957 -0.544 1 98.94 71 SER B N 1
ATOM 2722 C CA . SER B 1 71 ? -6.625 6.438 -0.75 1 98.94 71 SER B CA 1
ATOM 2723 C C . SER B 1 71 ? -7.465 5.414 -1.507 1 98.94 71 SER B C 1
ATOM 2725 O O . SER B 1 71 ? -8.68 5.32 -1.298 1 98.94 71 SER B O 1
ATOM 2727 N N . VAL B 1 72 ? -6.848 4.625 -2.393 1 98.94 72 VAL B N 1
ATOM 2728 C CA . VAL B 1 72 ? -7.547 3.594 -3.15 1 98.94 72 VAL B CA 1
ATOM 2729 C C . VAL B 1 72 ? -8.203 2.602 -2.193 1 98.94 72 VAL B C 1
ATOM 2731 O O . VAL B 1 72 ? -9.344 2.176 -2.414 1 98.94 72 VAL B O 1
ATOM 2734 N N . TRP B 1 73 ? -7.551 2.309 -1.17 1 98.88 73 TRP B N 1
ATOM 2735 C CA . TRP B 1 73 ? -8.016 1.326 -0.197 1 98.88 73 TRP B CA 1
ATOM 2736 C C . TRP B 1 73 ? -9.148 1.896 0.651 1 98.88 73 TRP B C 1
ATOM 2738 O O . TRP B 1 73 ? -10.125 1.2 0.945 1 98.88 73 TRP B O 1
ATOM 2748 N N . VAL B 1 74 ? -8.992 3.172 1.062 1 98.94 74 VAL B N 1
ATOM 2749 C CA . VAL B 1 74 ? -10.047 3.838 1.816 1 98.94 74 VAL B CA 1
ATOM 2750 C C . VAL B 1 74 ? -11.312 3.934 0.963 1 98.94 74 VAL B C 1
ATOM 2752 O O . VAL B 1 74 ? -12.406 3.586 1.418 1 98.94 74 VAL B O 1
ATOM 2755 N N . ILE B 1 75 ? -11.133 4.336 -0.249 1 98.94 75 ILE B N 1
ATOM 2756 C CA . ILE B 1 75 ? -12.25 4.492 -1.176 1 98.94 75 ILE B CA 1
ATOM 2757 C C . ILE B 1 75 ? -12.945 3.146 -1.376 1 98.94 75 ILE B C 1
ATOM 2759 O O . ILE B 1 75 ? -14.172 3.061 -1.314 1 98.94 75 ILE B O 1
ATOM 2763 N N . ARG B 1 76 ? -12.172 2.125 -1.626 1 98.88 76 ARG B N 1
ATOM 2764 C CA . ARG B 1 76 ? -12.75 0.799 -1.824 1 98.88 76 ARG B CA 1
ATOM 2765 C C . ARG B 1 76 ? -13.539 0.353 -0.594 1 98.88 76 ARG B C 1
ATOM 2767 O O . ARG B 1 76 ? -14.641 -0.185 -0.714 1 98.88 76 ARG B O 1
ATOM 2774 N N . ALA B 1 77 ? -12.953 0.547 0.562 1 98.81 77 ALA B N 1
ATOM 2775 C CA . ALA B 1 77 ? -13.602 0.138 1.804 1 98.81 77 ALA B CA 1
ATOM 2776 C C . ALA B 1 77 ? -14.914 0.886 2.006 1 98.81 77 ALA B C 1
ATOM 2778 O O . ALA B 1 77 ? -15.93 0.287 2.375 1 98.81 77 ALA B O 1
ATOM 2779 N N . VAL B 1 78 ? -14.906 2.168 1.782 1 98.88 78 VAL B N 1
ATOM 2780 C CA . VAL B 1 78 ? -16.109 2.982 1.906 1 98.88 78 VAL B CA 1
ATOM 2781 C C . VAL B 1 78 ? -17.156 2.52 0.895 1 98.88 78 VAL B C 1
ATOM 2783 O O . VAL B 1 78 ? -18.328 2.314 1.245 1 98.88 78 VAL B O 1
ATOM 2786 N N . ALA B 1 79 ? -16.734 2.365 -0.35 1 98.88 79 ALA B N 1
ATOM 2787 C CA . ALA B 1 79 ? -17.641 1.943 -1.41 1 98.88 79 ALA B CA 1
ATOM 2788 C C . ALA B 1 79 ? -18.297 0.612 -1.066 1 98.88 79 ALA B C 1
ATOM 2790 O O . ALA B 1 79 ? -19.516 0.456 -1.228 1 98.88 79 ALA B O 1
ATOM 2791 N N . GLN B 1 80 ? -17.5 -0.319 -0.644 1 98.25 80 GLN B N 1
ATOM 2792 C CA . GLN B 1 80 ? -18.047 -1.614 -0.244 1 98.25 80 GLN B CA 1
ATOM 2793 C C . GLN B 1 80 ? -19.062 -1.462 0.88 1 98.25 80 GLN B C 1
ATOM 2795 O O . GLN B 1 80 ? -20.109 -2.115 0.869 1 98.25 80 GLN B O 1
ATOM 2800 N N . SER B 1 81 ? -18.75 -0.615 1.856 1 98.62 81 SER B N 1
ATOM 2801 C CA . SER B 1 81 ? -19.656 -0.382 2.98 1 98.62 81 SER B CA 1
ATOM 2802 C C . SER B 1 81 ? -20.953 0.261 2.52 1 98.62 81 SER B C 1
ATOM 2804 O O . SER B 1 81 ? -22.031 -0.048 3.047 1 98.62 81 SER B O 1
ATOM 2806 N N . ILE B 1 82 ? -20.859 1.176 1.591 1 98.75 82 ILE B N 1
ATOM 2807 C CA . ILE B 1 82 ? -22.047 1.807 1.021 1 98.75 82 ILE B CA 1
ATOM 2808 C C . ILE B 1 82 ? -22.922 0.749 0.364 1 98.75 82 ILE B C 1
ATOM 2810 O O . ILE B 1 82 ? -24.125 0.678 0.635 1 98.75 82 ILE B O 1
ATOM 2814 N N . LEU B 1 83 ? -22.328 -0.074 -0.467 1 98 83 LEU B N 1
ATOM 2815 C CA . LEU B 1 83 ? -23.062 -1.085 -1.212 1 98 83 LEU B CA 1
ATOM 2816 C C . LEU B 1 83 ? -23.688 -2.105 -0.268 1 98 83 LEU B C 1
ATOM 2818 O O . LEU B 1 83 ? -24.734 -2.699 -0.585 1 98 83 LEU B O 1
ATOM 2822 N N . ASN B 1 84 ? -23.078 -2.27 0.912 1 97.19 84 ASN B N 1
ATOM 2823 C CA . ASN B 1 84 ? -23.594 -3.213 1.899 1 97.19 84 ASN B CA 1
ATOM 2824 C C . ASN B 1 84 ? -24.547 -2.535 2.877 1 97.19 84 ASN B C 1
ATOM 2826 O O . ASN B 1 84 ? -24.938 -3.129 3.887 1 97.19 84 ASN B O 1
ATOM 2830 N N . ASP B 1 85 ? -24.875 -1.299 2.725 1 97.88 85 ASP B N 1
ATOM 2831 C CA . ASP B 1 85 ? -25.781 -0.504 3.553 1 97.88 85 ASP B CA 1
ATOM 2832 C C . ASP B 1 85 ? -25.219 -0.346 4.969 1 97.88 85 ASP B C 1
ATOM 2834 O O . ASP B 1 85 ? -25.969 -0.421 5.945 1 97.88 85 ASP B O 1
ATOM 2838 N N . LYS B 1 86 ? -23.984 -0.2 5.031 1 98.12 86 LYS B N 1
ATOM 2839 C CA . LYS B 1 86 ? -23.328 -0.07 6.332 1 98.12 86 LYS B CA 1
ATOM 2840 C C . LYS B 1 86 ? -22.594 1.26 6.441 1 98.12 86 LYS B C 1
ATOM 2842 O O . LYS B 1 86 ? -21.719 1.419 7.297 1 98.12 86 LYS B O 1
ATOM 2847 N N . TYR B 1 87 ? -22.812 2.154 5.598 1 98.5 87 TYR B N 1
ATOM 2848 C CA . TYR B 1 87 ? -22.203 3.479 5.551 1 98.5 87 TYR B CA 1
ATOM 2849 C C . TYR B 1 87 ? -23.25 4.559 5.336 1 98.5 87 TYR B C 1
ATOM 2851 O O . TYR B 1 87 ? -23.922 4.578 4.301 1 98.5 87 TYR B O 1
ATOM 2859 N N . THR B 1 88 ? -23.328 5.418 6.324 1 98 88 THR B N 1
ATOM 2860 C CA . THR B 1 88 ? -24.281 6.527 6.234 1 98 88 THR B CA 1
ATOM 2861 C C . THR B 1 88 ? -23.562 7.809 5.812 1 98 88 THR B C 1
ATOM 2863 O O . THR B 1 88 ? -22.484 8.109 6.301 1 98 88 THR B O 1
ATOM 2866 N N . GLY B 1 89 ? -24.203 8.539 4.98 1 97.75 89 GLY B N 1
ATOM 2867 C CA . GLY B 1 89 ? -23.609 9.773 4.477 1 97.75 89 GLY B CA 1
ATOM 2868 C C . GLY B 1 89 ? -22.703 9.547 3.283 1 97.75 89 GLY B C 1
ATOM 2869 O O . GLY B 1 89 ? -22.875 8.586 2.531 1 97.75 89 GLY B O 1
ATOM 2870 N N . ASN B 1 90 ? -21.828 10.555 2.982 1 98.75 90 ASN B N 1
ATOM 2871 C CA . ASN B 1 90 ? -20.922 10.531 1.84 1 98.75 90 ASN B CA 1
ATOM 2872 C C . ASN B 1 90 ? -19.469 10.648 2.279 1 98.75 90 ASN B C 1
ATOM 2874 O O . ASN B 1 90 ? -19.188 11.094 3.395 1 98.75 90 ASN B O 1
ATOM 2878 N N . LEU B 1 91 ? -18.609 10.117 1.521 1 98.94 91 LEU B N 1
ATOM 2879 C CA . LEU B 1 91 ? -17.188 10.414 1.666 1 98.94 91 LEU B CA 1
ATOM 2880 C C . LEU B 1 91 ? -16.797 11.633 0.841 1 98.94 91 LEU B C 1
ATOM 2882 O O . LEU B 1 91 ? -16.953 11.633 -0.384 1 98.94 91 LEU B O 1
ATOM 2886 N N . ASN B 1 92 ? -16.375 12.688 1.515 1 98.94 92 ASN B N 1
ATOM 2887 C CA . ASN B 1 92 ? -15.836 13.875 0.86 1 98.94 92 ASN B CA 1
ATOM 2888 C C . ASN B 1 92 ? -14.312 13.812 0.759 1 98.94 92 ASN B C 1
ATOM 2890 O O . ASN B 1 92 ? -13.625 13.641 1.768 1 98.94 92 ASN B O 1
ATOM 2894 N N . ILE B 1 93 ? -13.852 13.93 -0.445 1 98.94 93 ILE B N 1
ATOM 2895 C CA . ILE B 1 93 ? -12.414 13.938 -0.685 1 98.94 93 ILE B CA 1
ATOM 2896 C C . ILE B 1 93 ? -11.977 15.328 -1.143 1 98.94 93 ILE B C 1
ATOM 2898 O O . ILE B 1 93 ? -12.422 15.812 -2.186 1 98.94 93 ILE B O 1
ATOM 2902 N N . TYR B 1 94 ? -11.148 15.969 -0.36 1 98.94 94 TYR B N 1
ATOM 2903 C CA . TYR B 1 94 ? -10.609 17.297 -0.671 1 98.94 94 TYR B CA 1
ATOM 2904 C C . TYR B 1 94 ? -9.195 17.188 -1.23 1 98.94 94 TYR B C 1
ATOM 2906 O O . TYR B 1 94 ? -8.289 16.688 -0.559 1 98.94 94 TYR B O 1
ATOM 2914 N N . CYS B 1 95 ? -8.977 17.578 -2.387 1 98.62 95 CYS B N 1
ATOM 2915 C CA . CYS B 1 95 ? -7.664 17.562 -3.014 1 98.62 95 CYS B CA 1
ATOM 2916 C C . CYS B 1 95 ? -7.641 18.438 -4.262 1 98.62 95 CYS B C 1
ATOM 2918 O O . CYS B 1 95 ? -8.688 18.891 -4.73 1 98.62 95 CYS B O 1
ATOM 2920 N N . HIS B 1 96 ? -6.473 18.781 -4.707 1 97.75 96 HIS B N 1
ATOM 2921 C CA . HIS B 1 96 ? -6.34 19.562 -5.93 1 97.75 96 HIS B CA 1
ATOM 2922 C C . HIS B 1 96 ? -6.801 18.781 -7.145 1 97.75 96 HIS B C 1
ATOM 2924 O O . HIS B 1 96 ? -6.875 17.547 -7.102 1 97.75 96 HIS B O 1
ATOM 2930 N N . GLU B 1 97 ? -7.043 19.453 -8.273 1 97.75 97 GLU B N 1
ATOM 2931 C CA . GLU B 1 97 ? -7.582 18.859 -9.484 1 97.75 97 GLU B CA 1
ATOM 2932 C C . GLU B 1 97 ? -6.68 17.75 -10 1 97.75 97 GLU B C 1
ATOM 2934 O O . GLU B 1 97 ? -7.164 16.719 -10.492 1 97.75 97 GLU B O 1
ATOM 2939 N N . THR B 1 98 ? -5.383 17.938 -9.938 1 97.25 98 THR B N 1
ATOM 2940 C CA . THR B 1 98 ? -4.453 16.922 -10.43 1 97.25 98 THR B CA 1
ATOM 2941 C C . THR B 1 98 ? -4.562 15.641 -9.609 1 97.25 98 THR B C 1
ATOM 2943 O O . THR B 1 98 ? -4.402 14.539 -10.141 1 97.25 98 THR B O 1
ATOM 2946 N N . SER B 1 99 ? -4.84 15.766 -8.312 1 98.44 99 SER B N 1
ATOM 2947 C CA . SER B 1 99 ? -5.023 14.594 -7.457 1 98.44 99 SER B CA 1
ATOM 2948 C C . SER B 1 99 ? -6.359 13.914 -7.73 1 98.44 99 SER B C 1
ATOM 2950 O O . SER B 1 99 ? -6.469 12.688 -7.633 1 98.44 99 SER B O 1
ATOM 2952 N N . ILE B 1 100 ? -7.359 14.719 -8.016 1 98.81 100 ILE B N 1
ATOM 2953 C CA . ILE B 1 100 ? -8.641 14.141 -8.398 1 98.81 100 ILE B CA 1
ATOM 2954 C C . ILE B 1 100 ? -8.461 13.258 -9.633 1 98.81 100 ILE B C 1
ATOM 2956 O O . ILE B 1 100 ? -8.898 12.102 -9.648 1 98.81 100 ILE B O 1
ATOM 2960 N N . THR B 1 101 ? -7.766 13.805 -10.609 1 98.81 101 THR B N 1
ATOM 2961 C CA . THR B 1 101 ? -7.5 13.055 -11.836 1 98.81 101 THR B CA 1
ATOM 2962 C C . THR B 1 101 ? -6.711 11.789 -11.539 1 98.81 101 THR B C 1
ATOM 2964 O O . THR B 1 101 ? -7.027 10.719 -12.055 1 98.81 101 THR B O 1
ATOM 2967 N N . ALA B 1 102 ? -5.734 11.93 -10.711 1 98.81 102 ALA B N 1
ATOM 2968 C CA . ALA B 1 102 ? -4.902 10.781 -10.359 1 98.81 102 ALA B CA 1
ATOM 2969 C C . ALA B 1 102 ? -5.734 9.695 -9.672 1 98.81 102 ALA B C 1
ATOM 2971 O O . ALA B 1 102 ? -5.707 8.539 -10.086 1 98.81 102 ALA B O 1
ATOM 2972 N N . ILE B 1 103 ? -6.5 10.086 -8.648 1 98.94 103 ILE B N 1
ATOM 2973 C CA . ILE B 1 103 ? -7.277 9.125 -7.871 1 98.94 103 ILE B CA 1
ATOM 2974 C C . ILE B 1 103 ? -8.297 8.438 -8.773 1 98.94 103 ILE B C 1
ATOM 2976 O O . ILE B 1 103 ? -8.414 7.207 -8.766 1 98.94 103 ILE B O 1
ATOM 2980 N N . ARG B 1 104 ? -9 9.188 -9.586 1 98.88 104 ARG B N 1
ATOM 2981 C CA . ARG B 1 104 ? -10 8.617 -10.484 1 98.88 104 ARG B CA 1
ATOM 2982 C C . ARG B 1 104 ? -9.352 7.629 -11.453 1 98.88 104 ARG B C 1
ATOM 2984 O O . ARG B 1 104 ? -9.875 6.531 -11.664 1 98.88 104 ARG B O 1
ATOM 2991 N N . SER B 1 105 ? -8.25 8.055 -12.023 1 98.88 105 SER B N 1
ATOM 2992 C CA . SER B 1 105 ? -7.574 7.207 -13 1 98.88 105 SER B CA 1
ATOM 2993 C C . SER B 1 105 ? -7.047 5.93 -12.352 1 98.88 105 SER B C 1
ATOM 2995 O O . SER B 1 105 ? -7.293 4.828 -12.844 1 98.88 105 SER B O 1
ATOM 2997 N N . ILE B 1 106 ? -6.383 6.078 -11.266 1 98.94 106 ILE B N 1
ATOM 2998 C CA . ILE B 1 106 ? -5.82 4.914 -10.586 1 98.94 106 ILE B CA 1
ATOM 2999 C C . ILE B 1 106 ? -6.938 3.939 -10.219 1 98.94 106 ILE B C 1
ATOM 3001 O O . ILE B 1 106 ? -6.848 2.746 -10.516 1 98.94 106 ILE B O 1
ATOM 3005 N N . CYS B 1 107 ? -7.969 4.465 -9.609 1 98.94 107 CYS B N 1
ATOM 3006 C CA . CYS B 1 107 ? -9.086 3.619 -9.203 1 98.94 107 CYS B CA 1
ATOM 3007 C C . CYS B 1 107 ? -9.703 2.922 -10.414 1 98.94 107 CYS B C 1
ATOM 3009 O O . CYS B 1 107 ? -10.102 1.76 -10.328 1 98.94 107 CYS B O 1
ATOM 3011 N N . SER B 1 108 ? -9.773 3.562 -11.539 1 98.81 108 SER B N 1
ATOM 3012 C CA . SER B 1 108 ? -10.391 2.98 -12.727 1 98.81 108 SER B CA 1
ATOM 3013 C C . SER B 1 108 ? -9.586 1.784 -13.234 1 98.81 108 SER B C 1
ATOM 3015 O O . SER B 1 108 ? -10.141 0.883 -13.867 1 98.81 108 SER B O 1
ATOM 3017 N N . PHE B 1 109 ? -8.305 1.784 -12.938 1 98.56 109 PHE B N 1
ATOM 3018 C CA . PHE B 1 109 ? -7.453 0.694 -13.391 1 98.56 109 PHE B CA 1
ATOM 3019 C C . PHE B 1 109 ? -7.539 -0.497 -12.445 1 98.56 109 PHE B C 1
ATOM 3021 O O . PHE B 1 109 ? -7.363 -1.643 -12.867 1 98.56 109 PHE B O 1
ATOM 3028 N N . VAL B 1 110 ? -7.91 -0.227 -11.125 1 98.5 110 VAL B N 1
ATOM 3029 C CA . VAL B 1 110 ? -7.57 -1.3 -10.203 1 98.5 110 VAL B CA 1
ATOM 3030 C C . VAL B 1 110 ? -8.812 -1.714 -9.414 1 98.5 110 VAL B C 1
ATOM 3032 O O . VAL B 1 110 ? -8.805 -2.746 -8.734 1 98.5 110 VAL B O 1
ATOM 3035 N N . LEU B 1 111 ? -9.859 -0.9 -9.461 1 98.44 111 LEU B N 1
ATOM 3036 C CA . LEU B 1 111 ? -11.07 -1.229 -8.727 1 98.44 111 LEU B CA 1
ATOM 3037 C C . LEU B 1 111 ? -12.172 -1.706 -9.664 1 98.44 111 LEU B C 1
ATOM 3039 O O . LEU B 1 111 ? -12.164 -1.378 -10.852 1 98.44 111 LEU B O 1
ATOM 3043 N N . GLN B 1 112 ? -13.086 -2.477 -9.156 1 96.88 112 GLN B N 1
ATOM 3044 C CA . GLN B 1 112 ? -14.234 -2.955 -9.922 1 96.88 112 GLN B CA 1
ATOM 3045 C C . GLN B 1 112 ? -15.188 -1.811 -10.258 1 96.88 112 GLN B C 1
ATOM 3047 O O . GLN B 1 112 ? -15.305 -0.851 -9.5 1 96.88 112 GLN B O 1
ATOM 3052 N N . LYS B 1 113 ? -15.969 -1.962 -11.281 1 96.94 113 LYS B N 1
ATOM 3053 C CA . LYS B 1 113 ? -16.859 -0.937 -11.82 1 96.94 113 LYS B CA 1
ATOM 3054 C C . LYS B 1 113 ? -17.922 -0.549 -10.797 1 96.94 113 LYS B C 1
ATOM 3056 O O . LYS B 1 113 ? -18.344 0.608 -10.742 1 96.94 113 LYS B O 1
ATOM 3061 N N . LYS B 1 114 ? -18.359 -1.486 -10.023 1 97.31 114 LYS B N 1
ATOM 3062 C CA . LYS B 1 114 ? -19.422 -1.225 -9.062 1 97.31 114 LYS B CA 1
ATOM 3063 C C . LYS B 1 114 ? -19 -0.166 -8.047 1 97.31 114 LYS B C 1
ATOM 3065 O O . LYS B 1 114 ? -19.844 0.594 -7.555 1 97.31 114 LYS B O 1
ATOM 3070 N N . PHE B 1 115 ? -17.719 -0.106 -7.738 1 98.62 115 PHE B N 1
ATOM 3071 C CA . PHE B 1 115 ? -17.219 0.908 -6.816 1 98.62 115 PHE B CA 1
ATOM 3072 C C . PHE B 1 115 ? -17.125 2.266 -7.504 1 98.62 115 PHE B C 1
ATOM 3074 O O . PHE B 1 115 ? -17.469 3.291 -6.91 1 98.62 115 PHE B O 1
ATOM 3081 N N . LEU B 1 116 ? -16.766 2.281 -8.75 1 98.75 116 LEU B N 1
ATOM 3082 C CA . LEU B 1 116 ? -16.547 3.504 -9.516 1 98.75 116 LEU B CA 1
ATOM 3083 C C . LEU B 1 116 ? -17.875 4.23 -9.758 1 98.75 116 LEU B C 1
ATOM 3085 O O . LEU B 1 116 ? -17.906 5.457 -9.859 1 98.75 116 LEU B O 1
ATOM 3089 N N . LYS B 1 117 ? -18.922 3.465 -9.797 1 98.69 117 LYS B N 1
ATOM 3090 C CA . LYS B 1 117 ? -20.25 4.027 -10.031 1 98.69 117 LYS B CA 1
ATOM 3091 C C . LYS B 1 117 ? -20.656 4.965 -8.898 1 98.69 117 LYS B C 1
ATOM 3093 O O . LYS B 1 117 ? -21.562 5.777 -9.062 1 98.69 117 LYS B O 1
ATOM 3098 N N . LEU B 1 118 ? -19.984 4.883 -7.789 1 98.81 118 LEU B N 1
ATOM 3099 C CA . LEU B 1 118 ? -20.328 5.684 -6.621 1 98.81 118 LEU B CA 1
ATOM 3100 C C . LEU B 1 118 ? -19.656 7.051 -6.676 1 98.81 118 LEU B C 1
ATOM 3102 O O . LEU B 1 118 ? -20 7.941 -5.895 1 98.81 118 LEU B O 1
ATOM 3106 N N . PHE B 1 119 ? -18.688 7.234 -7.598 1 98.88 119 PHE B N 1
ATOM 3107 C CA . PHE B 1 119 ? -18 8.508 -7.734 1 98.88 119 PHE B CA 1
ATOM 3108 C C . PHE B 1 119 ? -18.969 9.609 -8.125 1 98.88 119 PHE B C 1
ATOM 3110 O O . PHE B 1 119 ? -19.797 9.43 -9.031 1 98.88 119 PHE B O 1
ATOM 3117 N N . ASP B 1 120 ? -18.922 10.68 -7.391 1 98.62 120 ASP B N 1
ATOM 3118 C CA . ASP B 1 120 ? -19.719 11.891 -7.586 1 98.62 120 ASP B CA 1
ATOM 3119 C C . ASP B 1 120 ? -21.172 11.648 -7.215 1 98.62 120 ASP B C 1
ATOM 3121 O O . ASP B 1 120 ? -22.062 12.43 -7.598 1 98.62 120 ASP B O 1
ATOM 3125 N N . ILE B 1 121 ? -21.516 10.562 -6.629 1 98.69 121 ILE B N 1
ATOM 3126 C CA . ILE B 1 121 ? -22.828 10.266 -6.074 1 98.69 121 ILE B CA 1
ATOM 3127 C C . ILE B 1 121 ? -22.734 10.141 -4.555 1 98.69 121 ILE B C 1
ATOM 3129 O O . ILE B 1 121 ? -23.344 10.93 -3.822 1 98.69 121 ILE B O 1
ATOM 3133 N N . ARG B 1 122 ? -21.859 9.18 -4.062 1 98.81 122 ARG B N 1
ATOM 3134 C CA . ARG B 1 122 ? -21.672 8.969 -2.631 1 98.81 122 ARG B CA 1
ATOM 3135 C C . ARG B 1 122 ? -20.219 9.234 -2.227 1 98.81 122 ARG B C 1
ATOM 3137 O O . ARG B 1 122 ? -19.922 9.398 -1.041 1 98.81 122 ARG B O 1
ATOM 3144 N N . ILE B 1 123 ? -19.297 9.18 -3.139 1 98.94 123 ILE B N 1
ATOM 3145 C CA . ILE B 1 123 ? -17.906 9.594 -2.984 1 98.94 123 ILE B CA 1
ATOM 3146 C C . ILE B 1 123 ? -17.672 10.898 -3.744 1 98.94 123 ILE B C 1
ATOM 3148 O O . ILE B 1 123 ? -17.609 10.906 -4.977 1 98.94 123 ILE B O 1
ATOM 3152 N N . ILE B 1 124 ? -17.531 11.93 -3.037 1 98.94 124 ILE B N 1
ATOM 3153 C CA . ILE B 1 124 ? -17.609 13.266 -3.613 1 98.94 124 ILE B CA 1
ATOM 3154 C C . ILE B 1 124 ? -16.219 13.906 -3.627 1 98.94 124 ILE B C 1
ATOM 3156 O O . ILE B 1 124 ? -15.594 14.062 -2.578 1 98.94 124 ILE B O 1
ATOM 3160 N N . PHE B 1 125 ? -15.766 14.273 -4.793 1 98.88 125 PHE B N 1
ATOM 3161 C CA . PHE B 1 125 ? -14.5 14.984 -4.938 1 98.88 125 PHE B CA 1
ATOM 3162 C C . PHE B 1 125 ? -14.703 16.484 -4.832 1 98.88 125 PHE B C 1
ATOM 3164 O O . PHE B 1 125 ? -15.5 17.062 -5.574 1 98.88 125 PHE B O 1
ATOM 3171 N N . ASN B 1 126 ? -14.086 17.062 -3.863 1 98.81 126 ASN B N 1
ATOM 3172 C CA . ASN B 1 126 ? -14.086 18.5 -3.674 1 98.81 126 ASN B CA 1
ATOM 3173 C C . ASN B 1 126 ? -12.75 19.125 -4.09 1 98.81 126 ASN B C 1
ATOM 3175 O O . ASN B 1 126 ? -11.758 19.016 -3.371 1 98.81 126 ASN B O 1
ATOM 3179 N N . GLU B 1 127 ? -12.789 19.766 -5.238 1 98.75 127 GLU B N 1
ATOM 3180 C CA . GLU B 1 127 ? -11.578 20.422 -5.73 1 98.75 127 GLU B CA 1
ATOM 3181 C C . GLU B 1 127 ? -11.203 21.609 -4.863 1 98.75 127 GLU B C 1
ATOM 3183 O O . GLU B 1 127 ? -12.023 22.5 -4.637 1 98.75 127 GLU B O 1
ATOM 3188 N N . ILE B 1 128 ? -9.977 21.562 -4.418 1 98.56 128 ILE B N 1
ATOM 3189 C CA . ILE B 1 128 ? -9.547 22.688 -3.598 1 98.56 128 ILE B CA 1
ATOM 3190 C C . ILE B 1 128 ? -8.523 23.531 -4.367 1 98.56 128 ILE B C 1
ATOM 3192 O O . ILE B 1 128 ? -7.855 23.016 -5.27 1 98.56 128 ILE B O 1
ATOM 3196 N N . GLU B 1 129 ? -8.453 24.766 -4.047 1 97.75 129 GLU B N 1
ATOM 3197 C CA . GLU B 1 129 ? -7.457 25.734 -4.516 1 97.75 129 GLU B CA 1
ATOM 3198 C C . GLU B 1 129 ? -6.898 26.547 -3.361 1 97.75 129 GLU B C 1
ATOM 3200 O O . GLU B 1 129 ? -7.289 26.359 -2.209 1 97.75 129 GLU B O 1
ATOM 3205 N N . ASN B 1 130 ? -5.973 27.391 -3.678 1 97.69 130 ASN B N 1
ATOM 3206 C CA . ASN B 1 130 ? -5.406 28.25 -2.645 1 97.69 130 ASN B CA 1
ATOM 3207 C C . ASN B 1 130 ? -6.488 29.062 -1.941 1 97.69 130 ASN B C 1
ATOM 3209 O O . ASN B 1 130 ? -7.312 29.703 -2.596 1 97.69 130 ASN B O 1
ATOM 3213 N N . ASN B 1 131 ? -6.504 28.984 -0.671 1 97.81 131 ASN B N 1
ATOM 3214 C CA . ASN B 1 131 ? -7.398 29.719 0.205 1 97.81 131 ASN B CA 1
ATOM 3215 C C . ASN B 1 131 ? -8.828 29.203 0.116 1 97.81 131 ASN B C 1
ATOM 3217 O O . ASN B 1 131 ? -9.781 29.953 0.336 1 97.81 131 ASN B O 1
ATOM 3221 N N . TYR B 1 132 ? -8.984 27.984 -0.266 1 98.38 132 TYR B N 1
ATOM 3222 C CA . TYR B 1 132 ? -10.289 27.344 -0.232 1 98.38 132 TYR B CA 1
ATOM 3223 C C . TYR B 1 132 ? -10.734 27.078 1.202 1 98.38 132 TYR B C 1
ATOM 3225 O O . TYR B 1 132 ? -10.023 26.406 1.957 1 98.38 132 TYR B O 1
ATOM 3233 N N . THR B 1 133 ? -11.914 27.625 1.615 1 98.69 133 THR B N 1
ATOM 3234 C CA . THR B 1 133 ? -12.406 27.469 2.982 1 98.69 133 THR B CA 1
ATOM 3235 C C . THR B 1 133 ? -13.719 26.703 3.006 1 98.69 133 THR B C 1
ATOM 3237 O O . THR B 1 133 ? -14.586 26.922 2.16 1 98.69 133 THR B O 1
ATOM 3240 N N . THR B 1 134 ? -13.805 25.781 3.906 1 98.56 134 THR B N 1
ATOM 32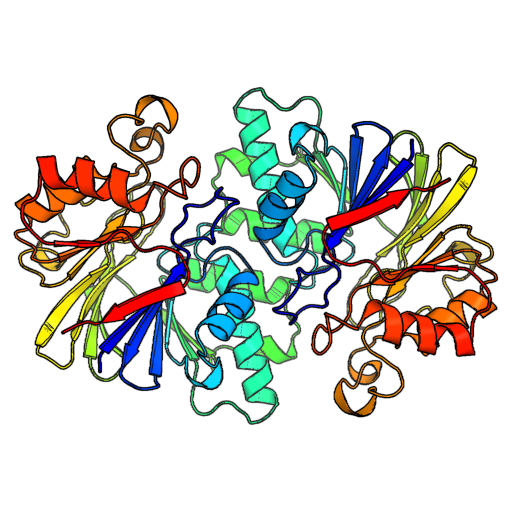41 C CA . THR B 1 134 ? -15.023 25 4.09 1 98.56 134 THR B CA 1
ATOM 3242 C C . THR B 1 134 ? -15.164 24.547 5.543 1 98.56 134 THR B C 1
ATOM 3244 O O . THR B 1 134 ? -14.359 24.922 6.395 1 98.56 134 THR B O 1
ATOM 3247 N N . THR B 1 135 ? -16.266 23.844 5.832 1 98.44 135 THR B N 1
ATOM 3248 C CA . THR B 1 135 ? -16.516 23.312 7.172 1 98.44 135 THR B CA 1
ATOM 3249 C C . THR B 1 135 ? -16.344 21.797 7.207 1 98.44 135 THR B C 1
ATOM 3251 O O . THR B 1 135 ? -16.984 21.078 6.445 1 98.44 135 THR B O 1
ATOM 3254 N N . ILE B 1 136 ? -15.469 21.312 8.047 1 98.25 136 ILE B N 1
ATOM 3255 C CA . ILE B 1 136 ? -15.234 19.891 8.273 1 98.25 136 ILE B CA 1
ATOM 3256 C C . ILE B 1 136 ? -15.297 19.594 9.766 1 98.25 136 ILE B C 1
ATOM 3258 O O . ILE B 1 136 ? -14.586 20.219 10.562 1 98.25 136 ILE B O 1
ATOM 3262 N N . LEU B 1 137 ? -16.125 18.641 10.188 1 97.19 137 LEU B N 1
ATOM 3263 C CA . LEU B 1 137 ? -16.328 18.281 11.586 1 97.19 137 LEU B CA 1
ATOM 3264 C C . LEU B 1 137 ? -16.766 19.484 12.398 1 97.19 137 LEU B C 1
ATOM 3266 O O . LEU B 1 137 ? -16.281 19.703 13.516 1 97.19 137 LEU B O 1
ATOM 3270 N N . ASN B 1 138 ? -17.5 20.328 11.781 1 95.62 138 ASN B N 1
ATOM 3271 C CA . ASN B 1 138 ? -18.047 21.531 12.391 1 95.62 138 ASN B CA 1
ATOM 3272 C C . ASN B 1 138 ? -16.953 22.547 12.734 1 95.62 138 ASN B C 1
ATOM 3274 O O . ASN B 1 138 ? -17.094 23.297 13.695 1 95.62 138 ASN B O 1
ATOM 3278 N N . ARG B 1 139 ? -15.82 22.438 11.992 1 96.31 139 ARG B N 1
ATOM 3279 C CA . ARG B 1 139 ? -14.703 23.359 12.109 1 96.31 139 ARG B CA 1
ATOM 3280 C C . ARG B 1 139 ? -14.445 24.078 10.789 1 96.31 139 ARG B C 1
ATOM 3282 O O . ARG B 1 139 ? -14.547 23.469 9.719 1 96.31 139 ARG B O 1
ATOM 3289 N N . THR B 1 140 ? -14.062 25.344 10.945 1 98.06 140 THR B N 1
ATOM 3290 C CA . THR B 1 140 ? -13.57 26.016 9.758 1 98.06 140 THR B CA 1
ATOM 3291 C C . THR B 1 140 ? -12.195 25.484 9.352 1 98.06 140 THR B C 1
ATOM 3293 O O . THR B 1 140 ? -11.289 25.422 10.18 1 98.06 140 THR B O 1
ATOM 3296 N N . THR B 1 141 ? -12.086 25.047 8.125 1 98.69 141 THR B N 1
ATOM 3297 C CA . THR B 1 141 ? -10.828 24.578 7.566 1 98.69 141 THR B CA 1
ATOM 3298 C C . THR B 1 141 ? -10.492 25.328 6.277 1 98.69 141 THR B C 1
ATOM 3300 O O . THR B 1 141 ? -11.336 25.438 5.383 1 98.69 141 THR B O 1
ATOM 3303 N N . THR B 1 142 ? -9.312 25.891 6.23 1 98.88 142 THR B N 1
ATOM 3304 C CA . THR B 1 142 ? -8.82 26.578 5.043 1 98.88 142 THR B CA 1
ATOM 3305 C C . THR B 1 142 ? -7.629 25.844 4.441 1 98.88 142 THR B C 1
ATOM 3307 O O . THR B 1 142 ? -6.602 25.672 5.102 1 98.88 142 THR B O 1
ATOM 3310 N N . PHE B 1 143 ? -7.82 25.422 3.205 1 98.81 143 PHE B N 1
ATOM 3311 C CA . PHE B 1 143 ? -6.723 24.812 2.469 1 98.81 143 PHE B CA 1
ATOM 3312 C C . PHE B 1 143 ? -5.902 25.875 1.743 1 98.81 143 PHE B C 1
ATOM 3314 O O . PHE B 1 143 ? -6.453 26.844 1.221 1 98.81 143 PHE B O 1
ATOM 3321 N N . PHE B 1 144 ? -4.586 25.672 1.682 1 98.5 144 PHE B N 1
ATOM 3322 C CA . PHE B 1 144 ? -3.742 26.656 1.013 1 98.5 144 PHE B CA 1
ATOM 3323 C C . PHE B 1 144 ? -2.625 25.969 0.234 1 98.5 144 PHE B C 1
ATOM 3325 O O . PHE B 1 144 ? -2.172 24.891 0.612 1 98.5 144 PHE B O 1
ATOM 3332 N N . ASP B 1 145 ? -2.232 26.562 -0.895 1 97.38 145 ASP B N 1
ATOM 3333 C CA . ASP B 1 145 ? -1.069 26.141 -1.671 1 97.38 145 ASP B CA 1
ATOM 3334 C C . ASP B 1 145 ? 0.228 26.438 -0.918 1 97.38 145 ASP B C 1
ATOM 3336 O O . ASP B 1 145 ? 0.481 27.578 -0.521 1 97.38 145 ASP B O 1
ATOM 3340 N N . ILE B 1 146 ? 1.031 25.422 -0.7 1 96.06 146 ILE B N 1
ATOM 3341 C CA . ILE B 1 146 ? 2.254 25.672 0.06 1 96.06 146 ILE B CA 1
ATOM 3342 C C . ILE B 1 146 ? 3.35 26.188 -0.872 1 96.06 146 ILE B C 1
ATOM 3344 O O . ILE B 1 146 ? 4.465 26.469 -0.431 1 96.06 146 ILE B O 1
ATOM 3348 N N . HIS B 1 147 ? 3.133 26.219 -2.207 1 93.69 147 HIS B N 1
ATOM 3349 C CA . HIS B 1 147 ? 3.992 26.781 -3.242 1 93.69 147 HIS B CA 1
ATOM 3350 C C . HIS B 1 147 ? 5.258 25.953 -3.422 1 93.69 147 HIS B C 1
ATOM 3352 O O . HIS B 1 147 ? 6.363 26.5 -3.438 1 93.69 147 HIS B O 1
ATOM 3358 N N . SER B 1 148 ? 4.969 24.641 -3.469 1 88.44 148 SER B N 1
ATOM 3359 C CA . SER B 1 148 ? 6.051 23.719 -3.807 1 88.44 148 SER B CA 1
ATOM 3360 C C . SER B 1 148 ? 6.539 23.953 -5.234 1 88.44 148 SER B C 1
ATOM 3362 O O . SER B 1 148 ? 5.746 24.266 -6.125 1 88.44 148 SER B O 1
ATOM 3364 N N . THR B 1 149 ? 7.875 23.828 -5.398 1 77.88 149 THR B N 1
ATOM 3365 C CA . THR B 1 149 ? 8.438 23.984 -6.734 1 77.88 149 THR B CA 1
ATOM 3366 C C . THR B 1 149 ? 8.461 22.656 -7.477 1 77.88 149 THR B C 1
ATOM 3368 O O . THR B 1 149 ? 8.766 22.609 -8.672 1 77.88 149 THR B O 1
ATOM 3371 N N . LYS B 1 150 ? 8.227 21.609 -6.926 1 77.25 150 LYS B N 1
ATOM 3372 C CA . LYS B 1 150 ? 8.312 20.266 -7.508 1 77.25 150 LYS B CA 1
ATOM 3373 C C . LYS B 1 150 ? 6.945 19.781 -7.965 1 77.25 150 LYS B C 1
ATOM 3375 O O . LYS B 1 150 ? 6.766 19.406 -9.125 1 77.25 150 LYS B O 1
ATOM 3380 N N . ASP B 1 151 ? 5.996 19.75 -7 1 86.19 151 ASP B N 1
ATOM 3381 C CA . ASP B 1 151 ? 4.633 19.281 -7.23 1 86.19 151 ASP B CA 1
ATOM 3382 C C . ASP B 1 151 ? 3.627 20.141 -6.457 1 86.19 151 ASP B C 1
ATOM 3384 O O . ASP B 1 151 ? 3.926 20.625 -5.363 1 86.19 151 ASP B O 1
ATOM 3388 N N . LEU B 1 152 ? 2.592 20.312 -7.113 1 91.62 152 LEU B N 1
ATOM 3389 C CA . LEU B 1 152 ? 1.542 21.047 -6.426 1 91.62 152 LEU B CA 1
ATOM 3390 C C . LEU B 1 152 ? 1.127 20.344 -5.141 1 91.62 152 LEU B C 1
ATOM 3392 O O . LEU B 1 152 ? 0.796 19.156 -5.164 1 91.62 152 LEU B O 1
ATOM 3396 N N . GLN B 1 153 ? 1.246 21 -4.027 1 95.62 153 GLN B N 1
ATOM 3397 C CA . GLN B 1 153 ? 0.933 20.5 -2.699 1 95.62 153 GLN B CA 1
ATOM 3398 C C . GLN B 1 153 ? 0.122 21.5 -1.896 1 95.62 153 GLN B C 1
ATOM 3400 O O . GLN B 1 153 ? 0.357 22.719 -1.992 1 95.62 153 GLN B O 1
ATOM 3405 N N . HIS B 1 154 ? -0.757 21.031 -1.147 1 98 154 HIS B N 1
ATOM 3406 C CA . HIS B 1 154 ? -1.562 21.891 -0.287 1 98 154 HIS B CA 1
ATOM 3407 C C . HIS B 1 154 ? -1.391 21.516 1.181 1 98 154 HIS B C 1
ATOM 3409 O O . HIS B 1 154 ? -1.162 20.344 1.506 1 98 154 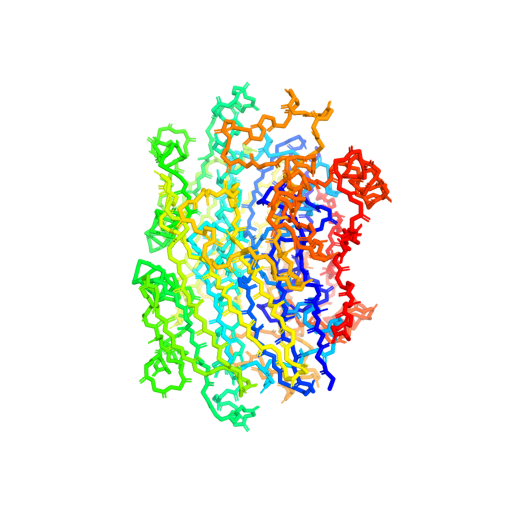HIS B O 1
ATOM 3415 N N . GLY B 1 155 ? -1.416 22.5 2.088 1 98.38 155 GLY B N 1
ATOM 3416 C CA . GLY B 1 155 ? -1.65 22.359 3.516 1 98.38 155 GLY B CA 1
ATOM 3417 C C . GLY B 1 155 ? -3.027 22.844 3.943 1 98.38 155 GLY B C 1
ATOM 3418 O O . GLY B 1 155 ? -3.898 23.078 3.104 1 98.38 155 GLY B O 1
ATOM 3419 N N . PHE B 1 156 ? -3.254 22.859 5.289 1 98.81 156 PHE B N 1
ATOM 3420 C CA . PHE B 1 156 ? -4.512 23.438 5.762 1 98.81 156 PHE B CA 1
ATOM 3421 C C . PHE B 1 156 ? -4.352 24.016 7.16 1 98.81 156 PHE B C 1
ATOM 3423 O O . PHE B 1 156 ? -3.41 23.672 7.879 1 98.81 156 PHE B O 1
ATOM 3430 N N . LYS B 1 157 ? -5.152 24.984 7.469 1 98.81 157 LYS B N 1
ATOM 3431 C CA . LYS B 1 157 ? -5.363 25.516 8.812 1 98.81 157 LYS B CA 1
ATOM 3432 C C . LYS B 1 157 ? -6.793 25.266 9.281 1 98.81 157 LYS B C 1
ATOM 3434 O O . LYS B 1 157 ? -7.742 25.422 8.508 1 98.81 157 LYS B O 1
ATOM 3439 N N . THR B 1 158 ? -6.926 24.828 10.516 1 98.69 158 THR B N 1
ATOM 3440 C CA . THR B 1 158 ? -8.266 24.609 11.062 1 98.69 158 THR B CA 1
ATOM 3441 C C . THR B 1 158 ? -8.352 25.156 12.484 1 98.69 158 THR B C 1
ATOM 3443 O O . THR B 1 158 ? -7.328 25.422 13.117 1 98.69 158 THR B O 1
ATOM 3446 N N . ILE B 1 159 ? -9.562 25.453 12.883 1 98.12 159 ILE B N 1
ATOM 3447 C CA . ILE B 1 159 ? -9.844 25.891 14.242 1 98.12 159 ILE B CA 1
ATOM 3448 C C . ILE B 1 159 ? -10.602 24.812 15 1 98.12 159 ILE B C 1
ATOM 3450 O O . ILE B 1 159 ? -11.719 24.453 14.625 1 98.12 159 ILE B O 1
ATOM 3454 N N . LEU B 1 160 ? -10.031 24.328 16.047 1 97.44 160 LEU B N 1
ATOM 3455 C CA . LEU B 1 160 ? -10.609 23.266 16.859 1 97.44 160 LEU B CA 1
ATOM 3456 C C . LEU B 1 160 ? -11.82 23.766 17.641 1 97.44 160 LEU B C 1
ATOM 3458 O O . LEU B 1 160 ? -12.062 24.969 17.703 1 97.44 160 LEU B O 1
ATOM 3462 N N . SER B 1 161 ? -12.57 22.812 18.203 1 94.88 161 SER B N 1
ATOM 3463 C CA . SER B 1 161 ? -13.789 23.156 18.938 1 94.88 161 SER B CA 1
ATOM 3464 C C . SER B 1 161 ? -13.477 23.984 20.172 1 94.88 161 SER B C 1
ATOM 3466 O O . SER B 1 161 ? -14.289 24.797 20.609 1 94.88 161 SER B O 1
ATOM 3468 N N . ASN B 1 162 ? -12.344 23.812 20.734 1 95.19 162 ASN B N 1
ATOM 3469 C CA . ASN B 1 162 ? -11.961 24.547 21.938 1 95.19 162 ASN B CA 1
ATOM 3470 C C . ASN B 1 162 ? -11.336 25.891 21.594 1 95.19 162 ASN B C 1
ATOM 3472 O O . ASN B 1 162 ? -10.812 26.578 22.469 1 95.19 162 ASN B O 1
ATOM 3476 N N . GLY B 1 163 ? -11.25 26.219 20.328 1 96.19 163 GLY B N 1
ATOM 3477 C CA . GLY B 1 163 ? -10.781 27.516 19.891 1 96.19 163 GLY B CA 1
ATOM 3478 C C . GLY B 1 163 ? -9.32 27.516 19.484 1 96.19 163 GLY B C 1
ATOM 3479 O O . GLY B 1 163 ? -8.844 28.484 18.891 1 96.19 163 GLY B O 1
ATOM 3480 N N . LYS B 1 164 ? -8.609 26.453 19.734 1 97.44 164 LYS B N 1
ATOM 3481 C CA . LYS B 1 164 ? -7.199 26.375 19.375 1 97.44 164 LYS B CA 1
ATOM 3482 C C . LYS B 1 164 ? -7.027 26.156 17.875 1 97.44 164 LYS B C 1
ATOM 3484 O O . LYS B 1 164 ? -7.852 25.5 17.234 1 97.44 164 LYS B O 1
ATOM 3489 N N . SER B 1 165 ? -5.953 26.656 17.359 1 98.12 165 SER B N 1
ATOM 3490 C CA . SER B 1 165 ? -5.672 26.562 15.93 1 98.12 165 SER B CA 1
ATOM 3491 C C . SER B 1 165 ? -4.629 25.484 15.641 1 98.12 165 SER B C 1
ATOM 3493 O O . SER B 1 165 ? -3.75 25.234 16.469 1 98.12 165 SER B O 1
ATOM 3495 N N . LEU B 1 166 ? -4.785 24.828 14.5 1 98.69 166 LEU B N 1
ATOM 3496 C CA . LEU B 1 166 ? -3.865 23.797 14.031 1 98.69 166 LEU B CA 1
ATOM 3497 C C . LEU B 1 166 ? -3.549 23.969 12.547 1 98.69 166 LEU B C 1
ATOM 3499 O O . LEU B 1 166 ? -4.453 24.188 11.742 1 98.69 166 LEU B O 1
ATOM 3503 N N . THR B 1 167 ? -2.262 23.969 12.148 1 98.81 167 THR B N 1
ATOM 3504 C CA . THR B 1 167 ? -1.842 24.078 10.758 1 98.81 167 THR B CA 1
ATOM 3505 C C . THR B 1 167 ? -1.024 22.859 10.352 1 98.81 167 THR B C 1
ATOM 3507 O O . THR B 1 167 ? -0.157 22.406 11.102 1 98.81 167 THR B O 1
ATOM 3510 N N . PHE B 1 168 ? -1.357 22.312 9.25 1 98.81 168 PHE B N 1
ATOM 3511 C CA . PHE B 1 168 ? -0.62 21.25 8.578 1 98.81 168 PHE B CA 1
ATOM 3512 C C . PHE B 1 168 ? 0.111 21.797 7.355 1 98.81 168 PHE B C 1
ATOM 3514 O O . PHE B 1 168 ? -0.518 22.281 6.414 1 98.81 168 PHE B O 1
ATOM 3521 N N . LEU B 1 169 ? 1.442 21.625 7.25 1 97.69 169 LEU B N 1
ATOM 3522 C CA . LEU B 1 169 ? 2.252 22.328 6.254 1 97.69 169 LEU B CA 1
ATOM 3523 C C . LEU B 1 169 ? 2.561 21.406 5.07 1 97.69 169 LEU B C 1
ATOM 3525 O O . LEU B 1 169 ? 3.287 21.797 4.152 1 97.69 169 LEU B O 1
ATOM 3529 N N . GLY B 1 170 ? 2.051 20.188 5.082 1 94.94 170 GLY B N 1
ATOM 3530 C CA . GLY B 1 170 ? 2.422 19.266 4.012 1 94.94 170 GLY B CA 1
ATOM 3531 C C . GLY B 1 170 ? 3.791 18.656 4.211 1 94.94 170 GLY B C 1
ATOM 3532 O O . GLY B 1 170 ? 4.242 18.469 5.344 1 94.94 170 GLY B O 1
ATOM 3533 N N . ASP B 1 171 ? 4.426 18.203 3.189 1 93.19 171 ASP B N 1
ATOM 3534 C CA . ASP B 1 171 ? 5.637 17.406 3.344 1 93.19 171 ASP B CA 1
ATOM 3535 C C . ASP B 1 171 ? 6.855 18.141 2.801 1 93.19 171 ASP B C 1
ATOM 3537 O O . ASP B 1 171 ? 7.723 17.547 2.16 1 93.19 171 ASP B O 1
ATOM 3541 N N . GLU B 1 172 ? 6.859 19.484 2.867 1 94.69 172 GLU B N 1
ATOM 3542 C CA . GLU B 1 172 ? 7.996 20.312 2.479 1 94.69 172 GLU B CA 1
ATOM 3543 C C . GLU B 1 172 ? 8.344 21.312 3.576 1 94.69 172 GLU B C 1
ATOM 3545 O O . GLU B 1 172 ? 7.566 21.531 4.504 1 94.69 172 GLU B O 1
ATOM 3550 N N . PRO B 1 173 ? 9.523 21.906 3.451 1 93.56 173 PRO B N 1
ATOM 3551 C CA . PRO B 1 173 ? 9.891 22.922 4.438 1 93.56 173 PRO B CA 1
ATOM 3552 C C . PRO B 1 173 ? 8.953 24.125 4.418 1 93.56 173 PRO B C 1
ATOM 3554 O O . PRO B 1 173 ? 8.367 24.438 3.377 1 93.56 173 PRO B O 1
ATOM 3557 N N . TYR B 1 174 ? 8.883 24.75 5.523 1 96.19 174 TYR B N 1
ATOM 3558 C CA . TYR B 1 174 ? 8.125 25.984 5.66 1 96.19 174 TYR B CA 1
ATOM 3559 C C . TYR B 1 174 ? 8.672 27.062 4.738 1 96.19 174 TYR B C 1
ATOM 3561 O O . TYR B 1 174 ? 9.883 27.188 4.559 1 96.19 174 TYR B O 1
ATOM 3569 N N . ARG B 1 175 ? 7.734 27.828 4.137 1 94.88 175 ARG B N 1
ATOM 3570 C CA . ARG B 1 175 ? 8.047 29 3.334 1 94.88 175 ARG B CA 1
ATOM 3571 C C . ARG B 1 175 ? 7.367 30.25 3.895 1 94.88 175 ARG B C 1
ATOM 3573 O O . ARG B 1 175 ? 6.219 30.188 4.332 1 94.88 175 ARG B O 1
ATOM 3580 N N . GLU B 1 176 ? 7.992 31.328 3.734 1 95 176 GLU B N 1
ATOM 3581 C CA . GLU B 1 176 ? 7.527 32.594 4.336 1 95 176 GLU B CA 1
ATOM 3582 C C . GLU B 1 176 ? 6.188 33 3.75 1 95 176 GLU B C 1
ATOM 3584 O O . GLU B 1 176 ? 5.371 33.625 4.438 1 95 176 GLU B O 1
ATOM 3589 N N . ASN B 1 177 ? 5.906 32.688 2.596 1 93.75 177 ASN B N 1
ATOM 3590 C CA . ASN B 1 177 ? 4.707 33.156 1.91 1 93.75 177 ASN B CA 1
ATOM 3591 C C . ASN B 1 177 ? 3.447 32.5 2.5 1 93.75 177 ASN B C 1
ATOM 3593 O O . ASN B 1 177 ? 2.334 32.938 2.207 1 93.75 177 ASN B O 1
ATOM 3597 N N . ILE B 1 178 ? 3.617 31.516 3.355 1 96.06 178 ILE B N 1
ATOM 3598 C CA . ILE B 1 178 ? 2.426 30.906 3.941 1 96.06 178 ILE B CA 1
ATOM 3599 C C . ILE B 1 178 ? 2.381 31.203 5.438 1 96.06 178 ILE B C 1
ATOM 3601 O O . ILE B 1 178 ? 1.706 30.5 6.199 1 96.06 178 ILE B O 1
ATOM 3605 N N . LYS B 1 179 ? 3.152 32.219 5.863 1 97.81 179 LYS B N 1
ATOM 3606 C CA . LYS B 1 179 ? 3.234 32.625 7.262 1 97.81 179 LYS B CA 1
ATOM 3607 C C . LYS B 1 179 ? 1.852 32.938 7.828 1 97.81 179 LYS B C 1
ATOM 3609 O O . LYS B 1 179 ? 1.573 32.656 8.992 1 97.81 179 LYS B O 1
ATOM 3614 N N . ILE B 1 180 ? 0.999 33.469 7.059 1 97.19 180 ILE B N 1
ATOM 3615 C CA . ILE B 1 180 ? -0.321 33.938 7.484 1 97.19 180 ILE B CA 1
ATOM 3616 C C . ILE B 1 180 ? -1.131 32.75 8.008 1 97.19 180 ILE B C 1
ATOM 3618 O O . ILE B 1 180 ? -2.02 32.938 8.852 1 97.19 180 ILE B O 1
ATOM 3622 N N . TYR B 1 181 ? -0.795 31.531 7.578 1 97.75 181 TYR B N 1
ATOM 3623 C CA . TYR B 1 181 ? -1.552 30.359 7.98 1 97.75 181 TYR B CA 1
ATOM 3624 C C . TYR B 1 181 ? -0.896 29.672 9.172 1 97.75 181 TYR B C 1
ATOM 3626 O O . TYR B 1 181 ? -1.485 28.781 9.781 1 97.75 181 TYR B O 1
ATOM 3634 N N . SER B 1 182 ? 0.334 30.031 9.5 1 97.62 182 SER B N 1
ATOM 3635 C CA . SER B 1 182 ? 1.11 29.172 10.391 1 97.62 182 SER B CA 1
ATOM 3636 C C . SER B 1 182 ? 1.625 29.938 11.602 1 97.62 182 SER B C 1
ATOM 3638 O O . SER B 1 182 ? 2.068 29.344 12.578 1 97.62 182 SER B O 1
ATOM 3640 N N . GLU B 1 183 ? 1.561 31.25 11.594 1 98.44 183 GLU B N 1
ATOM 3641 C CA . GLU B 1 183 ? 2.082 32.062 12.703 1 98.44 183 GLU B CA 1
ATOM 3642 C C . GLU B 1 183 ? 1.139 32.031 13.898 1 98.44 183 GLU B C 1
ATOM 3644 O O . GLU B 1 183 ? -0.08 32.125 13.742 1 98.44 183 GLU B O 1
ATOM 3649 N N . ASN B 1 184 ? 1.717 31.859 15.102 1 98.38 184 ASN B N 1
ATOM 3650 C CA . ASN B 1 184 ? 1.028 31.922 16.375 1 98.38 184 ASN B CA 1
ATOM 3651 C C . ASN B 1 184 ? -0.038 30.844 16.516 1 98.38 184 ASN B C 1
ATOM 3653 O O . ASN B 1 184 ? -1.048 31.031 17.188 1 98.38 184 ASN B O 1
ATOM 3657 N N . VAL B 1 185 ? 0.099 29.781 15.773 1 98.44 185 VAL B N 1
ATOM 3658 C CA . VAL B 1 185 ? -0.878 28.703 15.898 1 98.44 185 VAL B CA 1
ATOM 3659 C C . VAL B 1 185 ? -0.569 27.875 17.141 1 98.44 185 VAL B C 1
ATOM 3661 O O . VAL B 1 185 ? 0.564 27.859 17.625 1 98.44 185 VAL B O 1
ATOM 3664 N N . ASP B 1 186 ? -1.602 27.188 17.656 1 98.5 186 ASP B N 1
ATOM 3665 C CA . ASP B 1 186 ? -1.446 26.359 18.844 1 98.5 186 ASP B CA 1
ATOM 3666 C C . ASP B 1 186 ? -0.722 25.047 18.531 1 98.5 186 ASP B C 1
ATOM 3668 O O . ASP B 1 186 ? 0.085 24.562 19.328 1 98.5 186 ASP B O 1
ATOM 3672 N N . TYR B 1 187 ? -1.031 24.406 17.375 1 98.75 187 TYR B N 1
ATOM 3673 C CA . TYR B 1 187 ? -0.391 23.188 16.906 1 98.75 187 TYR B CA 1
ATOM 3674 C C . TYR B 1 187 ? 0.104 23.344 15.477 1 98.75 187 TYR B C 1
ATOM 3676 O O . TYR B 1 187 ? -0.636 23.812 14.602 1 98.75 187 TYR B O 1
ATOM 3684 N N . LEU B 1 188 ? 1.333 22.984 15.25 1 98.75 188 LEU B N 1
ATOM 3685 C CA . LEU B 1 188 ? 1.924 23.031 13.914 1 98.75 188 LEU B CA 1
ATOM 3686 C C . LEU B 1 188 ? 2.475 21.656 13.523 1 98.75 188 LEU B C 1
ATOM 3688 O O . LEU B 1 188 ? 3.389 21.141 14.172 1 98.75 188 LEU B O 1
ATOM 3692 N N . PHE B 1 189 ? 1.871 21.062 12.484 1 98.81 189 PHE B N 1
ATOM 3693 C CA . PHE B 1 189 ? 2.531 19.938 11.844 1 98.81 189 PHE B CA 1
ATOM 3694 C C . PHE B 1 189 ? 3.666 20.406 10.945 1 98.81 189 PHE B C 1
ATOM 3696 O O . PHE B 1 189 ? 3.447 21.203 10.031 1 98.81 189 PHE B O 1
ATOM 3703 N N . HIS B 1 190 ? 4.828 19.953 11.188 1 98.75 190 HIS B N 1
ATOM 3704 C CA . HIS B 1 190 ? 5.996 20.266 10.375 1 98.75 190 HIS B CA 1
ATOM 3705 C C . HIS B 1 190 ? 6.812 19 10.078 1 98.75 190 HIS B C 1
ATOM 3707 O O . HIS B 1 190 ? 7.297 18.344 10.992 1 98.75 190 HIS B O 1
ATOM 3713 N N . GLU B 1 191 ? 6.965 18.688 8.75 1 98.31 191 GLU B N 1
ATOM 3714 C CA . GLU B 1 191 ? 7.762 17.516 8.414 1 98.31 191 GLU B CA 1
ATOM 3715 C C . GLU B 1 191 ? 9.211 17.672 8.867 1 98.31 191 GLU B C 1
ATOM 3717 O O . GLU B 1 191 ? 9.75 18.781 8.844 1 98.31 191 GLU B O 1
ATOM 3722 N N . ALA B 1 192 ? 9.773 16.625 9.359 1 98.62 192 ALA B N 1
ATOM 3723 C CA . ALA B 1 192 ? 11.172 16.531 9.773 1 98.62 192 ALA B CA 1
ATOM 3724 C C . ALA B 1 192 ? 11.805 15.242 9.25 1 98.62 192 ALA B C 1
ATOM 3726 O O . ALA B 1 192 ? 11.898 14.25 9.977 1 98.62 192 ALA B O 1
ATOM 3727 N N . PHE B 1 193 ? 12.344 15.336 8.133 1 98.56 193 PHE B N 1
ATOM 3728 C CA . PHE B 1 193 ? 12.781 14.188 7.336 1 98.56 193 PHE B CA 1
ATOM 3729 C C . PHE B 1 193 ? 13.875 13.414 8.055 1 98.56 193 PHE B C 1
ATOM 3731 O O . PHE B 1 193 ? 13.883 12.18 8.039 1 98.56 193 PHE B O 1
ATOM 3738 N N . CYS B 1 194 ? 14.805 14.102 8.617 1 98.69 194 CYS B N 1
ATOM 3739 C CA . CYS B 1 194 ? 15.922 13.508 9.352 1 98.69 194 CYS B CA 1
ATOM 3740 C C . CYS B 1 194 ? 16.5 14.484 10.367 1 98.69 194 CYS B C 1
ATOM 3742 O O . CYS B 1 194 ? 15.984 15.602 10.516 1 98.69 194 CYS B O 1
ATOM 3744 N N . LEU B 1 195 ? 17.469 14.016 11.125 1 98.75 195 LEU B N 1
ATOM 3745 C CA . LEU B 1 195 ? 18.219 14.883 12.016 1 98.75 195 LEU B CA 1
ATOM 3746 C C . LEU B 1 195 ? 19.172 15.781 11.227 1 98.75 195 LEU B C 1
ATOM 3748 O O . LEU B 1 195 ? 19.734 15.359 10.211 1 98.75 195 LEU B O 1
ATOM 3752 N N . TYR B 1 196 ? 19.344 16.984 11.734 1 98.75 196 TYR B N 1
ATOM 3753 C CA . TYR B 1 196 ? 20.344 17.844 11.141 1 98.75 196 TYR B CA 1
ATOM 3754 C C . TYR B 1 196 ? 21.719 17.188 11.148 1 98.75 196 TYR B C 1
ATOM 3756 O O . TYR B 1 196 ? 22.484 17.297 10.18 1 98.75 196 TYR B O 1
ATOM 3764 N N . SER B 1 197 ? 22.031 16.516 12.195 1 98.31 197 SER B N 1
ATOM 3765 C CA . SER B 1 197 ? 23.312 15.859 12.344 1 98.31 197 SER B CA 1
ATOM 3766 C C . SER B 1 197 ? 23.5 14.758 11.297 1 98.31 197 SER B C 1
ATOM 3768 O O . SER B 1 197 ? 24.609 14.273 11.094 1 98.31 197 SER B O 1
ATOM 3770 N N . GLN B 1 198 ? 22.438 14.344 10.641 1 98.38 198 GLN B N 1
ATOM 3771 C CA . GLN B 1 198 ? 22.5 13.266 9.664 1 98.38 198 GLN B CA 1
ATOM 3772 C C . GLN B 1 198 ? 22.219 13.781 8.258 1 98.38 198 GLN B C 1
ATOM 3774 O O . GLN B 1 198 ? 21.953 12.992 7.344 1 98.38 198 GLN B O 1
ATOM 3779 N N . ARG B 1 199 ? 22.25 15.055 8.055 1 98.38 199 ARG B N 1
ATOM 3780 C CA . ARG B 1 199 ? 21.828 15.68 6.805 1 98.38 199 ARG B CA 1
ATOM 3781 C C . ARG B 1 199 ? 22.734 15.25 5.652 1 98.38 199 ARG B C 1
ATOM 3783 O O . ARG B 1 199 ? 22.297 15.195 4.5 1 98.38 199 ARG B O 1
ATOM 3790 N N . GLU B 1 200 ? 24 14.891 5.926 1 98.12 200 GLU B N 1
ATOM 3791 C CA . GLU B 1 200 ? 24.906 14.461 4.871 1 98.12 200 GLU B CA 1
ATOM 3792 C C . GLU B 1 200 ? 24.594 13.031 4.418 1 98.12 200 GLU B C 1
ATOM 3794 O O . GLU B 1 200 ? 24.984 12.625 3.322 1 98.12 200 GLU B O 1
ATOM 3799 N N . ILE B 1 201 ? 23.938 12.336 5.266 1 97.12 201 ILE B N 1
ATOM 3800 C CA . ILE B 1 201 ? 23.562 10.961 4.961 1 97.12 201 ILE B CA 1
ATOM 3801 C C . ILE B 1 201 ? 22.266 10.938 4.164 1 97.12 201 ILE B C 1
ATOM 3803 O O . ILE B 1 201 ? 22.188 10.312 3.105 1 97.12 201 ILE B O 1
ATOM 3807 N N . PHE B 1 202 ? 21.281 11.719 4.613 1 97.5 202 PHE B N 1
ATOM 3808 C CA . PHE B 1 202 ? 19.938 11.602 4.062 1 97.5 202 PHE B CA 1
ATOM 3809 C C . PHE B 1 202 ? 19.688 12.656 2.994 1 97.5 202 PHE B C 1
ATOM 3811 O O . PHE B 1 202 ? 18.734 12.562 2.227 1 97.5 202 PHE B O 1
ATOM 3818 N N . LYS B 1 203 ? 20.5 13.727 2.99 1 97.12 203 LYS B N 1
ATOM 3819 C CA . LYS B 1 203 ? 20.453 14.797 2 1 97.12 203 LYS B CA 1
ATOM 3820 C C . LYS B 1 203 ? 19.047 15.391 1.9 1 97.12 203 LYS B C 1
ATOM 3822 O O . LYS B 1 203 ? 18.484 15.5 0.807 1 97.12 203 LYS B O 1
ATOM 3827 N N . PRO B 1 204 ? 18.469 15.797 3.061 1 97.75 204 PRO B N 1
ATOM 3828 C CA . PRO B 1 204 ? 17.078 16.281 3.076 1 97.75 204 PRO B CA 1
ATOM 3829 C C . PRO B 1 204 ? 16.875 17.484 2.146 1 97.75 204 PRO B C 1
ATOM 3831 O O . PRO B 1 204 ? 15.828 17.578 1.494 1 97.75 204 PRO B O 1
ATOM 3834 N N . TYR B 1 205 ? 17.828 18.297 2.023 1 96.69 205 TYR B N 1
ATOM 3835 C CA . TYR B 1 205 ? 17.672 19.547 1.277 1 96.69 205 TYR B CA 1
ATOM 3836 C C . TYR B 1 205 ? 17.609 19.281 -0.222 1 96.69 205 TYR B C 1
ATOM 3838 O O . TYR B 1 205 ? 16.859 19.922 -0.944 1 96.69 205 TYR B O 1
ATOM 3846 N N . GLU B 1 206 ? 18.375 18.328 -0.715 1 94.5 206 GLU B N 1
ATOM 3847 C CA . GLU B 1 206 ? 18.328 17.922 -2.117 1 94.5 206 GLU B CA 1
ATOM 3848 C C . GLU B 1 206 ? 16.953 17.375 -2.475 1 94.5 206 GLU B C 1
ATOM 3850 O O . GLU B 1 206 ? 16.5 17.484 -3.621 1 94.5 206 GLU B O 1
ATOM 3855 N N . LYS B 1 207 ? 16.344 16.891 -1.464 1 93.38 207 LYS B N 1
ATOM 3856 C CA . LYS B 1 207 ? 15.039 16.266 -1.654 1 93.38 207 LYS B CA 1
ATOM 3857 C C . LYS B 1 207 ? 13.914 17.234 -1.27 1 93.38 207 LYS B C 1
ATOM 3859 O O . LYS B 1 207 ? 12.742 16.844 -1.224 1 93.38 207 LYS B O 1
ATOM 3864 N N . HIS B 1 208 ? 14.227 18.422 -0.89 1 94.81 208 HIS B N 1
ATOM 3865 C CA . HIS B 1 208 ? 13.266 19.469 -0.532 1 94.81 208 HIS B CA 1
ATOM 3866 C C . HIS B 1 208 ? 12.516 19.109 0.744 1 94.81 208 HIS B C 1
ATOM 3868 O O . HIS B 1 208 ? 11.289 19.219 0.8 1 94.81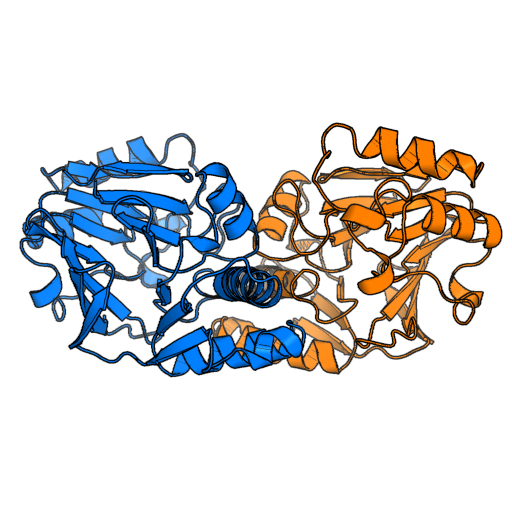 208 HIS B O 1
ATOM 3874 N N . HIS B 1 209 ? 13.305 18.641 1.711 1 97.19 209 HIS B N 1
ATOM 3875 C CA . HIS B 1 209 ? 12.766 18.359 3.039 1 97.19 209 HIS B CA 1
ATOM 3876 C C . HIS B 1 209 ? 13.547 19.109 4.113 1 97.19 209 HIS B C 1
ATOM 3878 O O . HIS B 1 209 ? 14.57 19.734 3.828 1 97.19 209 HIS B O 1
ATOM 3884 N N . ALA B 1 210 ? 13.047 19.156 5.305 1 97.88 210 ALA B N 1
ATOM 3885 C CA . ALA B 1 210 ? 13.656 19.812 6.449 1 97.88 210 ALA B CA 1
ATOM 3886 C C . ALA B 1 210 ? 14.164 18.797 7.469 1 97.88 210 ALA B C 1
ATOM 3888 O O . ALA B 1 210 ? 13.797 17.625 7.422 1 97.88 210 ALA B O 1
ATOM 3889 N N . THR B 1 211 ? 15.07 19.266 8.312 1 98.69 211 THR B N 1
ATOM 3890 C CA . THR B 1 211 ? 15.516 18.484 9.461 1 98.69 211 THR B CA 1
ATOM 3891 C C . THR B 1 211 ? 14.68 18.828 10.695 1 98.69 211 THR B C 1
ATOM 3893 O O . THR B 1 211 ? 13.906 19.781 10.688 1 98.69 211 THR B O 1
ATOM 3896 N N . ALA B 1 212 ? 14.867 17.984 11.742 1 98.81 212 ALA B N 1
ATOM 3897 C CA . ALA B 1 212 ? 14.211 18.297 13.008 1 98.81 212 ALA B CA 1
ATOM 3898 C C . ALA B 1 212 ? 14.609 19.688 13.508 1 98.81 212 ALA B C 1
ATOM 3900 O O . ALA B 1 212 ? 13.766 20.438 13.984 1 98.81 212 ALA B O 1
ATOM 3901 N N . LYS B 1 213 ? 15.812 20.031 13.391 1 98.75 213 LYS B N 1
ATOM 3902 C CA . LYS B 1 213 ? 16.312 21.328 13.789 1 98.75 213 LYS B CA 1
ATOM 3903 C C . LYS B 1 213 ? 15.641 22.453 13 1 98.75 213 LYS B C 1
ATOM 3905 O O . LYS B 1 213 ? 15.211 23.453 13.578 1 98.75 213 LYS B O 1
ATOM 3910 N N . ASP B 1 214 ? 15.578 22.25 11.703 1 98.69 214 ASP B N 1
ATOM 3911 C CA . ASP B 1 214 ? 14.93 23.234 10.844 1 98.69 214 ASP B CA 1
ATOM 3912 C C . ASP B 1 214 ? 13.477 23.453 11.25 1 98.69 214 ASP B C 1
ATOM 3914 O O . ASP B 1 214 ? 13.023 24.594 11.375 1 98.69 214 ASP B O 1
ATOM 3918 N N . ALA B 1 215 ? 12.766 22.359 11.406 1 98.75 215 ALA B N 1
ATOM 3919 C CA . ALA B 1 215 ? 11.344 22.406 11.75 1 98.75 215 ALA B CA 1
ATOM 3920 C C . ALA B 1 215 ? 11.125 23.172 13.055 1 98.75 215 ALA B C 1
ATOM 3922 O O . ALA B 1 215 ? 10.211 23.984 13.156 1 98.75 215 ALA B O 1
ATOM 3923 N N . CYS B 1 216 ? 11.953 22.922 13.992 1 98.81 216 CYS B N 1
ATOM 3924 C CA . CYS B 1 216 ? 11.797 23.531 15.305 1 98.81 216 CYS B CA 1
ATOM 3925 C C . CYS B 1 216 ? 12.242 25 15.273 1 98.81 216 CYS B C 1
ATOM 3927 O O . CYS B 1 216 ? 11.68 25.828 15.984 1 98.81 216 CYS B O 1
ATOM 3929 N N . ARG B 1 217 ? 13.258 25.266 14.5 1 98.75 217 ARG B N 1
ATOM 3930 C CA . ARG B 1 217 ? 13.625 26.672 14.289 1 98.75 217 ARG B CA 1
ATOM 3931 C C . ARG B 1 217 ? 12.461 27.453 13.688 1 98.75 217 ARG B C 1
ATOM 3933 O O . ARG B 1 217 ? 12.172 28.562 14.125 1 98.75 217 ARG B O 1
ATOM 3940 N N . ASN B 1 218 ? 11.859 26.875 12.688 1 98.62 218 ASN B N 1
ATOM 3941 C CA . ASN B 1 218 ? 10.688 27.484 12.078 1 98.62 218 ASN B CA 1
ATOM 3942 C C . ASN B 1 218 ? 9.562 27.656 13.102 1 98.62 218 ASN B C 1
ATOM 3944 O O . ASN B 1 218 ? 8.891 28.688 13.117 1 98.62 218 ASN B O 1
ATOM 3948 N N . ALA B 1 219 ? 9.352 26.625 13.906 1 98.69 219 ALA B N 1
ATOM 3949 C CA . ALA B 1 219 ? 8.328 26.688 14.945 1 98.69 219 ALA B CA 1
ATOM 3950 C C . ALA B 1 219 ? 8.57 27.875 15.875 1 98.69 219 ALA B C 1
ATOM 3952 O O . ALA B 1 219 ? 7.637 28.594 16.234 1 98.69 219 ALA B O 1
ATOM 3953 N N . LYS B 1 220 ? 9.82 28.062 16.281 1 98.56 220 LYS B N 1
ATOM 3954 C CA . LYS B 1 220 ? 10.195 29.188 17.109 1 98.56 220 LYS B CA 1
ATOM 3955 C C . LYS B 1 220 ? 9.883 30.516 16.422 1 98.56 220 LYS B C 1
ATOM 3957 O O . LYS B 1 220 ? 9.258 31.391 17.016 1 98.56 220 LYS B O 1
ATOM 3962 N N . GLU B 1 221 ? 10.289 30.609 15.195 1 98.19 221 GLU B N 1
ATOM 3963 C CA . GLU B 1 221 ? 10.086 31.828 14.422 1 98.19 221 GLU B CA 1
ATOM 3964 C C . GLU B 1 221 ? 8.594 32.125 14.258 1 98.19 221 GLU B C 1
ATOM 3966 O O . GLU B 1 221 ? 8.195 33.312 14.273 1 98.19 221 GLU B O 1
ATOM 3971 N N . LEU B 1 222 ? 7.82 31.125 14.141 1 98.56 222 LEU B N 1
ATOM 3972 C CA . LEU B 1 222 ? 6.383 31.25 13.914 1 98.56 222 LEU B CA 1
ATOM 3973 C C . LEU B 1 222 ? 5.641 31.438 15.234 1 98.56 222 LEU B C 1
ATOM 3975 O O . LEU B 1 222 ? 4.426 31.656 15.242 1 98.56 222 LEU B O 1
ATOM 3979 N N . LYS B 1 223 ? 6.336 31.359 16.328 1 98.25 223 LYS B N 1
ATOM 3980 C CA . LYS B 1 223 ? 5.789 31.562 17.672 1 98.25 223 LYS B CA 1
ATOM 3981 C C . LYS B 1 223 ? 4.672 30.562 17.969 1 98.25 223 LYS B C 1
ATOM 3983 O O . LYS B 1 223 ? 3.604 30.938 18.453 1 98.25 223 LYS B O 1
ATOM 3988 N N . VAL B 1 224 ? 4.93 29.297 17.531 1 97.62 224 VAL B N 1
ATOM 3989 C CA . VAL B 1 224 ? 3.92 28.281 17.812 1 97.62 224 VAL B CA 1
ATOM 3990 C C . VAL B 1 224 ? 4.133 27.719 19.219 1 97.62 224 VAL B C 1
ATOM 3992 O O . VAL B 1 224 ? 5.191 27.906 19.812 1 97.62 224 VAL B O 1
ATOM 3995 N N . LYS B 1 225 ? 3.121 27.031 19.766 1 97.19 225 LYS B N 1
ATOM 3996 C CA . LYS B 1 225 ? 3.203 26.469 21.109 1 97.19 225 LYS B CA 1
ATOM 3997 C C . LYS B 1 225 ? 3.637 25.016 21.062 1 97.19 225 LYS B C 1
ATOM 3999 O O . LYS B 1 225 ? 4.445 24.578 21.891 1 97.19 225 LYS B O 1
ATOM 4004 N N . ASN B 1 226 ? 3.023 24.266 20.156 1 98.56 226 ASN B N 1
ATOM 4005 C CA . ASN B 1 226 ? 3.291 22.844 19.969 1 98.56 226 ASN B CA 1
ATOM 4006 C C . ASN B 1 226 ? 3.686 22.531 18.531 1 98.56 226 ASN B C 1
ATOM 4008 O O . ASN B 1 226 ? 2.975 22.891 17.594 1 98.56 226 ASN B O 1
ATOM 4012 N N . VAL B 1 227 ? 4.809 21.875 18.359 1 98.81 227 VAL B N 1
ATOM 4013 C CA . VAL B 1 227 ? 5.16 21.406 17.031 1 98.81 227 VAL B CA 1
ATOM 4014 C C . VAL B 1 227 ? 5.094 19.875 17 1 98.81 227 VAL B C 1
ATOM 4016 O O . VAL B 1 227 ? 5.543 19.203 17.938 1 98.81 227 VAL B O 1
ATOM 4019 N N . ILE B 1 228 ? 4.418 19.328 16 1 98.88 228 ILE B N 1
ATOM 4020 C CA . ILE B 1 228 ? 4.293 17.891 15.789 1 98.88 228 ILE B CA 1
ATOM 4021 C C . ILE B 1 228 ? 5.129 17.484 14.578 1 98.88 228 ILE B C 1
ATOM 4023 O O . ILE B 1 228 ? 4.809 17.844 13.438 1 98.88 228 ILE B O 1
ATOM 4027 N N . LEU B 1 229 ? 6.18 16.719 14.859 1 98.88 229 LEU B N 1
ATOM 4028 C CA . LEU B 1 229 ? 7.082 16.266 13.805 1 98.88 229 LEU B CA 1
ATOM 4029 C C . LEU B 1 229 ? 6.609 14.938 13.219 1 98.88 229 LEU B C 1
ATOM 4031 O O . LEU B 1 229 ? 6.098 14.086 13.945 1 98.88 229 LEU B O 1
ATOM 4035 N N . TYR B 1 230 ? 6.738 14.797 11.883 1 98.5 230 TYR B N 1
ATOM 4036 C CA . TYR B 1 230 ? 6.355 13.586 11.164 1 98.5 230 TYR B CA 1
ATOM 4037 C C . TYR B 1 230 ? 7.148 13.445 9.867 1 98.5 230 TYR B C 1
ATOM 4039 O O . TYR B 1 230 ? 8.062 14.234 9.602 1 98.5 230 TYR B O 1
ATOM 4047 N N . HIS B 1 231 ? 6.844 12.367 9.016 1 98.62 231 HIS B N 1
ATOM 4048 C CA . HIS B 1 231 ? 7.426 12.141 7.699 1 98.62 231 HIS B CA 1
ATOM 4049 C C . HIS B 1 231 ? 8.93 11.914 7.793 1 98.62 231 HIS B C 1
ATOM 4051 O O . HIS B 1 231 ? 9.711 12.594 7.129 1 98.62 231 HIS B O 1
ATOM 4057 N N . THR B 1 232 ? 9.336 11.039 8.617 1 98.56 232 THR B N 1
ATOM 4058 C CA . THR B 1 232 ? 10.734 10.867 8.992 1 98.56 232 THR B CA 1
ATOM 4059 C C . THR B 1 232 ? 11.336 9.641 8.297 1 98.56 232 THR B C 1
ATOM 4061 O O . THR B 1 232 ? 10.602 8.82 7.738 1 98.56 232 THR B O 1
ATOM 4064 N N . GLU B 1 233 ? 12.664 9.562 8.328 1 98.12 233 GLU B N 1
ATOM 4065 C CA . GLU B 1 233 ? 13.367 8.305 8.086 1 98.12 233 GLU B CA 1
ATOM 4066 C C . GLU B 1 233 ? 13.148 7.32 9.227 1 98.12 233 GLU B C 1
ATOM 4068 O O . GLU B 1 233 ? 12.531 7.66 10.234 1 98.12 233 GLU B O 1
ATOM 4073 N N . ASP B 1 234 ? 13.523 6.09 9 1 98.31 234 ASP B N 1
ATOM 4074 C CA . ASP B 1 234 ? 13.195 5.086 10.016 1 98.31 234 ASP B CA 1
ATOM 4075 C C . ASP B 1 234 ? 14.43 4.289 10.422 1 98.31 234 ASP B C 1
ATOM 4077 O O . ASP B 1 234 ? 14.312 3.168 10.922 1 98.31 234 ASP B O 1
ATOM 4081 N N . LYS B 1 235 ? 15.648 4.797 10.18 1 96.5 235 LYS B N 1
ATOM 4082 C CA . LYS B 1 235 ? 16.875 4.055 10.453 1 96.5 235 LYS B CA 1
ATOM 4083 C C . LYS B 1 235 ? 17.047 3.789 11.945 1 96.5 235 LYS B C 1
ATOM 4085 O O . LYS B 1 235 ? 17.531 2.729 12.344 1 96.5 235 LYS B O 1
ATOM 4090 N N . ASN B 1 236 ? 16.688 4.793 12.797 1 94.69 236 ASN B N 1
ATOM 4091 C CA . ASN B 1 236 ? 16.766 4.629 14.242 1 94.69 236 ASN B CA 1
ATOM 4092 C C . ASN B 1 236 ? 15.398 4.82 14.898 1 94.69 236 ASN B C 1
ATOM 4094 O O . ASN B 1 236 ? 15.258 5.629 15.82 1 94.69 236 ASN B O 1
ATOM 4098 N N . LEU B 1 237 ? 14.484 3.951 14.508 1 97.69 237 LEU B N 1
ATOM 4099 C CA . LEU B 1 237 ? 13.094 4.141 14.906 1 97.69 237 LEU B CA 1
ATOM 4100 C C . LEU B 1 237 ? 12.938 4.051 16.422 1 97.69 237 LEU B C 1
ATOM 4102 O O . LEU B 1 237 ? 12.188 4.828 17.016 1 97.69 237 LEU B O 1
ATOM 4106 N N . GLU B 1 238 ? 13.656 3.164 17.062 1 97.44 238 GLU B N 1
ATOM 4107 C CA . GLU B 1 238 ? 13.547 2.924 18.5 1 97.44 238 GLU B CA 1
ATOM 4108 C C . GLU B 1 238 ? 13.922 4.168 19.297 1 97.44 238 GLU B C 1
ATOM 4110 O O . GLU B 1 238 ? 13.375 4.406 20.375 1 97.44 238 GLU B O 1
ATOM 4115 N N . HIS B 1 239 ? 14.852 4.965 18.766 1 98.19 239 HIS B N 1
ATOM 4116 C CA . HIS B 1 239 ? 15.344 6.133 19.484 1 98.19 239 HIS B CA 1
ATOM 4117 C C . HIS B 1 239 ? 14.945 7.426 18.781 1 98.19 239 HIS B C 1
ATOM 4119 O O . HIS B 1 239 ? 15.359 8.516 19.188 1 98.19 239 HIS B O 1
ATOM 4125 N N . ARG B 1 240 ? 14.195 7.316 17.75 1 98.56 240 ARG B N 1
ATOM 4126 C CA . ARG B 1 240 ? 13.852 8.445 16.891 1 98.56 240 ARG B CA 1
ATOM 4127 C C . ARG B 1 240 ? 13.219 9.57 17.703 1 98.56 240 ARG B C 1
ATOM 4129 O O . ARG B 1 240 ? 13.594 10.734 17.562 1 98.56 240 ARG B O 1
ATOM 4136 N N . LYS B 1 241 ? 12.281 9.289 18.594 1 98.56 241 LYS B N 1
ATOM 4137 C CA . LYS B 1 241 ? 11.562 10.281 19.391 1 98.56 241 LYS B CA 1
ATOM 4138 C C . LYS B 1 241 ? 12.531 11.117 20.219 1 98.56 241 LYS B C 1
ATOM 4140 O O . LYS B 1 241 ? 12.508 12.352 20.156 1 98.56 241 LYS B O 1
ATOM 4145 N N . ASP B 1 242 ? 13.391 10.469 20.922 1 98.75 242 ASP B N 1
ATOM 4146 C CA . ASP B 1 242 ? 14.328 11.156 21.797 1 98.75 242 ASP B CA 1
ATOM 4147 C C . ASP B 1 242 ? 15.32 11.992 20.984 1 98.75 242 ASP B C 1
ATOM 4149 O O . ASP B 1 242 ? 15.617 13.133 21.359 1 98.75 242 ASP B O 1
ATOM 4153 N N . LEU B 1 243 ? 15.82 11.398 19.906 1 98.81 243 LEU B N 1
ATOM 4154 C CA . LEU B 1 243 ? 16.828 12.07 19.094 1 98.81 243 LEU B CA 1
ATOM 4155 C C . LEU B 1 243 ? 16.25 13.32 18.438 1 98.81 243 LEU B C 1
ATOM 4157 O O . LEU B 1 243 ? 16.875 14.375 18.438 1 98.81 243 LEU B O 1
ATOM 4161 N N . TYR B 1 244 ? 15.07 13.195 17.922 1 98.81 244 TYR B N 1
ATOM 4162 C CA . TYR B 1 244 ? 14.438 14.32 17.234 1 98.81 244 TYR B CA 1
ATOM 4163 C C . TYR B 1 244 ? 14.078 15.422 18.234 1 98.81 244 TYR B C 1
ATOM 4165 O O . TYR B 1 244 ? 14.289 16.609 17.953 1 98.81 244 TYR B O 1
ATOM 4173 N N . ILE B 1 245 ? 13.5 15.078 19.344 1 98.81 245 ILE B N 1
ATOM 4174 C CA . ILE B 1 245 ? 13.117 16.062 20.344 1 98.81 245 ILE B CA 1
ATOM 4175 C C . ILE B 1 245 ? 14.367 16.766 20.891 1 98.81 245 ILE B C 1
ATOM 4177 O O . ILE B 1 245 ? 14.383 17.984 21.031 1 98.81 245 ILE B O 1
ATOM 4181 N N . ALA B 1 246 ? 15.414 15.984 21.172 1 98.81 246 ALA B N 1
ATOM 4182 C CA . ALA B 1 246 ? 16.641 16.562 21.688 1 98.81 246 ALA B CA 1
ATOM 4183 C C . ALA B 1 246 ? 17.219 17.594 20.719 1 98.81 246 ALA B C 1
ATOM 4185 O O . ALA B 1 246 ? 17.625 18.688 21.125 1 98.81 246 ALA B O 1
ATOM 4186 N N . GLU B 1 247 ? 17.281 17.266 19.484 1 98.81 247 GLU B N 1
ATOM 4187 C CA . GLU B 1 247 ? 17.781 18.188 18.484 1 98.81 247 GLU B CA 1
ATOM 4188 C C . GLU B 1 247 ? 16.875 19.406 18.344 1 98.81 247 GLU B C 1
ATOM 4190 O O . GLU B 1 247 ? 17.344 20.531 18.203 1 98.81 247 GLU B O 1
ATOM 4195 N N . GLY B 1 248 ? 15.609 19.156 18.328 1 98.69 248 GLY B N 1
ATOM 4196 C CA . GLY B 1 248 ? 14.648 20.25 18.25 1 98.69 248 GLY B CA 1
ATOM 4197 C C . GLY B 1 248 ? 14.766 21.25 19.391 1 98.69 248 GLY B C 1
ATOM 4198 O O . GLY B 1 248 ? 14.641 22.453 19.188 1 98.69 248 GLY B O 1
ATOM 4199 N N . LYS B 1 249 ? 15.047 20.781 20.547 1 98.56 249 LYS B N 1
ATOM 4200 C CA . LYS B 1 249 ? 15.109 21.594 21.766 1 98.56 249 LYS B CA 1
ATOM 4201 C C . LYS B 1 249 ? 16.297 22.562 21.719 1 98.56 249 LYS B C 1
ATOM 4203 O O . LYS B 1 249 ? 16.344 23.531 22.484 1 98.56 249 LYS B O 1
ATOM 4208 N N . GLU B 1 250 ? 17.172 22.344 20.875 1 98.38 250 GLU B N 1
ATOM 4209 C CA . GLU B 1 250 ? 18.266 23.297 20.688 1 98.38 250 GLU B CA 1
ATOM 4210 C C . GLU B 1 250 ? 17.766 24.609 20.109 1 98.38 250 GLU B C 1
ATOM 4212 O O . GLU B 1 250 ? 18.422 25.641 20.25 1 98.38 250 GLU B O 1
ATOM 4217 N N . GLU B 1 251 ? 16.656 24.562 19.469 1 98.31 251 GLU B N 1
ATOM 4218 C CA . GLU B 1 251 ? 16.172 25.719 18.734 1 98.31 251 GLU B CA 1
ATOM 4219 C C . GLU B 1 251 ? 14.859 26.234 19.312 1 98.31 251 GLU B C 1
ATOM 4221 O O . GLU B 1 251 ? 14.523 27.406 19.141 1 98.31 251 GLU B O 1
ATOM 4226 N N . PHE B 1 252 ? 14.133 25.375 19.859 1 98.5 252 PHE B N 1
ATOM 4227 C CA . PHE B 1 252 ? 12.734 25.656 20.172 1 98.5 252 PHE B CA 1
ATOM 4228 C C . PHE B 1 252 ? 12.438 25.297 21.625 1 98.5 252 PHE B C 1
ATOM 4230 O O . PHE B 1 252 ? 12.766 24.203 22.094 1 98.5 252 PHE B O 1
ATOM 4237 N N . ASP B 1 253 ? 11.727 26.203 22.375 1 97.38 253 ASP B N 1
ATOM 4238 C CA . ASP B 1 253 ? 11.477 26.016 23.812 1 97.38 253 ASP B CA 1
ATOM 4239 C C . ASP B 1 253 ? 10.055 25.531 24.062 1 97.38 253 ASP B C 1
ATOM 4241 O O . ASP B 1 253 ? 9.68 25.25 25.203 1 97.38 253 ASP B O 1
ATOM 4245 N N . GLY B 1 254 ? 9.203 25.5 23 1 97.94 254 GLY B N 1
ATOM 4246 C CA . GLY B 1 254 ? 7.852 24.984 23.156 1 97.94 254 GLY B CA 1
ATOM 4247 C C . GLY B 1 254 ? 7.789 23.469 23.219 1 97.94 254 GLY B C 1
ATOM 4248 O O . GLY B 1 254 ? 8.797 22.812 23.484 1 97.94 254 GLY B O 1
ATOM 4249 N N . ASN B 1 255 ? 6.613 22.922 23.109 1 98.5 255 ASN B N 1
ATOM 4250 C CA . ASN B 1 255 ? 6.406 21.469 23.172 1 98.5 255 ASN B CA 1
ATOM 4251 C C . ASN B 1 255 ? 6.676 20.812 21.828 1 98.5 255 ASN B C 1
ATOM 4253 O O . ASN B 1 255 ? 6.176 21.266 20.797 1 98.5 255 ASN B O 1
ATOM 4257 N N . ILE B 1 256 ? 7.469 19.781 21.859 1 98.88 256 ILE B N 1
ATOM 4258 C CA . ILE B 1 256 ? 7.805 19.047 20.641 1 98.88 256 ILE B CA 1
ATOM 4259 C C . ILE B 1 256 ? 7.238 17.641 20.719 1 98.88 256 ILE B C 1
ATOM 4261 O O . ILE B 1 256 ? 7.547 16.891 21.641 1 98.88 256 ILE B O 1
ATOM 4265 N N . TYR B 1 257 ? 6.367 17.281 19.766 1 98.81 257 TYR B N 1
ATOM 4266 C CA . TYR B 1 257 ? 5.879 15.914 19.609 1 98.81 257 TYR B CA 1
ATOM 4267 C C . TYR B 1 257 ? 6.613 15.195 18.484 1 98.81 257 TYR B C 1
ATOM 4269 O O . TYR B 1 257 ? 6.82 15.758 17.406 1 98.81 257 TYR B O 1
ATOM 4277 N N . MET B 1 258 ? 7.078 14.039 18.719 1 98.75 258 MET B N 1
ATOM 4278 C CA . MET B 1 258 ? 7.559 13.078 17.734 1 98.75 258 MET B CA 1
ATOM 4279 C C . MET B 1 258 ? 6.859 11.734 17.891 1 98.75 258 MET B C 1
ATOM 4281 O O . MET B 1 258 ? 7.438 10.789 18.438 1 98.75 258 MET B O 1
ATOM 4285 N N . PRO B 1 259 ? 5.66 11.625 17.344 1 98.75 259 PRO B N 1
ATOM 4286 C CA . PRO B 1 259 ? 4.879 10.414 17.594 1 98.75 259 PRO B CA 1
ATOM 4287 C C . PRO B 1 259 ? 5.398 9.211 16.812 1 98.75 259 PRO B C 1
ATOM 4289 O O . PRO B 1 259 ? 6.09 9.367 15.805 1 98.75 259 PRO B O 1
ATOM 4292 N N . ASP B 1 260 ? 5.098 8.055 17.359 1 98.69 260 ASP B N 1
ATOM 4293 C CA . ASP B 1 260 ? 5.211 6.801 16.625 1 98.69 260 ASP B CA 1
ATOM 4294 C C . ASP B 1 260 ? 3.883 6.43 15.961 1 98.69 260 ASP B C 1
ATOM 4296 O O . ASP B 1 260 ? 2.842 7.008 16.281 1 98.69 260 ASP B O 1
ATOM 4300 N N . ASP B 1 261 ? 3.975 5.531 14.992 1 98.81 261 ASP B N 1
ATOM 4301 C CA . ASP B 1 261 ? 2.725 4.98 14.477 1 98.81 261 ASP B CA 1
ATOM 4302 C C . ASP B 1 261 ? 1.823 4.504 15.609 1 98.81 261 ASP B C 1
ATOM 4304 O O . ASP B 1 261 ? 2.301 3.916 16.578 1 98.81 261 ASP B O 1
ATOM 4308 N N . LEU B 1 262 ? 0.505 4.836 15.492 1 98.88 262 LEU B N 1
ATOM 4309 C CA . LEU B 1 262 ? -0.577 4.363 16.344 1 98.88 262 LEU B CA 1
ATOM 4310 C C . LEU B 1 262 ? -0.645 5.176 17.641 1 98.88 262 LEU B C 1
ATOM 4312 O O . LEU B 1 262 ? -1.5 4.926 18.484 1 98.88 262 LEU B O 1
ATOM 4316 N N . ASP B 1 263 ? 0.267 6.152 17.812 1 98.81 263 ASP B N 1
ATOM 4317 C CA . ASP B 1 263 ? 0.128 7.07 18.938 1 98.81 263 ASP B CA 1
ATOM 4318 C C . ASP B 1 263 ? -1.139 7.914 18.812 1 98.81 263 ASP B C 1
ATOM 4320 O O . ASP B 1 263 ? -1.649 8.109 17.703 1 98.81 263 ASP B O 1
ATOM 4324 N N . VAL B 1 264 ? -1.621 8.336 19.891 1 98.69 264 VAL B N 1
ATOM 4325 C CA . VAL B 1 264 ? -2.75 9.258 19.969 1 98.69 264 VAL B CA 1
ATOM 4326 C C . VAL B 1 264 ? -2.342 10.516 20.734 1 98.69 264 VAL B C 1
ATOM 4328 O O . VAL B 1 264 ? -1.734 10.438 21.797 1 98.69 264 VAL B O 1
ATOM 4331 N N . ILE B 1 265 ? -2.619 11.695 20.172 1 98.5 265 ILE B N 1
ATOM 4332 C CA . ILE B 1 265 ? -2.34 12.977 20.797 1 98.5 265 ILE B CA 1
ATOM 4333 C C . ILE B 1 265 ? -3.65 13.688 21.141 1 98.5 265 ILE B C 1
ATOM 4335 O O . ILE B 1 265 ? -4.441 13.992 20.234 1 98.5 265 ILE B O 1
ATOM 4339 N N . ASP B 1 266 ? -3.865 14.016 22.406 1 97.69 266 ASP B N 1
ATOM 4340 C CA . ASP B 1 266 ? -5.027 14.805 22.812 1 97.69 266 ASP B CA 1
ATOM 4341 C C . ASP B 1 266 ? -4.812 16.281 22.531 1 97.69 266 ASP B C 1
ATOM 4343 O O . ASP B 1 266 ? -3.756 16.844 22.844 1 97.69 266 ASP B O 1
ATOM 4347 N N . LEU B 1 267 ? -5.785 16.828 21.938 1 96.62 267 LEU B N 1
ATOM 4348 C CA . LEU B 1 267 ? -5.715 18.25 21.641 1 96.62 267 LEU B CA 1
ATOM 4349 C C . LEU B 1 267 ? -6.473 19.062 22.688 1 96.62 267 LEU B C 1
ATOM 4351 O O . LEU B 1 267 ? -7.684 19.25 22.578 1 96.62 267 LEU B O 1
ATOM 4355 N N . ILE B 1 268 ? -5.84 19.422 23.797 1 89.06 268 ILE B N 1
ATOM 4356 C CA . ILE B 1 268 ? -6.469 20.062 24.938 1 89.06 268 ILE B CA 1
ATOM 4357 C C . ILE B 1 268 ? -6.027 21.531 25.031 1 89.06 268 ILE B C 1
ATOM 4359 O O . ILE B 1 268 ? -4.922 21.875 24.609 1 89.06 268 ILE B O 1
#

Sequence (536 aa):
MEKINILGTGSAMVTKCYNTCFTLSKDEEHFLID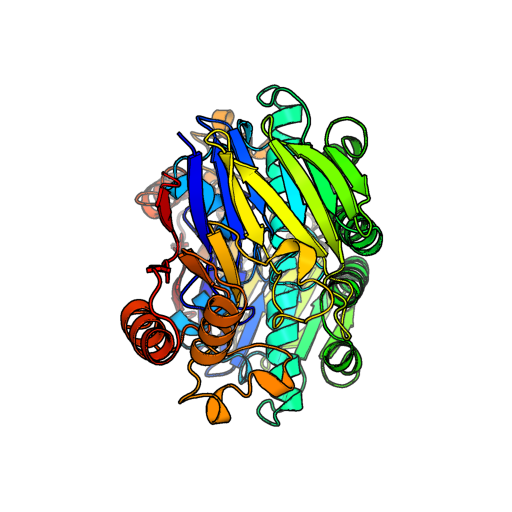AGGGNTILSNLEKLNISIAQIHNMFISHNHNDHILGSVWVIRAVAQSILNDKYTGNLNIYCHETSITAIRSICSFVLQKKFLKLFDIRIIFNEIENNYTTTILNRTTTFFDIHSTKDLQHGFKTILSNGKSLTFLGDEPYRENIKIYSENVDYLFHEAFCLYSQREIFKPYEKHHATAKDACRNAKELKVKNVILYHTEDKNLEHRKDLYIAEGKEEFDGNIYMPDDLDVIDLIMEKINILGTGSAMVTKCYNTCFTLSKDEEHFLIDAGGGNTILSNLEKLNISIAQIHNMFISHNHNDHILGSVWVIRAVAQSILNDKYTGNLNIYCHETSITAIRSICSFVLQKKFLKLFDIRIIFNEIENNYTTTILNRTTTFFDIHSTKDLQHGFKTILSNGKSLTFLGDEPYRENIKIYSENVDYLFHEAFCLYSQREIFKPYEKHHATAKDACRNAKELKVKNVILYHTEDKNLEHRKDLYIAEGKEEFDGNIYMPDDLDVIDLI

Secondary structure (DSSP, 8-state):
-EEEEEEE-B-TT-SSSPBSEEEEEETTEEEEE--TTSTHHHHHHHHTT--GGGEEEEE-----HHHHTHHHHHHHHHHHHHHTT---S-EEEEE-HHHHHHHHHHHHHHS-HHHHTTBTTTEEEEE--TTEEEEETTE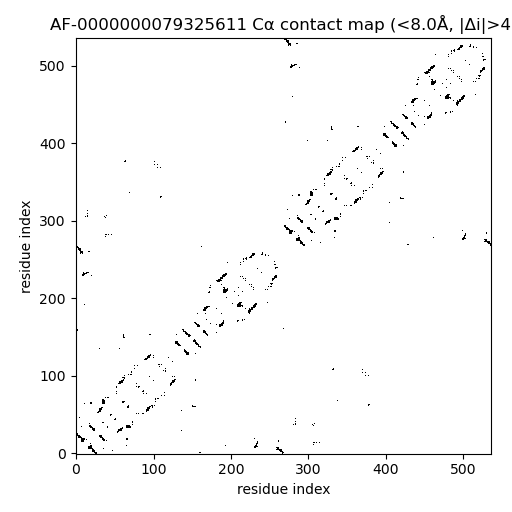EEEEEE---SSS--EEEEEE-TTS-EEEE-TTS---GGGHHHHTT-SEEEEE--B-GGGHHHH-TTTTT--BHHHHHHHHHHTT-SEEEEESB--TTHHHHHHHHHHHHHTT--SEEE-PPTT-EEE--/-EEEEEEE-B-TT-SSSPBSEEEEEETTEEEEE--TTSTHHHHHHHHTT--GGGEEEEE-----HHHHTHHHHHHHHHHHHHHTT---S-EEEEE-HHHHHHHHHHHHHHS-HHHHTTBTTTEEEEE--TTEEEEETTEEEEEEE---SSS--EEEEEE-TTS-EEEE--SS---GGGHHHHTT-SEEEEE--B-GGGHHHH-TTTTT--BHHHHHHHHHHTT-SEEEEESB--TTHHHHHHHHHHHHHTT--SEEE-PPTT-EEE--

Organism: NCBI:txid704125

Foldseek 3Di:
DWKKFWAFFAAQPADPTWFGKIWTDDDLATAIEFFFQADSSVVLCVVLVRDLLRYQHYEQFFDDNGGQVRVLNSLQRQLVCVVVVNHPAAREYEYAPVSVVVSLVVNVVPPDVSSNVCECPRYDYDHDEAQDWDADPNKIKTKHFQPDPPTTGIKMWIADPVGFIEIENPFAAHDPVCLVRQAAGAEYEFEAAEAPVCCVPVVQVVVRGHHLCRQLLVCVVSVYAEYEYGHYHCPPVVCRQVRSVVNSVVRHVHHYHDDGRRDMGDDD/DWKKFWAFFAAQPADPTWFGKIWTDDDLATAIEFFFQADSSVVLCVVLPRDLLRYQHYEQFFDDNGGQVRVLNSLQRQLVCVVVVNHPAAREYEYAPVSVVVSLVVNVVPPDPSSNVCECPRYDYDHDEAQDWDADPNKIKTKHFQPDPPTTGIKMWIADPVGFIEIENPFAAHDPVCLVRQAAGAEYEFEAAEAPVCCVPVVQVVVRGHHLQRQLLVCVVSVYQEYEYGHYHCPPVVCRQVRSVVNSVVRHVHHYHDDGRRDMGDDD